Protein AF-A0A975RVZ1-F1 (afdb_monomer_lite)

Sequence (570 aa):
MNAAVAEAFPLFLFVPGIMGSRLTKTLPNGQSVVIWGKADGIFSRPNQHLKYDDSDRVKAEPLDDYYVSNQAFDVYGKAMDKLSYLDLSAGNSVRKFAYDWRQSSAKSARDFSAWLCENQVEFRKRPLVVIAHSMGGLVVKSWLKDIYETSGCAAGDSFASWAKIKRIIFLGTPHYGAPKSLVAFADNYSLFIDRDDSTLSTILGGIDAVSFSKSVNAFGATFPSAYELLPIVNTNACFRDASWPSTVFVKSTHGSTTSQIDLFEPSTWRLFKWPKMLDASIDRSTFMAVRLPELLRSAREFACDVSHYRPEKKFDVVWLSGMRRSTVCEVTIKQPATPSEPATVETKICDEGDGTVPKWIASERMYSTANTSRSASEGHVHLVGSAEFLDYLDDYRDELHREMMRRYALKAGNPDGLIKMYASVRAVVPSTGTDADDVTAQTARGVIAALDVQPDQIFATALITADPLARANAYRVFGDVAKKDDQRRAWAFNNSAHIYLNRNDSVAAFDLGKRALAAGAKSNAGMDLVRKSGSITAVAAEQLGDLGSAKFLRDFSAGKISYTVLQGKI

Structure (mmCIF, N/CA/C/O backbone):
data_AF-A0A975RVZ1-F1
#
_entry.id   AF-A0A975RVZ1-F1
#
loop_
_atom_site.group_PDB
_atom_site.id
_atom_site.type_symbol
_atom_site.label_atom_id
_atom_site.label_alt_id
_atom_site.label_comp_id
_atom_site.label_asym_id
_atom_site.label_entity_id
_atom_site.label_seq_id
_atom_site.pdbx_PDB_ins_code
_atom_site.Cartn_x
_atom_site.Cartn_y
_atom_site.Cartn_z
_atom_site.occupancy
_atom_site.B_iso_or_equiv
_atom_site.auth_seq_id
_atom_site.auth_comp_id
_atom_site.auth_asym_id
_atom_site.auth_atom_id
_atom_site.pdbx_PDB_model_num
ATOM 1 N N . MET A 1 1 ? -29.285 -7.465 9.129 1.00 83.31 1 MET A N 1
ATOM 2 C CA . MET A 1 1 ? -27.889 -7.956 9.128 1.00 83.31 1 MET A CA 1
ATOM 3 C C . MET A 1 1 ? -27.259 -7.865 7.743 1.00 83.31 1 MET A C 1
ATOM 5 O O . MET A 1 1 ? -26.398 -7.019 7.569 1.00 83.31 1 MET A O 1
ATOM 9 N N . ASN A 1 2 ? -27.736 -8.620 6.745 1.00 83.75 2 ASN A N 1
ATOM 10 C CA . ASN A 1 2 ? -27.121 -8.699 5.405 1.00 83.75 2 ASN A CA 1
ATOM 11 C C . ASN A 1 2 ? -26.833 -7.339 4.745 1.00 83.75 2 ASN A C 1
ATOM 13 O O . ASN A 1 2 ? -25.745 -7.141 4.223 1.00 83.75 2 ASN A O 1
ATOM 17 N N . ALA A 1 3 ? -27.758 -6.375 4.830 1.00 84.50 3 ALA A N 1
ATOM 18 C CA . ALA A 1 3 ? -27.526 -5.028 4.300 1.00 84.50 3 ALA A CA 1
ATOM 19 C C . ALA A 1 3 ? -26.396 -4.273 5.031 1.00 84.50 3 ALA A C 1
ATOM 21 O O . ALA A 1 3 ? -25.602 -3.594 4.395 1.00 84.50 3 ALA A O 1
ATOM 22 N N . ALA A 1 4 ? -26.296 -4.404 6.360 1.00 85.19 4 ALA A N 1
ATOM 23 C CA . ALA A 1 4 ? -25.212 -3.791 7.131 1.00 85.19 4 ALA A CA 1
ATOM 24 C C . ALA A 1 4 ? -23.860 -4.456 6.827 1.00 85.19 4 ALA A C 1
ATOM 26 O O . ALA A 1 4 ? -22.855 -3.761 6.734 1.00 85.19 4 ALA A O 1
ATOM 27 N N . VAL A 1 5 ? -23.849 -5.779 6.619 1.00 85.50 5 VAL A N 1
ATOM 28 C CA . VAL A 1 5 ? -22.655 -6.525 6.191 1.00 85.50 5 VAL A CA 1
ATOM 29 C C . VAL A 1 5 ? -22.195 -6.059 4.809 1.00 85.50 5 VAL A C 1
ATOM 31 O O . VAL A 1 5 ? -21.038 -5.689 4.664 1.00 85.50 5 VAL A O 1
ATOM 34 N N . ALA A 1 6 ? -23.094 -6.011 3.820 1.00 84.00 6 ALA A N 1
ATOM 35 C CA . ALA A 1 6 ? -22.760 -5.613 2.450 1.00 84.00 6 ALA A CA 1
ATOM 36 C C . ALA A 1 6 ? -22.210 -4.178 2.350 1.00 84.00 6 ALA A C 1
ATOM 38 O O . ALA A 1 6 ? -21.336 -3.906 1.531 1.00 84.00 6 ALA A O 1
ATOM 39 N N . GLU A 1 7 ? -22.697 -3.266 3.194 1.00 86.00 7 GLU A N 1
ATOM 40 C CA . GLU A 1 7 ? -22.203 -1.886 3.256 1.00 86.00 7 GLU A CA 1
ATOM 41 C C . GLU A 1 7 ? -20.885 -1.750 4.032 1.00 86.00 7 GLU A C 1
ATOM 43 O O . GLU A 1 7 ? -20.058 -0.899 3.703 1.00 86.00 7 GLU A O 1
ATOM 48 N N . ALA A 1 8 ? -20.690 -2.547 5.086 1.00 88.06 8 ALA A N 1
ATOM 49 C CA . ALA A 1 8 ? -19.517 -2.434 5.942 1.00 88.06 8 ALA A CA 1
ATOM 50 C C . ALA A 1 8 ? -18.306 -3.173 5.368 1.00 88.06 8 ALA A C 1
ATOM 52 O O . ALA A 1 8 ? -17.217 -2.595 5.341 1.00 88.06 8 ALA A O 1
ATOM 53 N N . PHE A 1 9 ? -18.491 -4.413 4.907 1.00 90.38 9 PHE A N 1
ATOM 54 C CA . PHE A 1 9 ? -17.418 -5.298 4.465 1.00 90.38 9 PHE A CA 1
ATOM 55 C C . PHE A 1 9 ? -17.123 -5.098 2.974 1.00 90.38 9 PHE A C 1
ATOM 57 O O . PHE A 1 9 ? -17.971 -5.395 2.128 1.00 90.38 9 PHE A O 1
ATOM 64 N N . PRO A 1 10 ? -15.917 -4.634 2.615 1.00 92.12 10 PRO A N 1
ATOM 65 C CA . PRO A 1 10 ? -15.554 -4.369 1.234 1.00 92.12 10 PRO A CA 1
ATOM 66 C C . PRO A 1 10 ? -15.131 -5.640 0.491 1.00 92.12 10 PRO A C 1
ATOM 68 O O . PRO A 1 10 ? -14.875 -6.672 1.111 1.00 92.12 10 PRO A O 1
ATOM 71 N N . LEU A 1 11 ? -15.033 -5.548 -0.833 1.00 92.88 11 LEU A N 1
ATOM 72 C CA . LEU A 1 11 ? -14.206 -6.445 -1.639 1.00 92.88 11 LEU A CA 1
ATOM 73 C C . LEU A 1 11 ? -12.775 -5.906 -1.660 1.00 92.88 11 LEU A C 1
ATOM 75 O O . LEU A 1 11 ? -12.557 -4.711 -1.866 1.00 92.88 11 LEU A O 1
ATOM 79 N N . PHE A 1 12 ? -11.803 -6.782 -1.453 1.00 93.94 12 PHE A N 1
ATOM 80 C CA . PHE A 1 12 ? -10.387 -6.454 -1.490 1.00 93.94 12 PHE A CA 1
ATOM 81 C C . PHE A 1 12 ? -9.844 -6.710 -2.891 1.00 93.94 12 PHE A C 1
ATOM 83 O O . PHE A 1 12 ? -9.900 -7.833 -3.388 1.00 93.94 12 PHE A O 1
ATOM 90 N N . LEU A 1 13 ? -9.307 -5.678 -3.530 1.00 95.69 13 LEU A N 1
ATOM 91 C CA . LEU A 1 13 ? -8.648 -5.783 -4.825 1.00 95.69 13 LEU A CA 1
ATOM 92 C C . LEU A 1 13 ? -7.144 -5.728 -4.610 1.00 95.69 13 LEU A C 1
ATOM 94 O O . LEU A 1 13 ? -6.632 -4.705 -4.168 1.00 95.69 13 LEU A O 1
ATOM 98 N N . PHE A 1 14 ? -6.440 -6.808 -4.920 1.00 96.38 14 PHE A N 1
ATOM 99 C CA . PHE A 1 14 ? -4.990 -6.865 -4.821 1.00 96.38 14 PHE A CA 1
ATOM 100 C C . PHE A 1 14 ? -4.340 -6.645 -6.188 1.00 96.38 14 PHE A C 1
ATOM 102 O O . PHE A 1 14 ? -4.640 -7.364 -7.145 1.00 96.38 14 PHE A O 1
ATOM 109 N N . VAL A 1 15 ? -3.432 -5.671 -6.262 1.00 97.94 15 VAL A N 1
ATOM 110 C CA . VAL A 1 15 ? -2.624 -5.354 -7.444 1.00 97.94 15 VAL A CA 1
ATOM 111 C C . VAL A 1 15 ? -1.148 -5.592 -7.100 1.00 97.94 15 VAL A C 1
ATOM 113 O O . VAL A 1 15 ? -0.581 -4.854 -6.287 1.00 97.94 15 VAL A O 1
ATOM 116 N N . PRO A 1 16 ? -0.510 -6.624 -7.676 1.00 96.12 16 PRO A N 1
ATOM 117 C CA . PRO A 1 16 ? 0.835 -7.024 -7.301 1.00 96.12 16 PRO A CA 1
ATOM 118 C C . PRO A 1 16 ? 1.909 -6.078 -7.854 1.00 96.12 16 PRO A C 1
ATOM 120 O O . PRO A 1 16 ? 1.686 -5.286 -8.774 1.00 96.12 16 PRO A O 1
ATOM 123 N N . GLY A 1 17 ? 3.118 -6.208 -7.311 1.00 93.56 17 GLY A N 1
ATOM 124 C CA . GLY A 1 17 ? 4.305 -5.523 -7.815 1.00 93.56 17 GLY A CA 1
ATOM 125 C C . GLY A 1 17 ? 4.813 -6.074 -9.143 1.00 93.56 17 GLY A C 1
ATOM 126 O O . GLY A 1 17 ? 4.267 -7.031 -9.703 1.00 93.56 17 GLY A O 1
ATOM 127 N N . ILE A 1 18 ? 5.920 -5.494 -9.612 1.00 89.69 18 ILE A N 1
ATOM 128 C CA . ILE A 1 18 ? 6.690 -6.068 -10.715 1.00 89.69 18 ILE A CA 1
ATOM 129 C C . ILE A 1 18 ? 7.015 -7.531 -10.404 1.00 89.69 18 ILE A C 1
ATOM 131 O O . ILE A 1 18 ? 7.307 -7.874 -9.260 1.00 89.69 18 ILE A O 1
ATOM 135 N N . MET A 1 19 ? 6.888 -8.400 -11.408 1.00 87.12 19 MET A N 1
ATOM 136 C CA . MET A 1 19 ? 7.076 -9.849 -11.284 1.00 87.12 19 MET A CA 1
ATOM 137 C C . MET A 1 19 ? 6.070 -10.583 -10.391 1.00 87.12 19 MET A C 1
ATOM 139 O O . MET A 1 19 ? 6.132 -11.804 -10.281 1.00 87.12 19 MET A O 1
ATOM 143 N N . GLY A 1 20 ? 5.083 -9.896 -9.821 1.00 88.69 20 GLY A N 1
ATOM 144 C CA . GLY A 1 20 ? 4.063 -10.522 -8.985 1.00 88.69 20 GLY A CA 1
ATOM 145 C C . GLY A 1 20 ? 2.912 -11.186 -9.753 1.00 88.69 20 GLY A C 1
ATOM 146 O O . GLY A 1 20 ? 1.880 -11.493 -9.167 1.00 88.69 20 GLY A O 1
ATOM 147 N N . SER A 1 21 ? 3.056 -11.373 -11.066 1.00 92.50 21 SER A N 1
ATOM 148 C CA . SER A 1 21 ? 2.119 -12.112 -11.921 1.00 92.50 21 SER A CA 1
ATOM 149 C C . SER A 1 21 ? 2.888 -13.115 -12.763 1.00 92.50 21 SER A C 1
ATOM 151 O O . SER A 1 21 ? 3.910 -12.749 -13.342 1.00 92.50 21 SER A O 1
ATOM 153 N N . ARG A 1 22 ? 2.391 -14.348 -12.878 1.00 91.81 22 ARG A N 1
ATOM 154 C CA . ARG A 1 22 ? 2.898 -15.358 -13.812 1.00 91.81 22 ARG A CA 1
ATOM 155 C C . ARG A 1 22 ? 2.572 -14.918 -15.234 1.00 91.81 22 ARG A C 1
ATOM 157 O O . ARG A 1 22 ? 1.437 -14.530 -15.498 1.00 91.81 22 ARG A O 1
ATOM 164 N N . LEU A 1 23 ? 3.538 -15.007 -16.147 1.00 93.56 23 LEU A N 1
ATOM 165 C CA . LEU A 1 23 ? 3.358 -14.583 -17.536 1.00 93.56 23 LEU A CA 1
ATOM 166 C C . LEU A 1 23 ? 3.502 -15.763 -18.494 1.00 93.56 23 LEU A C 1
ATOM 168 O O . LEU A 1 23 ? 4.517 -16.464 -18.494 1.00 93.56 23 LEU A O 1
ATOM 172 N N . THR A 1 24 ? 2.503 -15.931 -19.357 1.00 94.69 24 THR A N 1
ATOM 173 C CA . THR A 1 24 ? 2.505 -16.910 -20.448 1.00 94.69 24 THR A CA 1
ATOM 174 C C . THR A 1 24 ? 2.357 -16.185 -21.780 1.00 94.69 24 THR A C 1
ATOM 176 O O . THR A 1 24 ? 1.344 -15.533 -22.026 1.00 94.69 24 THR A O 1
ATOM 179 N N . LYS A 1 25 ? 3.361 -16.300 -22.651 1.00 94.62 25 LYS A N 1
ATOM 180 C CA . LYS A 1 25 ? 3.394 -15.667 -23.974 1.00 94.62 25 LYS A CA 1
ATOM 181 C C . LYS A 1 25 ? 2.950 -16.653 -25.045 1.00 94.62 25 LYS A C 1
ATOM 183 O O . LYS A 1 25 ? 3.425 -17.785 -25.081 1.00 94.62 25 LYS A O 1
ATOM 188 N N . THR A 1 26 ? 2.064 -16.214 -25.932 1.00 95.81 26 THR A N 1
ATOM 189 C CA . THR A 1 26 ? 1.707 -16.966 -27.141 1.00 95.81 26 THR A CA 1
ATOM 190 C C . THR A 1 26 ? 2.662 -16.576 -28.262 1.00 95.81 26 THR A C 1
ATOM 192 O O . THR A 1 26 ? 2.708 -15.417 -28.669 1.00 95.81 26 THR A O 1
ATOM 195 N N . LEU A 1 27 ? 3.457 -17.535 -28.728 1.00 92.75 27 LEU A N 1
ATOM 196 C CA . LEU A 1 27 ? 4.433 -17.358 -29.798 1.00 92.75 27 LEU A CA 1
ATOM 197 C C . LEU A 1 27 ? 3.748 -17.279 -31.179 1.00 92.75 27 LEU A C 1
ATOM 199 O O . LEU A 1 27 ? 2.607 -17.725 -31.320 1.00 92.75 27 LEU A O 1
ATOM 203 N N . PRO A 1 28 ? 4.433 -16.774 -32.228 1.00 90.56 28 PRO A N 1
ATOM 204 C CA . PRO A 1 28 ? 3.857 -16.659 -33.576 1.00 90.56 28 PRO A CA 1
ATOM 205 C C . PRO A 1 28 ? 3.367 -17.983 -34.182 1.00 90.56 28 PRO A C 1
ATOM 207 O O . PRO A 1 28 ? 2.453 -17.985 -34.998 1.00 90.56 28 PRO A O 1
ATOM 210 N N . ASN A 1 29 ? 3.942 -19.113 -33.763 1.00 91.62 29 ASN A N 1
ATOM 211 C CA . ASN A 1 29 ? 3.511 -20.457 -34.163 1.00 91.62 29 ASN A CA 1
ATOM 212 C C . ASN A 1 29 ? 2.261 -20.957 -33.402 1.00 91.62 29 ASN A C 1
ATOM 214 O O . ASN A 1 29 ? 1.876 -22.111 -33.561 1.00 91.62 29 ASN A O 1
ATOM 218 N N . GLY A 1 30 ? 1.658 -20.125 -32.545 1.00 93.12 30 GLY A N 1
ATOM 219 C CA . GLY A 1 30 ? 0.501 -20.460 -31.711 1.00 93.12 30 GLY A CA 1
ATOM 220 C C . GLY A 1 30 ? 0.837 -21.161 -30.390 1.00 93.12 30 GLY A C 1
ATOM 221 O O . GLY A 1 30 ? -0.058 -21.369 -29.576 1.00 93.12 30 GLY A O 1
ATOM 222 N N . GLN A 1 31 ? 2.103 -21.506 -30.135 1.00 93.75 31 GLN A N 1
ATOM 223 C CA . GLN A 1 31 ? 2.512 -22.183 -28.904 1.00 93.75 31 GLN A CA 1
ATOM 224 C C . GLN A 1 31 ? 2.511 -21.221 -27.710 1.00 93.75 31 GLN A C 1
ATOM 226 O O . GLN A 1 31 ? 3.112 -20.150 -27.767 1.00 93.75 31 GLN A O 1
ATOM 231 N N . SER A 1 32 ? 1.898 -21.619 -26.594 1.00 93.62 32 SER A N 1
ATOM 232 C CA . SER A 1 32 ? 1.984 -20.884 -25.328 1.00 93.62 32 SER A CA 1
ATOM 233 C C . SER A 1 32 ? 3.194 -21.336 -24.510 1.00 93.62 32 SER A C 1
ATOM 235 O O . SER A 1 32 ? 3.361 -22.525 -24.243 1.00 93.62 32 SER A O 1
ATOM 237 N N . VAL A 1 33 ? 4.027 -20.386 -24.090 1.00 90.56 33 VAL A N 1
ATOM 238 C CA . VAL A 1 33 ? 5.230 -20.629 -23.285 1.00 90.56 33 VAL A CA 1
ATOM 239 C C . VAL A 1 33 ? 5.178 -19.773 -22.026 1.00 90.56 33 VAL A C 1
ATOM 241 O O . VAL A 1 33 ? 4.940 -18.568 -22.096 1.00 90.56 33 VAL A O 1
ATOM 244 N N . VAL A 1 34 ? 5.411 -20.389 -20.867 1.00 88.44 34 VAL A N 1
ATOM 245 C CA . VAL A 1 34 ? 5.589 -19.656 -19.608 1.00 88.44 34 VAL A CA 1
ATOM 246 C C . VAL A 1 34 ? 6.922 -18.924 -19.686 1.00 88.44 34 VAL A C 1
ATOM 248 O O . VAL A 1 34 ? 7.973 -19.551 -19.785 1.00 88.44 34 VAL A O 1
ATOM 251 N N . ILE A 1 35 ? 6.878 -17.596 -19.673 1.00 88.19 35 ILE A N 1
ATOM 252 C CA . ILE A 1 35 ? 8.080 -16.756 -19.728 1.00 88.19 35 ILE A CA 1
ATOM 253 C C . ILE A 1 35 ? 8.501 -16.274 -18.337 1.00 88.19 35 ILE A C 1
ATOM 255 O O . ILE A 1 35 ? 9.646 -15.865 -18.166 1.00 88.19 35 ILE A O 1
ATOM 259 N N . TRP A 1 36 ? 7.599 -16.348 -17.349 1.00 86.12 36 TRP A N 1
ATOM 260 C CA . TRP A 1 36 ? 7.863 -16.010 -15.951 1.00 86.12 36 TRP A CA 1
ATOM 261 C C . TRP A 1 36 ? 6.867 -16.684 -14.988 1.00 86.12 36 TRP A C 1
ATOM 263 O O . TRP A 1 36 ? 5.704 -16.873 -15.346 1.00 86.12 36 TRP A O 1
ATOM 273 N N . GLY A 1 37 ? 7.307 -16.987 -13.758 1.00 78.44 37 GLY A N 1
ATOM 274 C CA . GLY A 1 37 ? 6.478 -17.531 -12.668 1.00 78.44 37 GLY A CA 1
ATOM 275 C C . GLY A 1 37 ? 6.572 -19.049 -12.465 1.00 78.44 37 GLY A C 1
ATOM 276 O O . GLY A 1 37 ? 5.738 -19.622 -11.770 1.00 78.44 37 GLY A O 1
ATOM 277 N N . LYS A 1 38 ? 7.557 -19.711 -13.086 1.00 74.75 38 LYS A N 1
ATOM 278 C CA . LYS A 1 38 ? 7.891 -21.123 -12.856 1.00 74.75 38 LYS A CA 1
ATOM 279 C C . LYS A 1 38 ? 9.354 -21.381 -13.238 1.00 74.75 38 LYS A C 1
ATOM 281 O O . LYS A 1 38 ? 9.737 -21.058 -14.363 1.00 74.75 38 LYS A O 1
ATOM 286 N N . ALA A 1 39 ? 10.150 -21.953 -12.337 1.00 62.72 39 ALA A N 1
ATOM 287 C CA . ALA A 1 39 ? 11.544 -22.301 -12.606 1.00 62.72 39 ALA A CA 1
ATOM 288 C C . ALA A 1 39 ? 11.672 -23.760 -13.067 1.00 62.72 39 ALA A C 1
ATOM 290 O O . ALA A 1 39 ? 11.973 -24.664 -12.284 1.00 62.72 39 ALA A O 1
ATOM 291 N N . ASP A 1 40 ? 11.420 -23.995 -14.354 1.00 55.25 40 ASP A N 1
ATOM 292 C CA . ASP A 1 40 ? 11.561 -25.318 -14.961 1.00 55.25 40 ASP A CA 1
ATOM 293 C C . ASP A 1 40 ? 12.942 -25.471 -15.619 1.00 55.25 40 ASP A C 1
ATOM 295 O O . ASP A 1 40 ? 13.125 -25.128 -16.784 1.00 55.25 40 ASP A O 1
ATOM 299 N N . GLY A 1 41 ? 13.907 -26.039 -14.893 1.00 50.41 41 GLY A N 1
ATOM 300 C CA . GLY A 1 41 ? 15.193 -26.477 -15.451 1.00 50.41 41 GLY A CA 1
ATOM 301 C C . GLY A 1 41 ? 16.355 -25.480 -15.339 1.00 50.41 41 GLY A C 1
ATOM 302 O O . GLY A 1 41 ? 16.195 -24.296 -15.065 1.00 50.41 41 GLY A O 1
ATOM 303 N N . ILE A 1 42 ? 17.575 -25.994 -15.529 1.00 44.91 42 ILE A N 1
ATOM 304 C CA . ILE A 1 42 ? 18.823 -25.218 -15.479 1.00 44.91 42 ILE A CA 1
ATOM 305 C C . ILE A 1 42 ? 18.935 -24.394 -16.770 1.00 44.91 42 ILE A C 1
ATOM 307 O O . ILE A 1 42 ? 19.404 -24.878 -17.801 1.00 44.91 42 ILE A O 1
ATOM 311 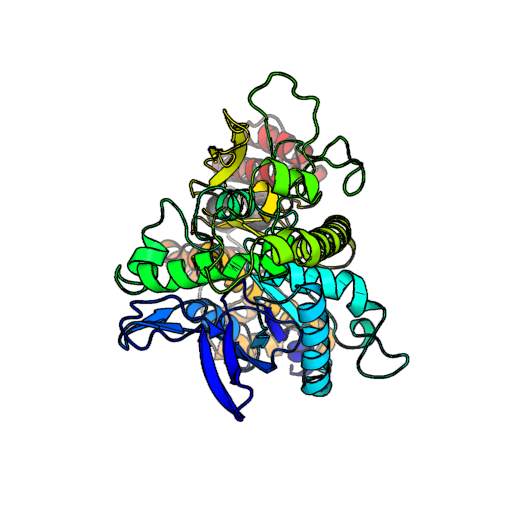N N . PHE A 1 43 ? 18.505 -23.135 -16.731 1.00 54.16 43 PHE A N 1
ATOM 312 C CA . PHE A 1 43 ? 18.615 -22.222 -17.870 1.00 54.16 43 PHE A CA 1
ATOM 313 C C . PHE A 1 43 ? 20.061 -21.726 -18.022 1.00 54.16 43 PHE A C 1
ATOM 315 O O . PHE A 1 43 ? 20.458 -20.716 -17.448 1.00 54.16 43 PHE A O 1
ATOM 322 N N . SER A 1 44 ? 20.891 -22.405 -18.812 1.00 56.47 44 SER A N 1
ATOM 323 C CA . SER A 1 44 ? 22.262 -21.942 -19.094 1.00 56.47 44 SER A CA 1
ATOM 324 C C . SER A 1 44 ? 22.322 -20.658 -19.948 1.00 56.47 44 SER A C 1
ATOM 326 O O . SER A 1 44 ? 23.385 -20.039 -20.037 1.00 56.47 44 SER A O 1
ATOM 328 N N . ARG A 1 45 ? 21.197 -20.220 -20.542 1.00 68.38 45 ARG A N 1
ATOM 329 C CA . ARG A 1 45 ? 21.072 -19.019 -21.392 1.00 68.38 45 ARG A CA 1
ATOM 330 C C . ARG A 1 45 ? 19.864 -18.148 -20.997 1.00 68.38 45 ARG A C 1
ATOM 332 O O . ARG A 1 45 ? 18.868 -18.710 -20.541 1.00 68.38 45 ARG A O 1
ATOM 339 N N . PRO A 1 46 ? 19.927 -16.813 -21.198 1.00 75.56 46 PRO A N 1
ATOM 340 C CA . PRO A 1 46 ? 18.780 -15.917 -21.037 1.00 75.56 46 PRO A CA 1
ATOM 341 C C . PRO A 1 46 ? 17.543 -16.394 -21.815 1.00 75.56 46 PRO A C 1
ATOM 343 O O . PRO A 1 46 ? 17.649 -16.761 -22.987 1.00 75.56 46 PRO A O 1
ATOM 346 N N . ASN A 1 47 ? 16.361 -16.355 -21.197 1.00 83.12 47 ASN A N 1
ATOM 347 C CA . ASN A 1 47 ? 15.104 -16.655 -21.877 1.00 83.12 47 ASN A CA 1
ATOM 348 C C . ASN A 1 47 ? 14.718 -15.496 -22.810 1.00 83.12 47 ASN A C 1
ATOM 350 O O . ASN A 1 47 ? 14.121 -14.510 -22.380 1.00 83.12 47 ASN A O 1
ATOM 354 N N . GLN A 1 48 ? 15.021 -15.633 -24.102 1.00 87.50 48 GLN A N 1
ATOM 355 C CA . GLN A 1 48 ? 14.714 -14.627 -25.127 1.00 87.50 48 GLN A CA 1
ATOM 356 C C . GLN A 1 48 ? 13.227 -14.273 -25.251 1.00 87.50 48 GLN A C 1
ATOM 358 O O . GLN A 1 48 ? 12.890 -13.173 -25.684 1.00 87.50 48 GLN A O 1
ATOM 363 N N . HIS A 1 49 ? 12.320 -15.166 -24.844 1.00 90.00 49 HIS A N 1
ATOM 364 C CA . HIS A 1 49 ? 10.884 -14.891 -24.889 1.00 90.00 49 HIS A CA 1
ATOM 365 C C . HIS A 1 49 ? 10.445 -13.862 -23.843 1.00 90.00 49 HIS A C 1
ATOM 367 O O . HIS A 1 49 ? 9.344 -13.324 -23.959 1.00 90.00 49 HIS A O 1
ATOM 373 N N . LEU A 1 50 ? 11.309 -13.556 -22.867 1.00 89.88 50 LEU A N 1
ATOM 374 C CA . LEU A 1 50 ? 11.075 -12.509 -21.883 1.00 89.88 50 LEU A CA 1
ATOM 375 C C . LEU A 1 50 ? 11.169 -11.102 -22.491 1.00 89.88 50 LEU A C 1
ATOM 377 O O . LEU A 1 50 ? 10.554 -10.185 -21.949 1.00 89.88 50 LEU A O 1
ATOM 381 N N . LYS A 1 51 ? 11.867 -10.932 -23.626 1.00 92.62 51 LYS A N 1
ATOM 382 C CA . LYS A 1 51 ? 11.894 -9.674 -24.386 1.00 92.62 51 LYS A CA 1
ATOM 383 C C . LYS A 1 51 ? 10.474 -9.149 -24.601 1.00 92.62 51 LYS A C 1
ATOM 385 O O . LYS A 1 51 ? 9.598 -9.897 -25.047 1.00 92.62 51 LYS A O 1
ATOM 390 N N . TYR A 1 52 ? 10.267 -7.880 -24.265 1.00 94.81 52 TYR A N 1
ATOM 391 C CA . TYR A 1 52 ? 8.989 -7.209 -24.445 1.00 94.81 52 TYR A CA 1
ATOM 392 C C . TYR A 1 52 ? 8.879 -6.619 -25.851 1.00 94.81 52 TYR A C 1
ATOM 394 O O . TYR A 1 52 ? 9.838 -6.048 -26.377 1.00 94.81 52 TYR A O 1
ATOM 402 N N . ASP A 1 53 ? 7.692 -6.762 -26.428 1.00 92.69 53 ASP A N 1
ATOM 403 C CA . ASP A 1 53 ? 7.268 -6.136 -27.672 1.00 92.69 53 ASP A CA 1
ATOM 404 C C . ASP A 1 53 ? 5.795 -5.733 -27.531 1.00 92.69 53 ASP A C 1
ATOM 406 O O . ASP A 1 53 ? 5.011 -6.465 -26.927 1.00 92.69 53 ASP A O 1
ATOM 410 N N . ASP A 1 54 ? 5.407 -4.580 -28.076 1.00 92.19 54 ASP A N 1
ATOM 411 C CA . ASP A 1 54 ? 4.039 -4.062 -27.946 1.00 92.19 54 ASP A CA 1
ATOM 412 C C . ASP A 1 54 ? 2.995 -4.934 -28.678 1.00 92.19 54 ASP A C 1
ATOM 414 O O . ASP A 1 54 ? 1.801 -4.850 -28.384 1.00 92.19 54 ASP A O 1
ATOM 418 N N . SER A 1 55 ? 3.433 -5.805 -29.597 1.00 93.19 55 SER A N 1
ATOM 419 C CA . SER A 1 55 ? 2.592 -6.803 -30.271 1.00 93.19 55 SER A CA 1
ATOM 420 C C . SER A 1 55 ? 2.451 -8.128 -29.507 1.00 93.19 55 SER A C 1
ATOM 422 O O . SER A 1 55 ? 1.729 -9.027 -29.957 1.00 93.19 55 SER A O 1
ATOM 424 N N . ASP A 1 56 ? 3.117 -8.274 -28.356 1.00 93.62 56 ASP A N 1
ATOM 425 C CA . ASP A 1 56 ? 3.083 -9.500 -27.568 1.00 93.62 56 ASP A CA 1
ATOM 426 C C . ASP A 1 56 ? 1.659 -9.868 -27.126 1.00 93.62 56 ASP A C 1
ATOM 428 O O . ASP A 1 56 ? 0.898 -9.063 -26.589 1.00 93.62 56 ASP A O 1
ATOM 432 N N . ARG A 1 57 ? 1.321 -11.155 -27.264 1.00 95.25 57 ARG A N 1
ATOM 433 C CA . ARG A 1 57 ? 0.096 -11.741 -26.705 1.00 95.25 57 ARG A CA 1
ATOM 434 C C . ARG A 1 57 ? 0.432 -12.484 -25.419 1.00 95.25 57 ARG A C 1
ATOM 436 O O . ARG A 1 57 ? 0.778 -13.669 -25.458 1.00 95.25 57 ARG A O 1
ATOM 443 N N . VAL A 1 58 ? 0.348 -11.783 -24.291 1.00 96.31 58 VAL A N 1
ATOM 444 C CA . VAL A 1 58 ? 0.661 -12.330 -22.964 1.00 96.31 58 VAL A CA 1
ATOM 445 C C . VAL A 1 58 ? -0.595 -12.482 -22.122 1.00 96.31 58 VAL A C 1
ATOM 447 O O . VAL A 1 58 ? -1.404 -11.567 -22.007 1.00 96.31 58 VAL A O 1
ATOM 450 N N . LYS A 1 59 ? -0.736 -13.656 -21.509 1.00 96.31 59 LYS A N 1
ATOM 451 C CA . LYS A 1 59 ? -1.687 -13.911 -20.432 1.00 96.31 59 LYS A CA 1
ATOM 452 C C . LYS A 1 59 ? -0.962 -13.747 -19.099 1.00 96.31 59 LYS A C 1
ATOM 454 O O . LYS A 1 59 ? 0.061 -14.402 -18.881 1.00 96.31 59 LYS A O 1
ATOM 459 N N . ALA A 1 60 ? -1.507 -12.905 -18.228 1.00 96.81 60 ALA A N 1
ATOM 460 C CA . ALA A 1 60 ? -1.049 -12.747 -16.856 1.00 96.81 60 ALA A CA 1
ATOM 461 C C . ALA A 1 60 ? -1.975 -13.496 -15.890 1.00 96.81 60 ALA A C 1
ATOM 463 O O . ALA A 1 60 ? -3.195 -13.471 -16.043 1.00 96.81 60 ALA A O 1
ATOM 464 N N . GLU A 1 61 ? -1.394 -14.166 -14.900 1.00 94.44 61 GLU A N 1
ATOM 465 C CA . GLU A 1 61 ? -2.123 -14.906 -13.867 1.00 94.44 61 GLU A CA 1
ATOM 466 C C . GLU A 1 61 ? -1.565 -14.554 -12.479 1.00 94.44 61 GLU A C 1
ATOM 468 O O . GLU A 1 61 ? -0.368 -14.261 -12.371 1.00 94.44 61 GLU A O 1
ATOM 473 N N . PRO A 1 62 ? -2.391 -14.555 -11.414 1.00 90.69 62 PRO A N 1
ATOM 474 C CA . PRO A 1 62 ? -1.901 -14.310 -10.062 1.00 90.69 62 PRO A CA 1
ATOM 475 C C . PRO A 1 62 ? -0.789 -15.294 -9.690 1.00 90.69 62 PRO A C 1
ATOM 477 O O . PRO A 1 62 ? -0.881 -16.485 -9.986 1.00 90.69 62 PRO A O 1
ATOM 480 N N . LEU A 1 63 ? 0.267 -14.785 -9.058 1.00 85.25 63 LEU A N 1
ATOM 481 C CA . LEU A 1 63 ? 1.397 -15.579 -8.592 1.00 85.25 63 LEU A CA 1
ATOM 482 C C . LEU A 1 63 ? 1.403 -15.571 -7.063 1.00 85.25 63 LEU A C 1
ATOM 484 O O . LEU A 1 63 ? 1.979 -14.674 -6.456 1.00 85.25 63 LEU A O 1
ATOM 488 N N . ASP A 1 64 ? 0.721 -16.541 -6.460 1.00 78.31 64 ASP A N 1
ATOM 489 C CA . ASP A 1 64 ? 0.682 -16.680 -4.999 1.00 78.31 64 ASP A CA 1
ATOM 490 C C . ASP A 1 64 ? 1.982 -17.287 -4.473 1.00 78.31 64 ASP A C 1
ATOM 492 O O . ASP A 1 64 ? 2.606 -16.726 -3.570 1.00 78.31 64 ASP A O 1
ATOM 496 N N . ASP A 1 65 ? 2.414 -18.366 -5.128 1.00 74.81 65 ASP A N 1
ATOM 497 C CA . ASP A 1 65 ? 3.661 -19.068 -4.866 1.00 74.81 65 ASP A CA 1
ATOM 498 C C . ASP A 1 65 ? 4.564 -19.059 -6.101 1.00 74.81 65 ASP A C 1
ATOM 500 O O . ASP A 1 65 ? 4.116 -19.263 -7.234 1.00 74.81 65 ASP A O 1
ATOM 504 N N . TYR A 1 66 ? 5.863 -18.889 -5.876 1.00 71.75 66 TYR A N 1
ATOM 505 C CA . TYR A 1 66 ? 6.894 -19.137 -6.876 1.00 71.75 66 TYR A CA 1
ATOM 506 C C . TYR A 1 66 ? 7.486 -20.535 -6.676 1.00 71.75 66 TYR A C 1
ATOM 508 O O . TYR A 1 66 ? 7.832 -20.906 -5.558 1.00 71.75 66 TYR A O 1
ATOM 516 N N . TYR A 1 67 ? 7.630 -21.318 -7.748 1.00 66.44 67 TYR A N 1
ATOM 517 C CA . TYR A 1 67 ? 8.119 -22.698 -7.661 1.00 66.44 67 TYR A CA 1
ATOM 518 C C . TYR A 1 67 ? 9.561 -22.830 -8.163 1.00 66.44 67 TYR A C 1
ATOM 520 O O . TYR A 1 67 ? 9.822 -22.541 -9.333 1.00 66.44 67 TYR A O 1
ATOM 528 N N . VAL A 1 68 ? 10.459 -23.354 -7.316 1.00 63.19 68 VAL A N 1
ATOM 529 C CA . VAL A 1 68 ? 11.837 -23.762 -7.667 1.00 63.19 68 VAL A CA 1
ATOM 530 C C . VAL A 1 68 ? 12.005 -25.251 -7.416 1.00 63.19 68 VAL A C 1
ATOM 532 O O . VAL A 1 68 ? 11.882 -25.693 -6.280 1.00 63.19 68 VAL A O 1
ATOM 535 N N . SER A 1 69 ? 12.312 -26.044 -8.449 1.00 64.75 69 SER A N 1
ATOM 536 C CA . SER A 1 69 ? 12.518 -27.501 -8.303 1.00 64.75 69 SER A CA 1
ATOM 537 C C . SER A 1 69 ? 11.394 -28.203 -7.511 1.00 64.75 69 SER A C 1
ATOM 539 O O . SER A 1 69 ? 11.653 -29.091 -6.704 1.00 64.75 69 SER A O 1
ATOM 541 N N . ASN A 1 70 ? 10.140 -27.790 -7.744 1.00 67.31 70 ASN A N 1
ATOM 542 C CA . ASN A 1 70 ? 8.917 -28.221 -7.041 1.00 67.31 70 ASN A CA 1
ATOM 543 C C . ASN A 1 70 ? 8.749 -27.755 -5.579 1.00 67.31 70 ASN A C 1
ATOM 545 O O . ASN A 1 70 ? 7.777 -28.149 -4.939 1.00 67.31 70 ASN A O 1
ATOM 549 N N . GLN A 1 71 ? 9.623 -26.897 -5.051 1.00 62.22 71 GLN A N 1
ATOM 550 C CA . GLN A 1 71 ? 9.418 -26.218 -3.770 1.00 62.22 71 GLN A CA 1
ATOM 551 C C . GLN A 1 71 ? 8.698 -24.881 -3.987 1.00 62.22 71 GLN A C 1
ATOM 553 O O . GLN A 1 71 ? 9.127 -24.082 -4.818 1.00 62.22 71 GLN A O 1
ATOM 558 N N . ALA A 1 72 ? 7.609 -24.656 -3.249 1.00 70.50 72 ALA A N 1
ATOM 559 C CA . ALA A 1 72 ? 6.817 -23.431 -3.303 1.00 70.50 72 ALA A CA 1
ATOM 560 C C . ALA A 1 72 ? 7.372 -22.378 -2.330 1.00 70.50 72 ALA A C 1
ATOM 562 O O . ALA A 1 72 ? 7.674 -22.689 -1.175 1.00 70.50 72 ALA A O 1
ATOM 563 N N . PHE A 1 73 ? 7.487 -21.140 -2.801 1.00 69.56 73 PHE A N 1
ATOM 564 C CA . PHE A 1 73 ? 7.886 -19.976 -2.023 1.00 69.56 73 PHE A CA 1
ATOM 565 C C . PHE A 1 73 ? 6.756 -18.963 -2.040 1.00 69.56 73 PHE A C 1
ATOM 567 O O . PHE A 1 73 ? 6.397 -18.450 -3.098 1.00 69.56 73 PHE A O 1
ATOM 574 N N . ASP A 1 74 ? 6.237 -18.680 -0.855 1.00 73.88 74 ASP A N 1
ATOM 575 C CA . ASP A 1 74 ? 5.145 -17.742 -0.640 1.00 73.88 74 ASP A CA 1
ATOM 576 C C . ASP A 1 74 ? 5.561 -16.318 -1.045 1.00 73.88 74 ASP A C 1
ATOM 578 O O . ASP A 1 74 ? 6.415 -15.700 -0.401 1.00 73.88 74 ASP A O 1
ATOM 582 N N . VAL A 1 75 ? 4.972 -15.816 -2.135 1.00 72.75 75 VAL A N 1
ATOM 583 C CA . VAL A 1 75 ? 5.161 -14.442 -2.624 1.00 72.75 75 VAL A CA 1
ATOM 584 C C . VAL A 1 75 ? 4.080 -13.534 -2.041 1.00 72.75 75 VAL A C 1
ATOM 586 O O . VAL A 1 75 ? 4.383 -12.455 -1.532 1.00 72.75 75 VAL A O 1
ATOM 589 N N . TYR A 1 76 ? 2.820 -13.973 -2.096 1.00 83.88 76 TYR A N 1
ATOM 590 C CA . TYR A 1 76 ? 1.670 -13.231 -1.564 1.00 83.88 76 TYR A CA 1
ATOM 591 C C . TYR A 1 76 ? 0.666 -14.100 -0.793 1.00 83.88 76 TYR A C 1
ATOM 593 O O . TYR A 1 76 ? -0.243 -13.549 -0.169 1.00 83.88 76 TYR A O 1
ATOM 601 N N . GLY A 1 77 ? 0.808 -15.426 -0.821 1.00 81.69 77 GLY A N 1
ATOM 602 C CA . GLY A 1 77 ? -0.073 -16.418 -0.203 1.00 81.69 77 GLY A CA 1
ATOM 603 C C . GLY A 1 77 ? -0.501 -16.072 1.223 1.00 81.69 77 GLY A C 1
ATOM 604 O O . GLY A 1 77 ? -1.693 -15.869 1.443 1.00 81.69 77 GLY A O 1
ATOM 605 N N . LYS A 1 78 ? 0.429 -15.872 2.173 1.00 81.88 78 LYS A N 1
ATOM 606 C CA . LYS A 1 78 ? 0.076 -15.528 3.576 1.00 81.88 78 LYS A CA 1
ATOM 607 C C . LYS A 1 78 ? -0.830 -14.306 3.699 1.00 81.88 78 LYS A C 1
ATOM 609 O O . LYS A 1 78 ? -1.753 -14.277 4.515 1.00 81.88 78 LYS A O 1
ATOM 614 N N . ALA A 1 79 ? -0.556 -13.275 2.910 1.00 81.88 79 ALA A N 1
ATOM 615 C CA . ALA A 1 79 ? -1.335 -12.047 2.932 1.00 81.88 79 ALA A CA 1
ATOM 616 C C . ALA A 1 79 ? -2.714 -12.254 2.305 1.00 81.88 79 ALA A C 1
ATOM 618 O O . ALA A 1 79 ? -3.713 -11.769 2.829 1.00 81.88 79 ALA A O 1
ATOM 619 N N . MET A 1 80 ? -2.774 -12.992 1.194 1.00 86.44 80 MET A N 1
ATOM 620 C CA . MET A 1 80 ? -4.027 -13.322 0.518 1.00 86.44 80 MET A CA 1
ATOM 621 C C . MET A 1 80 ? -4.918 -14.200 1.398 1.00 86.44 80 MET A C 1
ATOM 623 O O . MET A 1 80 ? -6.126 -13.960 1.461 1.00 86.44 80 MET A O 1
ATOM 627 N N . ASP A 1 81 ? -4.329 -15.142 2.132 1.00 84.44 81 ASP A N 1
ATOM 628 C CA . ASP A 1 81 ? -5.018 -15.938 3.142 1.00 84.44 81 ASP A CA 1
ATOM 629 C C . ASP A 1 81 ? -5.589 -15.021 4.221 1.00 84.44 81 ASP A C 1
ATOM 631 O O . ASP A 1 81 ? -6.795 -15.028 4.462 1.00 84.44 81 ASP A O 1
ATOM 635 N N . LYS A 1 82 ? -4.764 -14.139 4.805 1.00 85.56 82 LYS A N 1
ATOM 636 C CA . LYS A 1 82 ? -5.223 -13.183 5.823 1.00 85.56 82 LYS A CA 1
ATOM 637 C C . LYS A 1 82 ? -6.377 -12.311 5.326 1.00 85.56 82 LYS A C 1
ATOM 639 O O . LYS A 1 82 ? -7.383 -12.197 6.023 1.00 85.56 82 LYS A O 1
ATOM 644 N N . LEU A 1 83 ? -6.257 -11.732 4.130 1.00 85.06 83 LEU A N 1
ATOM 645 C CA . LEU A 1 83 ? -7.291 -10.902 3.501 1.00 85.06 83 LEU A CA 1
ATOM 646 C C . LEU A 1 83 ? -8.601 -11.673 3.291 1.00 85.06 83 LEU A C 1
ATOM 648 O O . LEU A 1 83 ? -9.687 -11.135 3.513 1.00 85.06 83 LEU A O 1
ATOM 652 N N . SER A 1 84 ? -8.500 -12.950 2.928 1.00 82.00 84 SER A N 1
ATOM 653 C CA . SER A 1 84 ? -9.647 -13.841 2.731 1.00 82.00 84 SER A CA 1
ATOM 654 C C . SER A 1 84 ? -10.426 -14.108 4.026 1.00 82.00 84 SER A C 1
ATOM 656 O O . SER A 1 84 ? -11.632 -14.366 3.968 1.00 82.00 84 SER A O 1
ATOM 658 N N . TYR A 1 85 ? -9.767 -13.976 5.185 1.00 79.00 85 TYR A N 1
ATOM 659 C CA . TYR A 1 85 ? -10.370 -14.066 6.520 1.00 79.00 85 TYR A CA 1
ATOM 660 C C . TYR A 1 85 ? -10.846 -12.720 7.094 1.00 79.00 85 TYR A C 1
ATOM 662 O O . TYR A 1 85 ? -11.432 -12.701 8.177 1.00 79.00 85 TYR A O 1
ATOM 670 N N . LEU A 1 86 ? -10.624 -11.590 6.411 1.00 77.50 86 LEU A N 1
ATOM 671 C CA . LEU A 1 86 ? -11.160 -10.294 6.862 1.00 77.50 86 LEU A CA 1
ATOM 672 C C . LEU A 1 86 ? -12.656 -10.145 6.589 1.00 77.50 86 LEU A C 1
ATOM 674 O O . LEU A 1 86 ? -13.305 -9.281 7.175 1.00 77.50 86 LEU A O 1
ATOM 678 N N . ASP A 1 87 ? -13.199 -10.960 5.689 1.00 71.81 87 ASP A N 1
ATOM 679 C CA . ASP A 1 87 ? -14.625 -10.991 5.405 1.00 71.81 87 ASP A CA 1
ATOM 680 C C . ASP A 1 87 ? -15.332 -12.073 6.224 1.00 71.81 87 ASP A C 1
ATOM 682 O O . ASP A 1 87 ? -14.848 -13.195 6.370 1.00 71.81 87 ASP A O 1
ATOM 686 N N . LEU A 1 88 ? -16.537 -11.748 6.689 1.00 67.12 88 LEU A N 1
ATOM 687 C CA . LEU A 1 88 ? -17.445 -12.671 7.364 1.00 67.12 88 LEU A CA 1
ATOM 688 C C . LEU A 1 88 ? -17.840 -13.867 6.485 1.00 67.12 88 LEU A C 1
ATOM 690 O O . LEU A 1 88 ? -18.269 -14.891 7.012 1.00 67.12 88 LEU A O 1
ATOM 694 N N . SER A 1 89 ? -17.717 -13.752 5.159 1.00 58.31 89 SER A N 1
ATOM 695 C CA . SER A 1 89 ? -18.096 -14.809 4.217 1.00 58.31 89 SER A CA 1
ATOM 696 C C . SER A 1 89 ? -16.995 -15.836 3.909 1.00 58.31 89 SER A C 1
ATOM 698 O O . SER A 1 89 ? -17.166 -16.575 2.945 1.00 58.31 89 SER A O 1
ATOM 700 N N . ALA A 1 90 ? -15.884 -15.862 4.660 1.00 53.19 90 ALA A N 1
ATOM 701 C CA . ALA A 1 90 ? -14.805 -16.858 4.575 1.00 53.19 90 ALA A CA 1
ATOM 702 C C . ALA A 1 90 ? -14.386 -17.245 3.134 1.00 53.19 90 ALA A C 1
ATOM 704 O O . ALA A 1 90 ? -14.792 -18.282 2.612 1.00 53.19 90 ALA A O 1
ATOM 705 N N . GLY A 1 91 ? -13.534 -16.428 2.499 1.00 55.28 91 GLY A N 1
ATOM 706 C CA . GLY A 1 91 ? -12.765 -16.875 1.324 1.00 55.28 91 GLY A CA 1
ATOM 707 C C . GLY A 1 91 ? -13.135 -16.311 -0.050 1.00 55.28 91 GLY A C 1
ATOM 708 O O . GLY A 1 91 ? -12.454 -16.633 -1.016 1.00 55.28 91 GLY A O 1
ATOM 709 N N . ASN A 1 92 ? -14.162 -15.461 -0.182 1.00 69.56 92 ASN A N 1
ATOM 710 C CA . ASN A 1 92 ? -14.574 -14.924 -1.494 1.00 69.56 92 ASN A CA 1
ATOM 711 C C . ASN A 1 92 ? -14.489 -13.392 -1.616 1.00 69.56 92 ASN A C 1
ATOM 713 O O . ASN A 1 92 ? -15.096 -12.807 -2.511 1.00 69.56 92 ASN A O 1
ATOM 717 N N . SER A 1 93 ? -13.754 -12.727 -0.727 1.00 82.75 93 SER A N 1
ATOM 718 C CA . SER A 1 93 ? -13.679 -11.262 -0.678 1.00 82.75 93 SER A CA 1
ATOM 719 C C . SER A 1 93 ? -12.502 -10.664 -1.435 1.00 82.75 93 SER A C 1
ATOM 721 O O . SER A 1 93 ? -12.504 -9.461 -1.676 1.00 82.75 93 SER A O 1
ATOM 723 N N . VAL A 1 94 ? -11.506 -11.474 -1.799 1.00 90.44 94 VAL A N 1
ATOM 724 C CA . VAL A 1 94 ? -10.272 -11.005 -2.433 1.00 90.44 94 VAL A CA 1
ATOM 725 C C . VAL A 1 94 ? -10.316 -11.282 -3.930 1.00 90.44 94 VAL A C 1
ATOM 727 O O . VAL A 1 94 ? -10.659 -12.382 -4.367 1.00 90.44 94 VAL A O 1
ATOM 730 N N . ARG A 1 95 ? -9.958 -10.286 -4.734 1.00 93.50 95 ARG A N 1
ATOM 731 C CA . ARG A 1 95 ? -9.765 -10.403 -6.179 1.00 93.50 95 ARG A CA 1
ATOM 732 C C . ARG A 1 95 ? -8.369 -9.922 -6.528 1.00 93.50 95 ARG A C 1
ATOM 734 O O . ARG A 1 95 ? -7.951 -8.860 -6.081 1.00 93.50 95 ARG A O 1
ATOM 741 N N . LYS A 1 96 ? -7.644 -10.715 -7.311 1.00 94.62 96 LYS A N 1
ATOM 742 C CA . LYS A 1 96 ? -6.251 -10.449 -7.679 1.00 94.62 96 LYS A CA 1
ATOM 743 C C . LYS A 1 96 ? -6.221 -10.014 -9.136 1.00 94.62 96 LYS A C 1
ATOM 745 O O . LYS A 1 96 ? -6.622 -10.785 -10.007 1.00 94.62 96 LYS A O 1
ATOM 750 N N . PHE A 1 97 ? -5.757 -8.800 -9.394 1.00 97.25 97 PHE A N 1
ATOM 751 C CA . PHE A 1 97 ? -5.547 -8.322 -10.751 1.00 97.25 97 PHE A CA 1
ATOM 752 C C . PHE A 1 97 ? -4.104 -8.601 -11.169 1.00 97.25 97 PHE A C 1
ATOM 754 O O . PHE A 1 97 ? -3.179 -7.922 -10.730 1.00 97.25 97 PHE A O 1
ATOM 761 N N . ALA A 1 98 ? -3.916 -9.620 -12.002 1.00 97.25 98 ALA A N 1
ATOM 762 C CA . ALA A 1 98 ? -2.625 -9.926 -12.602 1.00 97.25 98 ALA A CA 1
ATOM 763 C C . ALA A 1 98 ? -2.439 -9.155 -13.915 1.00 97.25 98 ALA A C 1
ATOM 765 O O . ALA A 1 98 ? -3.393 -8.981 -14.670 1.00 97.25 98 ALA A O 1
ATOM 766 N N . TYR A 1 99 ? -1.211 -8.728 -14.206 1.00 98.19 99 TYR A N 1
ATOM 767 C CA . TYR A 1 99 ? -0.889 -7.962 -15.414 1.00 98.19 99 TYR A CA 1
ATOM 768 C C . TYR A 1 99 ? 0.506 -8.299 -15.956 1.00 98.19 99 TYR A C 1
ATOM 770 O O . TYR A 1 99 ? 1.351 -8.845 -15.241 1.00 98.19 99 TYR A O 1
ATOM 778 N N . ASP A 1 100 ? 0.757 -7.977 -17.231 1.00 97.81 100 ASP A N 1
ATOM 779 C CA . ASP A 1 100 ? 2.102 -8.057 -17.808 1.00 97.81 100 ASP A CA 1
ATOM 780 C C . ASP A 1 100 ? 2.960 -6.921 -17.252 1.00 97.81 100 ASP A C 1
ATOM 782 O O . ASP A 1 100 ? 2.938 -5.794 -17.732 1.00 97.81 100 ASP A O 1
ATOM 786 N N . TRP A 1 101 ? 3.731 -7.214 -16.214 1.00 96.38 101 TRP A N 1
ATOM 787 C CA . TRP A 1 101 ? 4.576 -6.234 -15.538 1.00 96.38 101 TRP A CA 1
ATOM 788 C C . TRP A 1 101 ? 5.735 -5.705 -16.394 1.00 96.38 101 TRP A C 1
ATOM 790 O O . TRP A 1 101 ? 6.458 -4.823 -15.937 1.00 96.38 101 TRP A O 1
ATOM 800 N N . ARG A 1 102 ? 5.943 -6.207 -17.616 1.00 97.00 102 ARG A N 1
ATOM 801 C CA . ARG A 1 102 ? 6.949 -5.675 -18.548 1.00 97.00 102 ARG A CA 1
ATOM 802 C C . ARG A 1 102 ? 6.437 -4.441 -19.291 1.00 97.00 102 ARG A C 1
ATOM 804 O O . ARG A 1 102 ? 7.237 -3.584 -19.650 1.00 97.00 102 ARG A O 1
ATOM 811 N N . GLN A 1 103 ? 5.129 -4.362 -19.536 1.00 97.88 103 GLN A N 1
ATOM 812 C CA . GLN A 1 103 ? 4.502 -3.290 -20.312 1.00 97.88 103 GLN A CA 1
ATOM 813 C C . GLN A 1 103 ? 4.359 -1.996 -19.495 1.00 97.88 103 GLN A C 1
ATOM 815 O O . GLN A 1 103 ? 4.501 -2.012 -18.277 1.00 97.88 103 GLN A O 1
ATOM 820 N N . SER A 1 104 ? 4.023 -0.880 -20.148 1.00 98.06 104 SER A N 1
ATOM 821 C CA . SER A 1 104 ? 3.765 0.394 -19.453 1.00 98.06 104 SER A CA 1
ATOM 822 C C . SER A 1 104 ? 2.653 0.265 -18.405 1.00 98.06 104 SER A C 1
ATOM 824 O O . SER A 1 104 ? 1.590 -0.303 -18.673 1.00 98.06 104 SER A O 1
ATOM 826 N N . SER A 1 105 ? 2.845 0.869 -17.236 1.00 98.38 105 SER A N 1
ATOM 827 C CA . SER A 1 105 ? 1.859 0.894 -16.153 1.00 98.38 105 SER A CA 1
ATOM 828 C C . SER A 1 105 ? 0.560 1.588 -16.570 1.00 98.38 105 SER A C 1
ATOM 830 O O . SER A 1 105 ? -0.511 1.182 -16.121 1.00 98.38 105 SER A O 1
ATOM 832 N N . ALA A 1 106 ? 0.612 2.560 -17.490 1.00 97.94 106 ALA A N 1
ATOM 833 C CA . ALA A 1 106 ? -0.586 3.172 -18.074 1.00 97.94 106 ALA A CA 1
ATOM 834 C C . ALA A 1 106 ? -1.387 2.183 -18.936 1.00 97.94 106 ALA A C 1
ATOM 836 O O . ALA A 1 106 ? -2.618 2.227 -18.970 1.00 97.94 106 ALA A O 1
ATOM 837 N N . LYS A 1 107 ? -0.708 1.265 -19.638 1.00 98.00 107 LYS A N 1
ATOM 838 C CA . LYS A 1 107 ? -1.380 0.167 -20.348 1.00 98.00 107 LYS A CA 1
ATOM 839 C C . LYS A 1 107 ? -1.991 -0.817 -19.353 1.00 98.00 107 LYS A C 1
ATOM 841 O O . LYS A 1 107 ? -3.168 -1.132 -19.484 1.00 98.00 107 LYS A O 1
ATOM 846 N N . SER A 1 108 ? -1.254 -1.190 -18.310 1.00 98.56 108 SER A N 1
ATOM 847 C CA . SER A 1 108 ? -1.769 -2.047 -17.234 1.00 98.56 108 SER A CA 1
ATOM 848 C C . SER A 1 108 ? -2.966 -1.428 -16.497 1.00 98.56 108 SER A C 1
ATOM 850 O O . SER A 1 108 ? -3.864 -2.154 -16.089 1.00 98.56 108 SER A O 1
ATOM 852 N N . ALA A 1 109 ? -3.044 -0.099 -16.379 1.00 98.62 109 ALA A N 1
ATOM 853 C CA . ALA A 1 109 ? -4.199 0.606 -15.815 1.00 98.62 109 ALA A CA 1
ATOM 854 C C . ALA A 1 109 ? -5.458 0.488 -16.698 1.00 98.62 109 ALA A C 1
ATOM 856 O O . ALA A 1 109 ? -6.583 0.373 -16.197 1.00 98.62 109 ALA A O 1
ATOM 857 N N . ARG A 1 110 ? -5.288 0.469 -18.027 1.00 98.31 110 ARG A N 1
ATOM 858 C CA . ARG A 1 110 ? -6.384 0.177 -18.966 1.00 98.31 110 ARG A CA 1
ATOM 859 C C . ARG A 1 110 ? -6.809 -1.284 -18.885 1.00 98.31 110 ARG A C 1
ATOM 861 O O . ARG A 1 110 ? -8.004 -1.557 -18.841 1.00 98.31 110 ARG A O 1
ATOM 868 N N . ASP A 1 111 ? -5.853 -2.201 -18.779 1.00 98.19 111 ASP A N 1
ATOM 869 C CA . ASP A 1 111 ? -6.147 -3.625 -18.597 1.00 98.19 111 ASP A CA 1
ATOM 870 C C . ASP A 1 111 ? -6.880 -3.868 -17.260 1.00 98.19 111 ASP A C 1
ATOM 872 O O . ASP A 1 111 ? -7.832 -4.643 -17.209 1.00 98.19 111 ASP A O 1
ATOM 876 N N . PHE A 1 112 ? -6.531 -3.124 -16.201 1.00 98.56 112 PHE A N 1
ATOM 877 C CA . PHE A 1 112 ? -7.249 -3.143 -14.921 1.00 98.56 112 PHE A CA 1
ATOM 878 C C . PHE A 1 112 ? -8.707 -2.710 -15.078 1.00 98.56 112 PHE A C 1
ATOM 880 O O . PHE A 1 112 ? -9.611 -3.316 -14.508 1.00 98.56 112 PHE A O 1
ATOM 887 N N . SER A 1 113 ? -8.949 -1.698 -15.909 1.00 98.25 113 SER A N 1
ATOM 888 C CA . SER A 1 113 ? -10.298 -1.214 -16.220 1.00 98.25 113 SER A CA 1
ATOM 889 C C . SER A 1 113 ? -11.120 -2.261 -16.965 1.00 98.25 113 SER A C 1
ATOM 891 O O . SER A 1 113 ? -12.271 -2.506 -16.606 1.00 98.25 113 SER A O 1
ATOM 893 N N . ALA A 1 114 ? -10.526 -2.908 -17.971 1.00 97.88 114 ALA A N 1
ATOM 894 C CA . ALA A 1 114 ? -11.173 -3.990 -18.708 1.00 97.88 114 ALA A CA 1
ATOM 895 C C . ALA A 1 114 ? -11.539 -5.152 -17.771 1.00 97.88 114 ALA A C 1
ATOM 897 O O . ALA A 1 114 ? -12.686 -5.597 -17.759 1.00 97.88 114 ALA A O 1
ATOM 898 N N . TRP A 1 115 ? -10.609 -5.551 -16.902 1.00 97.56 115 TRP A N 1
ATOM 899 C CA . TRP A 1 115 ? -10.839 -6.585 -15.897 1.00 97.56 115 TRP A CA 1
ATOM 900 C C . TRP A 1 115 ? -11.951 -6.218 -14.899 1.00 97.56 115 TRP A C 1
ATOM 902 O O . TRP A 1 115 ? -12.800 -7.052 -14.574 1.00 97.56 115 TRP A O 1
ATOM 912 N N . LEU A 1 116 ? -12.012 -4.962 -14.441 1.00 97.50 116 LEU A N 1
ATOM 913 C CA . LEU A 1 116 ? -13.119 -4.480 -13.608 1.00 97.50 116 LEU A CA 1
ATOM 914 C C . LEU A 1 116 ? -14.465 -4.570 -14.341 1.00 97.50 116 LEU A C 1
ATOM 916 O O . LEU A 1 116 ? -15.476 -4.902 -13.723 1.00 97.50 116 LEU A O 1
ATOM 920 N N . CYS A 1 117 ? -14.487 -4.301 -15.648 1.00 97.50 117 CYS A N 1
ATOM 921 C CA . CYS A 1 117 ? -15.698 -4.384 -16.459 1.00 97.50 117 CYS A CA 1
ATOM 922 C C . CYS A 1 117 ? -16.185 -5.812 -16.689 1.00 97.50 117 CYS A C 1
ATOM 924 O O . CYS A 1 117 ? -17.384 -6.064 -16.577 1.00 97.50 117 CYS A O 1
ATOM 926 N N . GLU A 1 118 ? -15.275 -6.759 -16.910 1.00 96.69 118 GLU A N 1
ATOM 927 C CA . GLU A 1 118 ? -15.602 -8.190 -16.983 1.00 96.69 118 GLU A CA 1
ATOM 928 C C . GLU A 1 118 ? -16.279 -8.696 -15.699 1.00 96.69 118 GLU A C 1
ATOM 930 O O . GLU A 1 118 ? -17.097 -9.614 -15.735 1.00 96.69 118 GLU A O 1
ATOM 935 N N . ASN A 1 119 ? -15.993 -8.052 -14.565 1.00 94.25 119 ASN A N 1
ATOM 936 C CA . ASN A 1 119 ? -16.477 -8.432 -13.240 1.00 94.25 119 ASN A CA 1
ATOM 937 C C . ASN A 1 119 ? -17.440 -7.388 -12.629 1.00 94.25 119 ASN A C 1
ATOM 939 O O . ASN A 1 119 ? -17.698 -7.395 -11.421 1.00 94.25 119 ASN A O 1
ATOM 943 N N . GLN A 1 120 ? -18.016 -6.496 -13.449 1.00 94.50 120 GLN A N 1
ATOM 944 C CA . GLN A 1 120 ? -18.770 -5.320 -12.987 1.00 94.50 120 GLN A CA 1
ATOM 945 C C . GLN A 1 120 ? -19.917 -5.671 -12.026 1.00 94.50 120 GLN A C 1
ATOM 947 O O . GLN A 1 120 ? -20.141 -4.977 -11.032 1.00 94.50 120 GLN A O 1
ATOM 952 N N . VAL A 1 121 ? -20.651 -6.755 -12.297 1.00 92.19 121 VAL A N 1
ATOM 953 C CA . VAL A 1 121 ? -21.793 -7.193 -11.473 1.00 92.19 121 VAL A CA 1
ATOM 954 C C . VAL A 1 121 ? -21.380 -7.463 -10.027 1.00 92.19 121 VAL A C 1
ATOM 956 O O . VAL A 1 121 ? -22.163 -7.227 -9.108 1.00 92.19 121 VAL A O 1
ATOM 959 N N . GLU A 1 122 ? -20.168 -7.966 -9.811 1.00 90.69 122 GLU A N 1
ATOM 960 C CA . GLU A 1 122 ? -19.646 -8.232 -8.478 1.00 90.69 122 GLU A CA 1
ATOM 961 C C . GLU A 1 122 ? -19.258 -6.931 -7.770 1.00 90.69 122 GLU A C 1
ATOM 963 O O . GLU A 1 122 ? -19.738 -6.653 -6.669 1.00 90.69 122 GLU A O 1
ATOM 968 N N . PHE A 1 123 ? -18.458 -6.101 -8.438 1.00 92.25 123 PHE A N 1
ATOM 969 C CA . PHE A 1 123 ? -17.903 -4.869 -7.877 1.00 92.25 123 PHE A CA 1
ATOM 970 C C . PHE A 1 123 ? -18.943 -3.782 -7.595 1.00 92.25 123 PHE A C 1
ATOM 972 O O . PHE A 1 123 ? -18.692 -2.889 -6.793 1.00 92.25 123 PHE A O 1
ATOM 979 N N . ARG A 1 124 ? -20.145 -3.886 -8.174 1.00 92.00 124 ARG A N 1
ATOM 980 C CA . ARG A 1 124 ? -21.291 -3.022 -7.841 1.00 92.00 124 ARG A CA 1
ATOM 981 C C . ARG A 1 124 ? -21.922 -3.305 -6.479 1.00 92.00 124 ARG A C 1
ATOM 983 O O . ARG A 1 124 ? -22.654 -2.464 -5.965 1.00 92.00 124 ARG A O 1
ATOM 990 N N . LYS A 1 125 ? -21.714 -4.496 -5.912 1.00 89.19 125 LYS A N 1
ATOM 991 C CA . LYS A 1 125 ? -22.464 -4.951 -4.727 1.00 89.19 125 LYS A CA 1
ATOM 992 C C . LYS A 1 125 ? -21.900 -4.426 -3.413 1.00 89.19 125 LYS A C 1
ATOM 994 O O . LYS A 1 125 ? -22.618 -4.421 -2.416 1.00 89.19 125 LYS A O 1
ATOM 999 N N . ARG A 1 126 ? -20.614 -4.077 -3.388 1.00 89.25 126 ARG A N 1
ATOM 1000 C CA . ARG A 1 126 ? -19.850 -3.799 -2.169 1.00 89.25 126 ARG A CA 1
ATOM 1001 C C . ARG A 1 126 ? -18.823 -2.705 -2.440 1.00 89.25 126 ARG A C 1
ATOM 1003 O O . ARG A 1 126 ? -18.329 -2.618 -3.562 1.00 89.25 126 ARG A O 1
ATOM 1010 N N . PRO A 1 127 ? -18.468 -1.896 -1.432 1.00 92.75 127 PRO A N 1
ATOM 1011 C CA . PRO A 1 127 ? -17.344 -0.985 -1.568 1.00 92.75 127 PRO A CA 1
ATOM 1012 C C . PRO A 1 127 ? -16.033 -1.755 -1.792 1.00 92.75 127 PRO A C 1
ATOM 1014 O O . PRO A 1 127 ? -15.919 -2.926 -1.435 1.00 92.75 127 PRO A O 1
ATOM 1017 N N . LEU A 1 128 ? -15.033 -1.085 -2.351 1.00 95.56 128 LEU A N 1
ATOM 1018 C CA . LEU A 1 128 ? -13.738 -1.653 -2.708 1.00 95.56 128 LEU A CA 1
ATOM 1019 C C . LEU A 1 128 ? -12.648 -1.158 -1.759 1.00 95.56 128 LEU A C 1
ATOM 1021 O O . LEU A 1 128 ? -12.596 0.025 -1.421 1.00 95.56 128 LEU A O 1
ATOM 1025 N N . VAL A 1 129 ? -11.741 -2.047 -1.375 1.00 96.62 129 VAL A N 1
ATOM 1026 C CA . VAL A 1 129 ? -10.454 -1.689 -0.777 1.00 96.62 129 VAL A CA 1
ATOM 1027 C C . VAL A 1 129 ? -9.366 -2.131 -1.731 1.00 96.62 129 VAL A C 1
ATOM 1029 O O . VAL A 1 129 ? -9.231 -3.320 -2.003 1.00 96.62 129 VAL A O 1
ATOM 1032 N N . VAL A 1 130 ? -8.611 -1.175 -2.260 1.00 98.06 130 VAL A N 1
ATOM 1033 C CA . VAL A 1 130 ? -7.540 -1.454 -3.219 1.00 98.06 130 VAL A CA 1
ATOM 1034 C C . VAL A 1 130 ? -6.226 -1.573 -2.464 1.00 98.06 130 VAL A C 1
ATOM 1036 O O . VAL A 1 130 ? -5.848 -0.662 -1.738 1.00 98.06 130 VAL A O 1
ATOM 1039 N N . ILE A 1 131 ? -5.531 -2.688 -2.634 1.00 97.50 131 ILE A N 1
ATOM 1040 C CA . ILE A 1 131 ? -4.248 -2.992 -2.008 1.00 97.50 131 ILE A CA 1
ATOM 1041 C C . ILE A 1 131 ? -3.235 -3.151 -3.127 1.00 97.50 131 ILE A C 1
ATOM 1043 O O . ILE A 1 131 ? -3.344 -4.066 -3.940 1.00 97.50 131 ILE A O 1
ATOM 1047 N N . ALA A 1 132 ? -2.262 -2.254 -3.184 1.00 98.12 132 ALA A N 1
ATOM 1048 C CA . ALA A 1 132 ? -1.309 -2.190 -4.274 1.00 98.12 132 ALA A CA 1
ATOM 1049 C C . ALA A 1 132 ? 0.118 -2.300 -3.739 1.00 98.12 132 ALA A C 1
ATOM 1051 O O . ALA A 1 132 ? 0.548 -1.495 -2.913 1.00 98.12 132 ALA A O 1
ATOM 1052 N N . HIS A 1 133 ? 0.851 -3.303 -4.211 1.00 97.06 133 HIS A N 1
ATOM 1053 C CA . HIS A 1 133 ? 2.234 -3.542 -3.814 1.00 97.06 133 HIS A CA 1
ATOM 1054 C C . HIS A 1 133 ? 3.207 -3.011 -4.869 1.00 97.06 133 HIS A C 1
ATOM 1056 O O . HIS A 1 133 ? 3.019 -3.253 -6.061 1.00 97.06 133 HIS A O 1
ATOM 1062 N N . SER A 1 134 ? 4.281 -2.347 -4.435 1.00 95.62 134 SER A N 1
ATOM 1063 C CA . SER A 1 134 ? 5.397 -1.917 -5.279 1.00 95.62 134 SER A CA 1
ATOM 1064 C C . SER A 1 134 ? 4.894 -1.183 -6.534 1.00 95.62 134 SER A C 1
ATOM 1066 O O . SER A 1 134 ? 4.078 -0.268 -6.437 1.00 95.62 134 SER A O 1
ATOM 1068 N N . MET A 1 135 ? 5.328 -1.588 -7.726 1.00 96.94 135 MET A N 1
ATOM 1069 C CA . MET A 1 135 ? 4.910 -1.006 -9.004 1.00 96.94 135 MET A CA 1
ATOM 1070 C C . MET A 1 135 ? 3.401 -1.121 -9.290 1.00 96.94 135 MET A C 1
ATOM 1072 O O . MET A 1 135 ? 2.854 -0.292 -10.016 1.00 96.94 135 MET A O 1
ATOM 1076 N N . GLY A 1 136 ? 2.692 -2.068 -8.666 1.00 98.25 136 GLY A N 1
ATOM 1077 C CA . GLY A 1 136 ? 1.231 -2.145 -8.735 1.00 98.25 136 GLY A CA 1
ATOM 1078 C C . GLY A 1 136 ? 0.551 -0.876 -8.217 1.00 98.25 136 GLY A C 1
ATOM 1079 O O . GLY A 1 136 ? -0.511 -0.492 -8.705 1.00 98.25 136 GLY A O 1
ATOM 1080 N N . GLY A 1 137 ? 1.194 -0.156 -7.291 1.00 98.25 137 GLY A N 1
ATOM 1081 C CA . GLY A 1 137 ? 0.723 1.151 -6.841 1.00 98.25 137 GLY A CA 1
ATOM 1082 C C . GLY A 1 137 ? 0.764 2.224 -7.931 1.00 98.25 137 GLY A C 1
ATOM 1083 O O . GLY A 1 137 ? -0.112 3.086 -7.965 1.00 98.25 137 GLY A O 1
ATOM 1084 N N . LEU A 1 138 ? 1.714 2.150 -8.869 1.00 98.31 138 LEU A N 1
ATOM 1085 C CA . LEU A 1 138 ? 1.777 3.061 -10.017 1.00 98.31 138 LEU A CA 1
ATOM 1086 C C . LEU A 1 138 ? 0.660 2.770 -11.026 1.00 98.31 138 LEU A C 1
ATOM 1088 O O . LEU A 1 138 ? 0.042 3.705 -11.533 1.00 98.31 138 LEU A O 1
ATOM 1092 N N . VAL A 1 139 ? 0.337 1.489 -11.244 1.00 98.75 139 VAL A N 1
ATOM 1093 C CA . VAL A 1 139 ? -0.825 1.066 -12.046 1.00 98.75 139 VAL A CA 1
ATOM 1094 C C . VAL A 1 139 ? -2.116 1.641 -11.458 1.00 98.75 139 VAL A C 1
ATOM 1096 O O . VAL A 1 139 ? -2.900 2.270 -12.170 1.00 98.75 139 VAL A O 1
ATOM 1099 N N . VAL A 1 140 ? -2.313 1.497 -10.143 1.00 98.69 140 VAL A N 1
ATOM 1100 C CA . VAL A 1 140 ? -3.491 2.036 -9.448 1.00 98.69 140 VAL A CA 1
ATOM 1101 C C . VAL A 1 140 ? -3.523 3.565 -9.491 1.00 98.69 140 VAL A C 1
ATOM 1103 O O . VAL A 1 140 ? -4.571 4.124 -9.803 1.00 98.69 140 VAL A O 1
ATOM 1106 N N . LYS A 1 141 ? -2.406 4.268 -9.239 1.00 97.62 141 LYS A N 1
ATOM 1107 C CA . LYS A 1 141 ? -2.360 5.742 -9.336 1.00 97.62 141 LYS A CA 1
ATOM 1108 C C . LYS A 1 141 ? -2.706 6.230 -10.744 1.00 97.62 141 LYS A C 1
ATOM 1110 O O . LYS A 1 141 ? -3.497 7.161 -10.867 1.00 97.62 141 LYS A O 1
ATOM 1115 N N . SER A 1 142 ? -2.171 5.593 -11.787 1.00 98.12 142 SER A N 1
ATOM 1116 C CA . SER A 1 142 ? -2.501 5.931 -13.178 1.00 98.12 142 SER A CA 1
ATOM 1117 C C . SER A 1 142 ? -3.983 5.704 -13.476 1.00 98.12 142 SER A C 1
ATOM 1119 O O . SER A 1 142 ? -4.648 6.597 -13.998 1.00 98.12 142 SER A O 1
ATOM 1121 N N . TRP A 1 143 ? -4.546 4.570 -13.051 1.00 98.56 143 TRP A N 1
ATOM 1122 C CA . TRP A 1 143 ? -5.975 4.298 -13.209 1.00 98.56 143 TRP A CA 1
ATOM 1123 C C . TRP A 1 143 ? -6.860 5.335 -12.500 1.00 98.56 143 TRP A C 1
ATOM 1125 O O . TRP A 1 143 ? -7.803 5.861 -13.093 1.00 98.56 143 TRP A O 1
ATOM 1135 N N . LEU A 1 144 ? -6.540 5.675 -11.250 1.00 98.19 144 LEU A N 1
ATOM 1136 C CA . LEU A 1 144 ? -7.286 6.659 -10.462 1.00 98.19 144 LEU A CA 1
ATOM 1137 C C . LEU A 1 144 ? -7.237 8.068 -11.062 1.00 98.19 144 LEU A C 1
ATOM 1139 O O . LEU A 1 144 ? -8.222 8.805 -10.983 1.00 98.19 144 LEU A O 1
ATOM 1143 N N . LYS A 1 145 ? -6.088 8.448 -11.627 1.00 96.38 145 LYS A N 1
ATOM 1144 C CA . LYS A 1 145 ? -5.878 9.751 -12.259 1.00 96.38 145 LYS A CA 1
ATOM 1145 C C . LYS A 1 145 ? -6.643 9.866 -13.574 1.00 96.38 145 LYS A C 1
ATOM 1147 O O . LYS A 1 145 ? -7.369 10.839 -13.763 1.00 96.38 145 LYS A O 1
ATOM 1152 N N . ASP A 1 146 ? -6.463 8.893 -14.463 1.00 96.44 146 ASP A N 1
ATOM 1153 C CA . ASP A 1 146 ? -6.821 9.050 -15.876 1.00 96.44 146 ASP A CA 1
ATOM 1154 C C . ASP A 1 146 ? -8.165 8.419 -16.239 1.00 96.44 146 ASP A C 1
ATOM 1156 O O . ASP A 1 146 ? -8.796 8.840 -17.209 1.00 96.44 146 ASP A O 1
ATOM 1160 N N . ILE A 1 147 ? -8.611 7.415 -15.474 1.00 97.75 147 ILE A N 1
ATOM 1161 C CA . ILE A 1 147 ? -9.707 6.528 -15.883 1.00 97.75 147 ILE A CA 1
ATOM 1162 C C . ILE A 1 147 ? -10.872 6.531 -14.885 1.00 97.75 147 ILE A C 1
ATOM 1164 O O . ILE A 1 147 ? -12.021 6.651 -15.303 1.00 97.75 147 ILE A O 1
ATOM 1168 N N . TYR A 1 148 ? -10.608 6.416 -13.579 1.00 97.75 148 TYR A N 1
ATOM 1169 C CA . TYR A 1 148 ? -11.634 6.134 -12.559 1.00 97.75 148 TYR A CA 1
ATOM 1170 C C . TYR A 1 148 ? -12.845 7.085 -12.591 1.00 97.75 148 TYR A C 1
ATOM 1172 O O . TYR A 1 148 ? -13.991 6.648 -12.483 1.00 97.75 148 TYR A O 1
ATOM 1180 N N . GLU A 1 149 ? -12.605 8.385 -12.757 1.00 96.00 149 GLU A N 1
ATOM 1181 C CA . GLU A 1 149 ? -13.662 9.410 -12.750 1.00 96.00 149 GLU A CA 1
ATOM 1182 C C . GLU A 1 149 ? -14.274 9.649 -14.137 1.00 96.00 149 GLU A C 1
ATOM 1184 O O . GLU A 1 149 ? -15.396 10.141 -14.242 1.00 96.00 149 GLU A O 1
ATOM 1189 N N . THR A 1 150 ? -13.532 9.341 -15.201 1.00 95.88 150 THR A N 1
ATOM 1190 C CA . THR A 1 150 ? -13.816 9.806 -16.569 1.00 95.88 150 THR A CA 1
ATOM 1191 C C . THR A 1 150 ? -14.407 8.722 -17.460 1.00 95.88 150 THR A C 1
ATOM 1193 O O . THR A 1 150 ? -15.046 9.046 -18.458 1.00 95.88 150 THR A O 1
ATOM 1196 N N . SER A 1 151 ? -14.179 7.450 -17.130 1.00 96.31 151 SER A N 1
ATOM 1197 C CA . SER A 1 151 ? -14.544 6.311 -17.972 1.00 96.31 151 SER A CA 1
ATOM 1198 C C . SER A 1 151 ? -15.115 5.165 -17.144 1.00 96.31 151 SER A C 1
ATOM 1200 O O . SER A 1 151 ? -14.798 5.011 -15.965 1.00 96.31 151 SER A O 1
ATOM 1202 N N . GLY A 1 152 ? -15.956 4.346 -17.769 1.00 94.69 152 GLY A N 1
ATOM 1203 C CA . GLY A 1 152 ? -16.571 3.152 -17.191 1.00 94.69 152 GLY A CA 1
ATOM 1204 C C . GLY A 1 152 ? -16.717 2.056 -18.245 1.00 94.69 152 GLY A C 1
ATOM 1205 O O . GLY A 1 152 ? -15.993 2.045 -19.239 1.00 94.69 152 GLY A O 1
ATOM 1206 N N . CYS A 1 153 ? -17.661 1.134 -18.054 1.00 96.44 153 CYS A N 1
ATOM 1207 C CA . CYS A 1 153 ? -17.826 -0.011 -18.966 1.00 96.44 153 CYS A CA 1
ATOM 1208 C C . CYS A 1 153 ? -18.710 0.288 -20.180 1.00 96.44 153 CYS A C 1
ATOM 1210 O O . CYS A 1 153 ? -18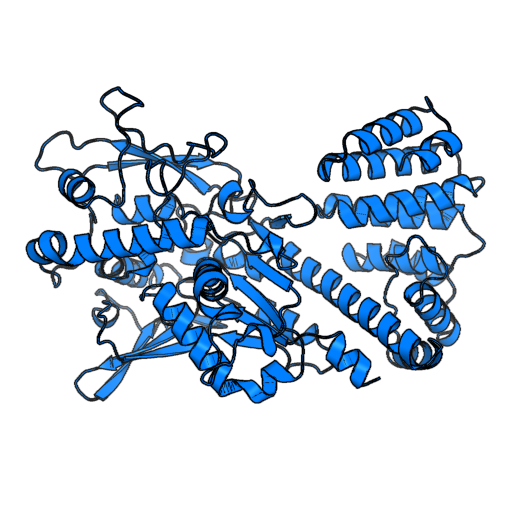.787 -0.514 -21.107 1.00 96.44 153 CYS A O 1
ATOM 1212 N N . ALA A 1 154 ? -19.390 1.433 -20.169 1.00 94.19 154 ALA A N 1
ATOM 1213 C CA . ALA A 1 154 ? -20.250 1.908 -21.240 1.00 94.19 154 ALA A CA 1
ATOM 1214 C C . ALA A 1 154 ? -20.072 3.421 -21.432 1.00 94.19 154 ALA A C 1
ATOM 1216 O O . ALA A 1 154 ? -19.569 4.121 -20.552 1.00 94.19 154 ALA A O 1
ATOM 1217 N N . ALA A 1 155 ? -20.498 3.939 -22.584 1.00 91.75 155 ALA A N 1
ATOM 1218 C CA . ALA A 1 155 ? -20.470 5.375 -22.848 1.00 91.75 155 ALA A CA 1
ATOM 1219 C C . ALA A 1 155 ? -21.318 6.141 -21.813 1.00 91.75 155 ALA A C 1
ATOM 1221 O O . ALA A 1 155 ? -22.458 5.766 -21.542 1.00 91.75 155 ALA A O 1
ATOM 1222 N N . GLY A 1 156 ? -20.756 7.210 -21.241 1.00 90.56 156 GLY A N 1
ATOM 1223 C CA . GLY A 1 156 ? -21.400 8.008 -20.189 1.00 90.56 156 GLY A CA 1
ATOM 1224 C C . GLY A 1 156 ? -21.357 7.389 -18.785 1.00 90.56 156 GLY A C 1
ATOM 1225 O O . GLY A 1 156 ? -21.865 8.002 -17.849 1.00 90.56 156 GLY A O 1
ATOM 1226 N N . ASP A 1 157 ? -20.755 6.208 -18.625 1.00 94.06 157 ASP A N 1
ATOM 1227 C CA . ASP A 1 157 ? -20.493 5.583 -17.326 1.00 94.06 157 ASP A CA 1
ATOM 1228 C C . ASP A 1 157 ? -19.124 6.016 -16.774 1.00 94.06 157 ASP A C 1
ATOM 1230 O O . ASP A 1 157 ? -18.209 6.340 -17.534 1.00 94.06 157 ASP A O 1
ATOM 1234 N N . SER A 1 158 ? -18.962 5.962 -15.451 1.00 96.81 158 SER A N 1
ATOM 1235 C CA . SER A 1 158 ? -17.657 6.078 -14.794 1.00 96.81 158 SER A CA 1
ATOM 1236 C C . SER A 1 158 ? -17.482 5.023 -13.710 1.00 96.81 158 SER A C 1
ATOM 1238 O O . SER A 1 158 ? -18.447 4.683 -13.017 1.00 96.81 158 SER A O 1
ATOM 1240 N N . PHE A 1 159 ? -16.259 4.523 -13.510 1.00 97.62 159 PHE A N 1
ATOM 1241 C CA . PHE A 1 159 ? -15.969 3.626 -12.386 1.00 97.62 159 PHE A CA 1
ATOM 1242 C C . PHE A 1 159 ? -16.349 4.281 -11.054 1.00 97.62 159 PHE A C 1
ATOM 1244 O O . PHE A 1 159 ? -16.952 3.627 -10.211 1.00 97.62 159 PHE A O 1
ATOM 1251 N N . ALA A 1 160 ? -16.121 5.585 -10.881 1.00 96.69 160 ALA A N 1
ATOM 1252 C CA . ALA A 1 160 ? -16.523 6.314 -9.681 1.00 96.69 160 ALA A CA 1
ATOM 1253 C C . ALA A 1 160 ? -18.029 6.236 -9.379 1.00 96.69 160 ALA A C 1
ATOM 1255 O O . ALA A 1 160 ? -18.436 6.312 -8.212 1.00 96.69 160 ALA A O 1
ATOM 1256 N N . SER A 1 161 ? -18.881 6.051 -10.393 1.00 95.38 161 SER A N 1
ATOM 1257 C CA . SER A 1 161 ? -20.326 5.932 -10.199 1.00 95.38 161 SER A CA 1
ATOM 1258 C C . SER A 1 161 ? -20.727 4.622 -9.507 1.00 95.38 161 SER A C 1
ATOM 1260 O O . SER A 1 161 ? -21.665 4.634 -8.706 1.00 95.38 161 SER A O 1
ATOM 1262 N N . TRP A 1 162 ? -19.983 3.528 -9.716 1.00 94.69 162 TRP A N 1
ATOM 1263 C CA . TRP A 1 162 ? -20.412 2.185 -9.307 1.00 94.69 162 TRP A CA 1
ATOM 1264 C C . TRP A 1 162 ? -19.356 1.330 -8.584 1.00 94.69 162 TRP A C 1
ATOM 1266 O O . TRP A 1 162 ? -19.729 0.448 -7.816 1.00 94.69 162 TRP A O 1
ATOM 1276 N N . ALA A 1 163 ? -18.066 1.605 -8.755 1.00 95.50 163 ALA A N 1
ATOM 1277 C CA . ALA A 1 163 ? -16.932 0.942 -8.106 1.00 95.50 163 ALA A CA 1
ATOM 1278 C C . ALA A 1 163 ? -16.463 1.753 -6.885 1.00 95.50 163 ALA A C 1
ATOM 1280 O O . ALA A 1 163 ? -15.376 2.326 -6.875 1.00 95.50 163 ALA A O 1
ATOM 1281 N N . LYS A 1 164 ? -17.311 1.872 -5.857 1.00 95.75 164 LYS A N 1
ATOM 1282 C CA . LYS A 1 164 ? -17.068 2.783 -4.723 1.00 95.75 164 LYS A CA 1
ATOM 1283 C C . LYS A 1 164 ? -15.832 2.380 -3.917 1.00 95.75 164 LYS A C 1
ATOM 1285 O O . LYS A 1 164 ? -15.875 1.402 -3.181 1.00 95.75 164 LYS A O 1
ATOM 1290 N N . ILE A 1 165 ? -14.760 3.163 -3.994 1.00 97.12 165 ILE A N 1
ATOM 1291 C CA . ILE A 1 165 ? -13.531 2.930 -3.223 1.00 97.12 165 ILE A CA 1
ATOM 1292 C C . ILE A 1 165 ? -13.700 3.448 -1.791 1.00 97.12 165 ILE A C 1
ATOM 1294 O O . ILE A 1 165 ? -13.977 4.625 -1.577 1.00 97.12 165 ILE A O 1
ATOM 1298 N N . LYS A 1 166 ? -13.508 2.561 -0.812 1.00 94.88 166 LYS A N 1
ATOM 1299 C CA . LYS A 1 166 ? -13.506 2.872 0.622 1.00 94.88 166 LYS A CA 1
ATOM 1300 C C . LYS A 1 166 ? -12.118 3.247 1.124 1.00 94.88 166 LYS A C 1
ATOM 1302 O O . LYS A 1 166 ? -12.006 4.183 1.902 1.00 94.88 166 LYS A O 1
ATOM 1307 N N . ARG A 1 167 ? -11.085 2.511 0.702 1.00 96.69 167 ARG A N 1
ATOM 1308 C CA . ARG A 1 167 ? -9.694 2.734 1.119 1.00 96.69 167 ARG A CA 1
ATOM 1309 C C . ARG A 1 167 ? -8.718 2.265 0.045 1.00 96.69 167 ARG A C 1
ATOM 1311 O O . ARG A 1 167 ? -9.003 1.306 -0.672 1.00 96.69 167 ARG A O 1
ATOM 1318 N N . ILE A 1 168 ? -7.566 2.920 -0.033 1.00 98.19 168 ILE A N 1
ATOM 1319 C CA . ILE A 1 168 ? -6.427 2.490 -0.845 1.00 98.19 168 ILE A CA 1
ATOM 1320 C C . ILE A 1 168 ? -5.235 2.256 0.082 1.00 98.19 168 ILE A C 1
ATOM 1322 O O . ILE A 1 168 ? -4.939 3.083 0.937 1.00 98.19 168 ILE A O 1
ATOM 1326 N N . ILE A 1 169 ? -4.553 1.130 -0.076 1.00 97.62 169 ILE A N 1
ATOM 1327 C CA . ILE A 1 169 ? -3.379 0.759 0.707 1.00 97.62 169 ILE A CA 1
ATOM 1328 C C . ILE A 1 169 ? -2.223 0.562 -0.268 1.00 97.62 169 ILE A C 1
ATOM 1330 O O . ILE A 1 169 ? -2.226 -0.382 -1.056 1.00 97.62 169 ILE A O 1
ATOM 1334 N N . PHE A 1 170 ? -1.238 1.451 -0.213 1.00 97.88 170 PHE A N 1
ATOM 1335 C CA . PHE A 1 170 ? 0.010 1.327 -0.956 1.00 97.88 170 PHE A CA 1
ATOM 1336 C C . PHE A 1 170 ? 1.066 0.671 -0.069 1.00 97.88 170 PHE A C 1
ATOM 1338 O O . PHE A 1 170 ? 1.288 1.114 1.055 1.00 97.88 170 PHE A O 1
ATOM 1345 N N . LEU A 1 171 ? 1.729 -0.371 -0.570 1.00 96.06 171 LEU A N 1
ATOM 1346 C CA . LEU A 1 171 ? 2.824 -1.058 0.117 1.00 96.06 171 LEU A CA 1
ATOM 1347 C C . LEU A 1 171 ? 4.103 -0.921 -0.700 1.00 96.06 171 LEU A C 1
ATOM 1349 O O . LEU A 1 171 ? 4.160 -1.423 -1.820 1.00 96.06 171 LEU A O 1
ATOM 1353 N N . GLY A 1 172 ? 5.115 -0.236 -0.170 1.00 95.44 172 GLY A N 1
ATOM 1354 C CA . GLY A 1 172 ? 6.426 -0.103 -0.817 1.00 95.44 172 GLY A CA 1
ATOM 1355 C C . GLY A 1 172 ? 6.364 0.520 -2.215 1.00 95.44 172 GLY A C 1
ATOM 1356 O O . GLY A 1 172 ? 7.203 0.223 -3.057 1.00 95.44 172 GLY A O 1
ATOM 1357 N N . THR A 1 173 ? 5.339 1.317 -2.529 1.00 97.00 173 THR A N 1
ATOM 1358 C CA . THR A 1 173 ? 5.168 1.840 -3.890 1.00 97.00 173 THR A CA 1
ATOM 1359 C C . THR A 1 173 ? 6.239 2.895 -4.187 1.00 97.00 173 THR A C 1
ATOM 1361 O O . THR A 1 173 ? 6.344 3.872 -3.449 1.00 97.00 173 THR A O 1
ATOM 1364 N N . PRO A 1 174 ? 7.023 2.765 -5.271 1.00 94.81 174 PRO A N 1
ATOM 1365 C CA . PRO A 1 174 ? 8.011 3.767 -5.657 1.00 94.81 174 PRO A CA 1
ATOM 1366 C C . PRO A 1 174 ? 7.317 4.951 -6.342 1.00 94.81 174 PRO A C 1
ATOM 1368 O O . PRO A 1 174 ? 7.433 5.129 -7.551 1.00 94.81 174 PRO A O 1
ATOM 1371 N N . HIS A 1 175 ? 6.561 5.749 -5.580 1.00 92.69 175 HIS A N 1
ATOM 1372 C CA . HIS A 1 175 ? 5.692 6.818 -6.096 1.00 92.69 175 HIS A CA 1
ATOM 1373 C C . HIS A 1 175 ? 6.387 7.812 -7.030 1.00 92.69 175 HIS A C 1
ATOM 1375 O O . HIS A 1 175 ? 5.727 8.403 -7.885 1.00 92.69 175 HIS A O 1
ATOM 1381 N N . TYR A 1 176 ? 7.703 7.963 -6.879 1.00 87.88 176 TYR A N 1
ATOM 1382 C CA . TYR A 1 176 ? 8.545 8.889 -7.633 1.00 87.88 176 TYR A CA 1
ATOM 1383 C C . TYR A 1 176 ? 9.736 8.184 -8.297 1.00 87.88 176 TYR A C 1
ATOM 1385 O O . TYR A 1 176 ? 10.781 8.798 -8.524 1.00 87.88 176 TYR A O 1
ATOM 1393 N N . GLY A 1 177 ? 9.593 6.882 -8.553 1.00 90.88 177 GLY A N 1
ATOM 1394 C CA . GLY A 1 177 ? 10.679 5.992 -8.946 1.00 90.88 177 GLY A CA 1
ATOM 1395 C C . GLY A 1 177 ? 11.547 5.558 -7.763 1.00 90.88 177 GLY A C 1
ATOM 1396 O O . GLY A 1 177 ? 11.273 5.886 -6.612 1.00 90.88 177 GLY A O 1
ATOM 1397 N N . ALA A 1 178 ? 12.600 4.790 -8.031 1.00 90.19 178 ALA A N 1
ATOM 1398 C CA . ALA A 1 178 ? 13.531 4.310 -7.011 1.00 90.19 178 ALA A CA 1
ATOM 1399 C C . ALA A 1 178 ? 14.979 4.438 -7.507 1.00 90.19 178 ALA A C 1
ATOM 1401 O O . ALA A 1 178 ? 15.263 3.999 -8.617 1.00 90.19 178 ALA A O 1
ATOM 1402 N N . PRO A 1 179 ? 15.937 4.953 -6.711 1.00 89.00 179 PRO A N 1
ATOM 1403 C CA . PRO A 1 179 ? 17.335 5.077 -7.143 1.00 89.00 179 PRO A CA 1
ATOM 1404 C C . PRO A 1 179 ? 17.958 3.758 -7.627 1.00 89.00 179 PRO A C 1
ATOM 1406 O O . PRO A 1 179 ? 18.810 3.749 -8.514 1.00 89.00 179 PRO A O 1
ATOM 1409 N N . LYS A 1 180 ? 17.488 2.627 -7.094 1.00 87.31 180 LYS A N 1
ATOM 1410 C CA . LYS A 1 180 ? 17.909 1.286 -7.504 1.00 87.31 180 LYS A CA 1
ATOM 1411 C C . LYS A 1 180 ? 17.639 0.978 -8.985 1.00 87.31 180 LYS A C 1
ATOM 1413 O O . LYS A 1 180 ? 18.436 0.267 -9.593 1.00 87.31 180 LYS A O 1
ATOM 1418 N N . SER A 1 181 ? 16.579 1.526 -9.587 1.00 89.50 181 SER A N 1
ATOM 1419 C CA . SER A 1 181 ? 16.286 1.305 -11.013 1.00 89.50 181 SER A CA 1
ATOM 1420 C C . SER A 1 181 ? 17.376 1.896 -11.911 1.00 89.50 181 SER A C 1
ATOM 1422 O O . SER A 1 181 ? 17.806 1.258 -12.867 1.00 89.50 181 SER A O 1
ATOM 1424 N N . LEU A 1 182 ? 17.911 3.066 -11.550 1.00 89.56 182 LEU A N 1
ATOM 1425 C CA . LEU A 1 182 ? 19.033 3.689 -12.247 1.00 89.56 182 LEU A CA 1
ATOM 1426 C C . LEU A 1 182 ? 20.300 2.828 -12.155 1.00 89.56 182 LEU A C 1
ATOM 1428 O O . LEU A 1 182 ? 20.967 2.590 -13.162 1.00 89.56 182 LEU A O 1
ATOM 1432 N N . VAL A 1 183 ? 20.607 2.322 -10.956 1.00 87.88 183 VAL A N 1
ATOM 1433 C CA . VAL A 1 183 ? 21.763 1.437 -10.720 1.00 87.88 183 VAL A CA 1
ATOM 1434 C C . VAL A 1 183 ? 21.672 0.170 -11.571 1.00 87.88 183 VAL A C 1
ATOM 1436 O O . VAL A 1 183 ? 22.678 -0.274 -12.122 1.00 87.88 183 VAL A O 1
ATOM 1439 N N . ALA A 1 184 ? 20.469 -0.381 -11.743 1.00 85.75 184 ALA A N 1
ATOM 1440 C CA . ALA A 1 184 ? 20.237 -1.553 -12.582 1.00 85.75 184 ALA A CA 1
ATOM 1441 C C . ALA A 1 184 ? 20.658 -1.343 -14.040 1.00 85.75 184 ALA A C 1
ATOM 1443 O O . ALA A 1 184 ? 21.349 -2.182 -14.622 1.00 85.75 184 ALA A O 1
ATOM 1444 N N . PHE A 1 185 ? 20.332 -0.183 -14.611 1.00 89.56 185 PHE A N 1
ATOM 1445 C CA . PHE A 1 185 ? 20.771 0.172 -15.958 1.00 89.56 185 PHE A CA 1
ATOM 1446 C C . PHE A 1 185 ? 22.268 0.488 -16.046 1.00 89.56 185 PHE A C 1
ATOM 1448 O O . PHE A 1 185 ? 22.879 0.251 -17.094 1.00 89.56 185 PHE A O 1
ATOM 1455 N N . ALA A 1 186 ? 22.852 1.008 -14.966 1.00 87.19 186 ALA A N 1
ATOM 1456 C CA . ALA A 1 186 ? 24.219 1.509 -14.943 1.00 87.19 186 ALA A CA 1
ATOM 1457 C C . ALA A 1 186 ? 25.292 0.449 -14.656 1.00 87.19 186 ALA A C 1
ATOM 1459 O O . ALA A 1 186 ? 26.374 0.537 -15.226 1.00 87.19 186 ALA A O 1
ATOM 1460 N N . ASP A 1 187 ? 25.021 -0.554 -13.814 1.00 80.88 187 ASP A N 1
ATOM 1461 C CA . ASP A 1 187 ? 26.065 -1.424 -13.241 1.00 80.88 187 ASP A CA 1
ATOM 1462 C C . ASP A 1 187 ? 25.853 -2.932 -13.447 1.00 80.88 187 ASP A C 1
ATOM 1464 O O . ASP A 1 187 ? 26.424 -3.751 -12.731 1.00 80.88 187 ASP A O 1
ATOM 1468 N N . ASN A 1 188 ? 25.107 -3.321 -14.487 1.00 67.25 188 ASN A N 1
ATOM 1469 C CA . ASN A 1 188 ? 24.767 -4.727 -14.788 1.00 67.25 188 ASN A CA 1
ATOM 1470 C C . ASN A 1 188 ? 23.977 -5.401 -13.655 1.00 67.25 188 ASN A C 1
ATOM 1472 O O . ASN A 1 188 ? 24.062 -6.615 -13.451 1.00 67.25 188 ASN A O 1
ATOM 1476 N N . TYR A 1 189 ? 23.236 -4.599 -12.900 1.00 64.12 189 TYR A N 1
ATOM 1477 C CA . TYR A 1 189 ? 22.535 -5.030 -11.709 1.00 64.12 189 TYR A CA 1
ATOM 1478 C C . TYR A 1 189 ? 21.085 -5.407 -12.044 1.00 64.12 189 TYR A C 1
ATOM 1480 O O . TYR A 1 189 ? 20.481 -4.823 -12.941 1.00 64.12 189 TYR A O 1
ATOM 1488 N N . SER A 1 190 ? 20.514 -6.385 -11.334 1.00 62.41 190 SER A N 1
ATOM 1489 C CA . SER A 1 190 ? 19.106 -6.733 -11.543 1.00 62.41 190 SER A CA 1
ATOM 1490 C C . SER A 1 190 ? 18.210 -5.682 -10.913 1.00 62.41 190 SER A C 1
ATOM 1492 O O . SER A 1 190 ? 18.239 -5.461 -9.704 1.00 62.41 190 SER A O 1
ATOM 1494 N N . LEU A 1 191 ? 17.364 -5.075 -11.744 1.00 59.22 191 LEU A N 1
ATOM 1495 C CA . LEU A 1 191 ? 16.361 -4.073 -11.368 1.00 59.22 191 LEU A CA 1
ATOM 1496 C C . LEU A 1 191 ? 15.446 -4.544 -10.223 1.00 59.22 191 LEU A C 1
ATOM 1498 O O . LEU A 1 191 ? 14.845 -3.718 -9.542 1.00 59.22 191 LEU A O 1
ATOM 1502 N N . PHE A 1 192 ? 15.393 -5.858 -9.977 1.00 61.12 192 PHE A N 1
ATOM 1503 C CA . PHE A 1 192 ? 14.406 -6.504 -9.118 1.00 61.12 192 PHE A CA 1
ATOM 1504 C C . PHE A 1 192 ? 14.993 -7.441 -8.049 1.00 61.12 192 PHE A C 1
ATOM 1506 O O . PHE A 1 192 ? 14.238 -8.163 -7.411 1.00 61.12 192 PHE A O 1
ATOM 1513 N N . ILE A 1 193 ? 16.316 -7.456 -7.833 1.00 60.31 193 ILE A N 1
ATOM 1514 C CA . ILE A 1 193 ? 16.968 -8.281 -6.788 1.00 60.31 193 ILE A CA 1
ATOM 1515 C C . ILE A 1 193 ? 17.722 -7.360 -5.829 1.00 60.31 193 ILE A C 1
ATOM 1517 O O . ILE A 1 193 ? 18.249 -6.347 -6.270 1.00 60.31 193 ILE A O 1
ATOM 1521 N N . ASP A 1 194 ? 17.716 -7.607 -4.519 1.00 56.31 194 ASP A N 1
ATOM 1522 C CA . ASP A 1 194 ? 18.394 -6.777 -3.500 1.00 56.31 194 ASP A CA 1
ATOM 1523 C C . ASP A 1 194 ? 19.884 -7.131 -3.337 1.00 56.31 194 ASP A C 1
ATOM 1525 O O . ASP A 1 194 ? 20.274 -8.283 -3.507 1.00 56.31 194 ASP A O 1
ATOM 1529 N N . ARG A 1 195 ? 20.725 -6.116 -3.060 1.00 45.09 195 ARG A N 1
ATOM 1530 C CA . ARG A 1 195 ? 22.203 -6.218 -3.113 1.00 45.09 195 ARG A CA 1
ATOM 1531 C C . ARG A 1 195 ? 22.762 -6.938 -1.891 1.00 45.09 195 ARG A C 1
ATOM 1533 O O . ARG A 1 195 ? 23.766 -7.634 -2.003 1.00 45.09 195 ARG A O 1
ATOM 1540 N N . ASP A 1 196 ? 22.072 -6.772 -0.768 1.00 47.25 196 ASP A N 1
ATOM 1541 C CA . ASP A 1 196 ? 22.463 -7.283 0.545 1.00 47.25 196 ASP A CA 1
ATOM 1542 C C . ASP A 1 196 ? 21.526 -8.376 1.060 1.00 47.25 196 ASP A C 1
ATOM 1544 O O . ASP A 1 196 ? 21.781 -8.944 2.122 1.00 47.25 196 ASP A O 1
ATOM 1548 N N . ASP A 1 197 ? 20.440 -8.686 0.343 1.00 50.34 197 ASP A N 1
ATOM 1549 C CA . ASP A 1 197 ? 19.430 -9.579 0.887 1.00 50.34 197 ASP A CA 1
ATOM 1550 C C . ASP A 1 197 ? 19.570 -10.992 0.324 1.00 50.34 197 ASP A C 1
ATOM 1552 O O . ASP A 1 197 ? 19.285 -11.314 -0.835 1.00 50.34 197 ASP A O 1
ATOM 1556 N N . SER A 1 198 ? 20.001 -11.862 1.231 1.00 50.53 198 SER A N 1
ATOM 1557 C CA . SER A 1 198 ? 19.868 -13.305 1.135 1.00 50.53 198 SER A CA 1
ATOM 1558 C C . SER A 1 198 ? 18.467 -13.733 0.687 1.00 50.53 198 SER A C 1
ATOM 1560 O O . SER A 1 198 ? 18.347 -14.803 0.133 1.00 50.53 198 SER A O 1
ATOM 1562 N N . THR A 1 199 ? 17.408 -12.936 0.838 1.00 50.16 199 THR A N 1
ATOM 1563 C CA . THR A 1 199 ? 16.018 -13.314 0.528 1.00 50.16 199 THR A CA 1
ATOM 1564 C C . THR A 1 199 ? 15.800 -13.823 -0.893 1.00 50.16 199 THR A C 1
ATOM 1566 O O . THR A 1 199 ? 15.384 -14.964 -1.031 1.00 50.16 199 THR A O 1
ATOM 1569 N N . LEU A 1 200 ? 16.125 -13.089 -1.963 1.00 48.62 200 LEU A N 1
ATOM 1570 C CA . LEU A 1 200 ? 15.924 -13.609 -3.331 1.00 48.62 200 LEU A CA 1
ATOM 1571 C C . LEU A 1 200 ? 16.943 -14.690 -3.719 1.00 48.62 200 LEU A C 1
ATOM 1573 O O . LEU A 1 200 ? 16.602 -15.576 -4.489 1.00 48.62 200 LEU A O 1
ATOM 1577 N N . SER A 1 201 ? 18.153 -14.674 -3.156 1.00 49.47 201 SER A N 1
ATOM 1578 C CA . SER A 1 201 ? 19.153 -15.745 -3.341 1.00 49.47 201 SER A CA 1
ATOM 1579 C C . SER A 1 201 ? 18.884 -17.004 -2.489 1.00 49.47 201 SER A C 1
ATOM 1581 O O . SER A 1 201 ? 19.407 -18.076 -2.790 1.00 49.47 201 SER A O 1
ATOM 1583 N N . THR A 1 202 ? 18.036 -16.887 -1.463 1.00 48.72 202 THR A N 1
ATOM 1584 C CA . THR A 1 202 ? 17.530 -17.959 -0.584 1.00 48.72 202 THR A CA 1
ATOM 1585 C C . THR A 1 202 ? 16.201 -18.504 -1.112 1.00 48.72 202 THR A C 1
ATOM 1587 O O . THR A 1 202 ? 15.985 -19.709 -1.062 1.00 48.72 202 THR A O 1
ATOM 1590 N N . ILE A 1 203 ? 15.337 -17.644 -1.668 1.00 49.28 203 ILE A N 1
ATOM 1591 C CA . ILE A 1 203 ? 14.100 -18.008 -2.383 1.00 49.28 203 ILE A CA 1
ATOM 1592 C C . ILE A 1 203 ? 14.445 -18.688 -3.711 1.00 49.28 203 ILE A C 1
ATOM 1594 O O . ILE A 1 203 ? 13.919 -19.744 -4.042 1.00 49.28 203 ILE A O 1
ATOM 1598 N N . LEU A 1 204 ? 15.371 -18.105 -4.468 1.00 52.53 204 LEU A N 1
ATOM 1599 C CA . LEU A 1 204 ? 15.908 -18.664 -5.699 1.00 52.53 204 LEU A CA 1
ATOM 1600 C C . LEU A 1 204 ? 17.297 -19.196 -5.372 1.00 52.53 204 LEU A C 1
ATOM 1602 O O . LEU A 1 204 ? 18.298 -18.532 -5.652 1.00 52.53 204 LEU A O 1
ATOM 1606 N N . GLY A 1 205 ? 17.351 -20.374 -4.738 1.00 48.38 205 GLY A N 1
ATOM 1607 C CA . GLY A 1 205 ? 18.606 -21.065 -4.434 1.00 48.38 205 GLY A CA 1
ATOM 1608 C C . GLY A 1 205 ? 19.573 -20.923 -5.609 1.00 48.38 205 GLY A C 1
ATOM 1609 O O . GLY A 1 205 ? 19.141 -21.083 -6.752 1.00 48.38 205 GLY A O 1
ATOM 1610 N N . GLY A 1 206 ? 20.825 -20.540 -5.323 1.00 51.06 206 GLY A N 1
ATOM 1611 C CA . GLY A 1 206 ? 21.778 -19.813 -6.190 1.00 51.06 206 GLY A CA 1
ATOM 1612 C C . GLY A 1 206 ? 22.051 -20.297 -7.627 1.00 51.06 206 GLY A C 1
ATOM 1613 O O . GLY A 1 206 ? 22.918 -19.747 -8.296 1.00 51.06 206 GLY A O 1
ATOM 1614 N N . ILE A 1 207 ? 21.323 -21.288 -8.127 1.00 47.59 207 ILE A N 1
ATOM 1615 C CA . ILE A 1 207 ? 21.306 -21.790 -9.497 1.00 47.59 207 ILE A CA 1
ATOM 1616 C C . ILE A 1 207 ? 20.185 -21.123 -10.332 1.00 47.59 207 ILE A C 1
ATOM 1618 O O . ILE A 1 207 ? 20.422 -20.846 -11.505 1.00 47.59 207 ILE A O 1
ATOM 1622 N N . ASP A 1 208 ? 19.020 -20.778 -9.756 1.00 52.19 208 ASP A N 1
ATOM 1623 C CA . ASP A 1 208 ? 17.901 -20.148 -10.501 1.00 52.19 208 ASP A CA 1
ATOM 1624 C C . ASP A 1 208 ? 17.973 -18.607 -10.509 1.00 52.19 208 ASP A C 1
ATOM 1626 O O . ASP A 1 208 ? 17.773 -17.968 -11.546 1.00 52.19 208 ASP A O 1
ATOM 1630 N N . ALA A 1 209 ? 18.413 -17.995 -9.398 1.00 51.12 209 ALA A N 1
ATOM 1631 C CA . ALA A 1 209 ? 18.696 -16.557 -9.333 1.00 51.12 209 ALA A CA 1
ATOM 1632 C C . ALA A 1 209 ? 19.678 -16.123 -10.430 1.00 51.12 209 ALA A C 1
ATOM 1634 O O . ALA A 1 209 ? 19.518 -15.063 -11.032 1.00 51.12 209 ALA A O 1
ATOM 1635 N N . VAL A 1 210 ? 20.681 -16.955 -10.728 1.00 53.09 210 VAL A N 1
ATOM 1636 C CA . VAL A 1 210 ? 21.727 -16.660 -11.715 1.00 53.09 210 VAL A CA 1
ATOM 1637 C C . VAL A 1 210 ? 21.168 -16.634 -13.136 1.00 53.09 210 VAL A C 1
ATOM 1639 O O . VAL A 1 210 ? 21.614 -15.820 -13.941 1.00 53.09 210 VAL A O 1
ATOM 1642 N N . SER A 1 211 ? 20.184 -17.465 -13.467 1.00 56.91 211 SER A N 1
ATOM 1643 C CA . SER A 1 211 ? 19.617 -17.529 -14.818 1.00 56.91 211 SER A CA 1
ATOM 1644 C C . SER A 1 211 ? 18.457 -16.563 -15.039 1.00 56.91 211 SER A C 1
ATOM 1646 O O . SER A 1 211 ? 18.341 -15.949 -16.107 1.00 56.91 211 SER A O 1
ATOM 1648 N N . PHE A 1 212 ? 17.642 -16.355 -14.008 1.00 63.50 212 PHE A N 1
ATOM 1649 C CA . PHE A 1 212 ? 16.602 -15.341 -14.017 1.00 63.50 212 PHE A CA 1
ATOM 1650 C C . PHE A 1 212 ? 17.190 -13.924 -14.080 1.00 63.50 212 PHE A C 1
ATOM 1652 O O . PHE A 1 212 ? 16.842 -13.158 -14.983 1.00 63.50 212 PHE A O 1
ATOM 1659 N N . SER A 1 213 ? 18.157 -13.607 -13.205 1.00 66.56 213 SER A N 1
ATOM 1660 C CA . SER A 1 213 ? 18.871 -12.321 -13.245 1.00 66.56 213 SER A CA 1
ATOM 1661 C C . SER A 1 213 ? 19.487 -12.087 -14.611 1.00 66.56 213 SER A C 1
ATOM 1663 O O . SER A 1 213 ? 19.408 -10.985 -15.132 1.00 66.56 213 SER A O 1
ATOM 1665 N N . LYS A 1 214 ? 20.058 -13.124 -15.240 1.00 71.00 214 LYS A N 1
ATOM 1666 C CA . LYS A 1 214 ? 20.598 -13.017 -16.600 1.00 71.00 214 LYS A CA 1
ATOM 1667 C C . LYS A 1 214 ? 19.526 -12.637 -17.616 1.00 71.00 214 LYS A C 1
ATOM 1669 O O . LYS A 1 214 ? 19.786 -11.770 -18.436 1.00 71.00 214 LYS A O 1
ATOM 1674 N N . SER A 1 215 ? 18.340 -13.242 -17.559 1.00 77.38 215 SER A N 1
ATOM 1675 C CA . SER A 1 215 ? 17.243 -12.936 -18.489 1.00 77.38 215 SER A CA 1
ATOM 1676 C C . SER A 1 215 ? 16.720 -11.516 -18.310 1.00 77.38 215 SER A C 1
ATOM 1678 O O . SER A 1 215 ? 16.545 -10.790 -19.286 1.00 77.38 215 SER A O 1
ATOM 1680 N N . VAL A 1 216 ? 16.527 -11.083 -17.067 1.00 78.81 216 VAL A N 1
ATOM 1681 C CA . VAL A 1 216 ? 16.087 -9.714 -16.803 1.00 78.81 216 VAL A CA 1
ATOM 1682 C C . VAL A 1 216 ? 17.178 -8.691 -17.085 1.00 78.81 216 VAL A C 1
ATOM 1684 O O . VAL A 1 216 ? 16.890 -7.650 -17.655 1.00 78.81 216 VAL A O 1
ATOM 1687 N N . ASN A 1 217 ? 18.439 -8.981 -16.788 1.00 77.75 217 ASN A N 1
ATOM 1688 C CA . ASN A 1 217 ? 19.538 -8.086 -17.145 1.00 77.75 217 ASN A CA 1
ATOM 1689 C C . ASN A 1 217 ? 19.714 -7.992 -18.668 1.00 77.75 217 ASN A C 1
ATOM 1691 O O . ASN A 1 217 ? 20.078 -6.938 -19.179 1.00 77.75 217 ASN A O 1
ATOM 1695 N N . ALA A 1 218 ? 19.447 -9.079 -19.397 1.00 82.81 218 ALA A N 1
ATOM 1696 C CA . ALA A 1 218 ? 19.547 -9.132 -20.852 1.00 82.81 218 ALA A CA 1
ATOM 1697 C C . ALA A 1 218 ? 18.407 -8.370 -21.551 1.00 82.81 218 ALA A C 1
ATOM 1699 O O . ALA A 1 218 ? 18.651 -7.657 -22.526 1.00 82.81 218 ALA A O 1
ATOM 1700 N N . PHE A 1 219 ? 17.173 -8.500 -21.047 1.00 89.88 219 PHE A N 1
ATOM 1701 C CA . PHE A 1 219 ? 15.968 -8.002 -21.721 1.00 89.88 219 PHE A CA 1
ATOM 1702 C C . PHE A 1 219 ? 15.224 -6.888 -20.981 1.00 89.88 219 PHE A C 1
ATOM 1704 O O . PHE A 1 219 ? 14.333 -6.281 -21.566 1.00 89.88 219 PHE A O 1
ATOM 1711 N N . GLY A 1 220 ? 15.579 -6.569 -19.738 1.00 89.19 220 GLY A N 1
ATOM 1712 C CA . GLY A 1 220 ? 14.887 -5.583 -18.899 1.00 89.19 220 GLY A CA 1
ATOM 1713 C C . GLY A 1 220 ? 14.902 -4.170 -19.473 1.00 89.19 220 GLY A C 1
ATOM 1714 O O . GLY A 1 220 ? 13.938 -3.430 -19.319 1.00 89.19 220 GLY A O 1
ATOM 1715 N N . ALA A 1 221 ? 15.930 -3.838 -20.257 1.00 92.06 221 ALA A N 1
ATOM 1716 C CA . ALA A 1 221 ? 15.978 -2.620 -21.063 1.00 92.06 221 ALA A CA 1
ATOM 1717 C C . ALA A 1 221 ? 14.887 -2.524 -22.140 1.00 92.06 221 ALA A C 1
ATOM 1719 O O . ALA A 1 221 ? 14.685 -1.467 -22.722 1.00 92.06 221 ALA A O 1
ATOM 1720 N N . THR A 1 222 ? 14.169 -3.605 -22.432 1.00 94.44 222 THR A N 1
ATOM 1721 C CA . THR A 1 222 ? 13.035 -3.565 -23.362 1.00 94.44 222 THR A CA 1
ATOM 1722 C C . THR A 1 222 ? 11.709 -3.260 -22.676 1.00 94.44 222 THR A C 1
ATOM 1724 O O . THR A 1 222 ? 10.734 -3.035 -23.384 1.00 94.44 222 THR A O 1
ATOM 1727 N N . PHE A 1 223 ? 11.653 -3.238 -21.338 1.00 96.06 223 PHE A N 1
ATOM 1728 C CA . PHE A 1 223 ? 10.411 -3.115 -20.569 1.00 96.06 223 PHE A CA 1
ATOM 1729 C C . PHE A 1 223 ? 10.079 -1.638 -20.328 1.00 96.06 223 PHE A C 1
ATOM 1731 O O . PHE A 1 223 ? 10.819 -0.992 -19.583 1.00 96.06 223 PHE A O 1
ATOM 1738 N N . PRO A 1 224 ? 8.983 -1.079 -20.880 1.00 97.62 224 PRO A N 1
ATOM 1739 C CA . PRO A 1 224 ? 8.559 0.280 -20.542 1.00 97.62 224 PRO A CA 1
ATOM 1740 C C . PRO A 1 224 ? 8.445 0.539 -19.036 1.00 97.62 224 PRO A C 1
ATOM 1742 O O . PRO A 1 224 ? 8.905 1.575 -18.561 1.00 97.62 224 PRO A O 1
ATOM 1745 N N . SER A 1 225 ? 7.928 -0.426 -18.271 1.00 96.69 225 SER A N 1
ATOM 1746 C CA . SER A 1 225 ? 7.771 -0.299 -16.818 1.00 96.69 225 SER A CA 1
ATOM 1747 C C . SER A 1 225 ? 9.085 -0.076 -16.065 1.00 96.69 225 SER A C 1
ATOM 1749 O O . SER A 1 225 ? 9.113 0.640 -15.067 1.00 96.69 225 SER A O 1
ATOM 1751 N N . ALA A 1 226 ? 10.201 -0.632 -16.546 1.00 94.88 226 ALA A N 1
ATOM 1752 C CA . ALA A 1 226 ? 11.506 -0.436 -15.919 1.00 94.88 226 ALA A CA 1
ATOM 1753 C C . ALA A 1 226 ? 11.962 1.033 -15.984 1.00 94.88 226 ALA A C 1
ATOM 1755 O O . ALA A 1 226 ? 12.610 1.519 -15.057 1.00 94.88 226 ALA A O 1
ATOM 1756 N N . TYR A 1 227 ? 11.592 1.749 -17.051 1.00 95.62 227 TYR A N 1
ATOM 1757 C CA . TYR A 1 227 ? 11.873 3.178 -17.206 1.00 95.62 227 TYR A CA 1
ATOM 1758 C C . TYR A 1 227 ? 10.920 4.047 -16.379 1.00 95.62 227 TYR A C 1
ATOM 1760 O O . TYR A 1 227 ? 11.334 5.084 -15.871 1.00 95.62 227 TYR A O 1
ATOM 1768 N N . GLU A 1 228 ? 9.673 3.614 -16.179 1.00 96.12 228 GLU A N 1
ATOM 1769 C CA . GLU A 1 228 ? 8.700 4.289 -15.299 1.00 96.12 228 GLU A CA 1
ATOM 1770 C C . GLU A 1 228 ? 9.103 4.237 -13.812 1.00 96.12 228 GLU A C 1
ATOM 1772 O O . GLU A 1 228 ? 8.597 5.011 -13.003 1.00 96.12 228 GLU A O 1
ATOM 1777 N N . LEU A 1 229 ? 10.043 3.357 -13.448 1.00 94.56 229 LEU A N 1
ATOM 1778 C CA . LEU A 1 229 ? 10.657 3.287 -12.120 1.00 94.56 229 LEU A CA 1
ATOM 1779 C C . LEU A 1 229 ? 11.880 4.199 -11.961 1.00 94.56 229 LEU A C 1
ATOM 1781 O O . LEU A 1 229 ? 12.467 4.230 -10.871 1.00 94.56 229 LEU A O 1
ATOM 1785 N N . LEU A 1 230 ? 12.322 4.899 -13.011 1.00 92.25 230 LEU A N 1
ATOM 1786 C CA . LEU A 1 230 ? 13.435 5.840 -12.902 1.00 92.25 230 LEU A CA 1
ATOM 1787 C C . LEU A 1 230 ? 13.083 6.948 -11.909 1.00 92.25 230 LEU A C 1
ATOM 1789 O O . LEU A 1 230 ? 11.961 7.458 -11.928 1.00 92.25 230 LEU A O 1
ATOM 1793 N N . PRO A 1 231 ? 14.024 7.330 -11.032 1.00 88.12 231 PRO A N 1
ATOM 1794 C CA . PRO A 1 231 ? 13.760 8.391 -10.088 1.00 88.12 231 PRO A CA 1
ATOM 1795 C C . PRO A 1 231 ? 13.517 9.693 -10.846 1.00 88.12 231 PRO A C 1
ATOM 1797 O O . PRO A 1 231 ? 14.310 10.091 -11.705 1.00 88.12 231 PRO A O 1
ATOM 1800 N N . ILE A 1 232 ? 12.438 10.380 -10.492 1.00 79.00 232 ILE A N 1
ATOM 1801 C CA . ILE A 1 232 ? 12.157 11.705 -11.030 1.00 79.00 232 ILE A CA 1
ATOM 1802 C C . ILE A 1 232 ? 13.104 12.687 -10.333 1.00 79.00 232 ILE A C 1
ATOM 1804 O O . ILE A 1 232 ? 12.823 13.233 -9.266 1.00 79.00 232 ILE A O 1
ATOM 1808 N N . VAL A 1 233 ? 14.286 12.858 -10.915 1.00 66.12 233 VAL A N 1
ATOM 1809 C CA . VAL A 1 233 ? 15.242 13.893 -10.513 1.00 66.12 233 VAL A CA 1
ATOM 1810 C C . VAL A 1 233 ? 14.718 15.262 -10.939 1.00 66.12 233 VAL A C 1
ATOM 1812 O O . VAL A 1 233 ? 13.933 15.354 -11.881 1.00 66.12 233 VAL A O 1
ATOM 1815 N N . ASN A 1 234 ? 15.134 16.309 -10.219 1.00 55.03 234 ASN A N 1
ATOM 1816 C CA . ASN A 1 234 ? 14.709 17.706 -10.361 1.00 55.03 234 ASN A CA 1
ATOM 1817 C C . ASN A 1 234 ? 14.918 18.256 -11.788 1.00 55.03 234 ASN A C 1
ATOM 1819 O O . ASN A 1 234 ? 15.873 18.979 -12.065 1.00 55.03 234 ASN A O 1
ATOM 1823 N N . THR A 1 235 ? 14.028 17.875 -12.696 1.00 53.94 235 THR A N 1
ATOM 1824 C CA . THR A 1 235 ? 13.850 18.462 -14.014 1.00 53.94 235 THR A CA 1
ATOM 1825 C C . THR A 1 235 ? 12.767 19.522 -13.862 1.00 53.94 235 THR A C 1
ATOM 1827 O O . THR A 1 235 ? 11.707 19.262 -13.289 1.00 53.94 235 THR A O 1
ATOM 1830 N N . ASN A 1 236 ? 13.004 20.721 -14.396 1.00 53.75 236 ASN A N 1
ATOM 1831 C CA . ASN A 1 236 ? 12.069 21.856 -14.311 1.00 53.75 236 ASN A CA 1
ATOM 1832 C C . ASN A 1 236 ? 10.663 21.563 -14.907 1.00 53.75 236 ASN A C 1
ATOM 1834 O O . ASN A 1 236 ? 9.768 22.407 -14.824 1.00 53.75 236 ASN A O 1
ATOM 1838 N N . ALA A 1 237 ? 10.472 20.394 -15.537 1.00 60.25 237 ALA A N 1
ATOM 1839 C CA . ALA A 1 237 ? 9.246 19.956 -16.193 1.00 60.25 237 ALA A CA 1
ATOM 1840 C C . ALA A 1 237 ? 8.290 19.156 -15.282 1.00 60.25 237 ALA A C 1
ATOM 1842 O O . ALA A 1 237 ? 7.104 19.474 -15.282 1.00 60.25 237 ALA A O 1
ATOM 1843 N N . CYS A 1 238 ? 8.770 18.167 -14.505 1.00 67.69 238 CYS A N 1
ATOM 1844 C CA 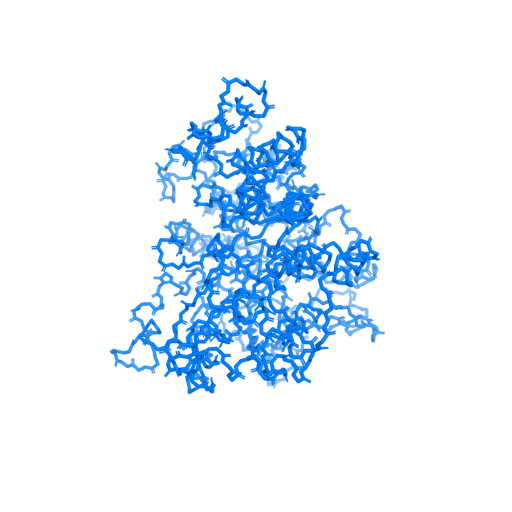. CYS A 1 238 ? 7.895 17.335 -13.654 1.00 67.69 238 CYS A CA 1
ATOM 1845 C C . CYS A 1 238 ? 7.704 17.880 -12.231 1.00 67.69 238 CYS A C 1
ATOM 1847 O O . CYS A 1 238 ? 6.732 17.525 -11.583 1.00 67.69 238 CYS A O 1
ATOM 1849 N N . PHE A 1 239 ? 8.616 18.694 -11.689 1.00 63.94 239 PHE A N 1
ATOM 1850 C CA . PHE A 1 239 ? 8.467 19.221 -10.328 1.00 63.94 239 PHE A CA 1
ATOM 1851 C C . PHE A 1 239 ? 8.837 20.696 -10.263 1.00 63.94 239 PHE A C 1
ATOM 1853 O O . PHE A 1 239 ? 9.922 21.105 -10.657 1.00 63.94 239 PHE A O 1
ATOM 1860 N N . ARG A 1 240 ? 7.909 21.502 -9.738 1.00 55.59 240 ARG A N 1
ATOM 1861 C CA . ARG A 1 240 ? 8.105 22.934 -9.459 1.00 55.59 240 ARG A CA 1
ATOM 1862 C C . ARG A 1 240 ? 8.109 23.251 -7.961 1.00 55.59 240 ARG A C 1
ATOM 1864 O O . ARG A 1 240 ? 8.157 24.420 -7.592 1.00 55.59 240 ARG A O 1
ATOM 1871 N N . ASP A 1 241 ? 8.018 22.234 -7.104 1.00 55.91 241 ASP A N 1
ATOM 1872 C CA . ASP A 1 241 ? 7.947 22.420 -5.656 1.00 55.91 241 ASP A CA 1
ATOM 1873 C C . ASP A 1 241 ? 9.356 22.479 -5.048 1.00 55.91 241 ASP A C 1
ATOM 1875 O O . ASP A 1 241 ? 10.078 21.484 -5.011 1.00 55.91 241 ASP A O 1
ATOM 1879 N N . ALA A 1 242 ? 9.746 23.660 -4.564 1.00 57.19 242 ALA A N 1
ATOM 1880 C CA . ALA A 1 242 ? 11.044 23.895 -3.934 1.00 57.19 242 ALA A CA 1
ATOM 1881 C C . ALA A 1 242 ? 11.226 23.149 -2.596 1.00 57.19 242 ALA A C 1
ATOM 1883 O O . ALA A 1 242 ? 12.352 23.051 -2.111 1.00 57.19 242 ALA A O 1
ATOM 1884 N N . SER A 1 243 ? 10.144 22.636 -1.995 1.00 55.53 243 SER A N 1
ATOM 1885 C CA . SER A 1 243 ? 10.186 21.826 -0.768 1.00 55.53 243 SER A CA 1
ATOM 1886 C C . SER A 1 243 ? 10.494 20.350 -1.023 1.00 55.53 243 SER A C 1
ATOM 1888 O O . SER A 1 243 ? 10.737 19.597 -0.075 1.00 55.53 243 SER A O 1
ATOM 1890 N N . TRP A 1 244 ? 10.522 19.936 -2.295 1.00 57.06 244 TRP A N 1
ATOM 1891 C CA . TRP A 1 244 ? 10.886 18.582 -2.667 1.00 57.06 244 TRP A CA 1
ATOM 1892 C C . TRP A 1 244 ? 12.311 18.268 -2.193 1.00 57.06 244 TRP A C 1
ATOM 1894 O O . TRP A 1 244 ? 13.225 19.058 -2.459 1.00 57.06 244 TRP A O 1
ATOM 1904 N N . PRO A 1 245 ? 12.558 17.114 -1.543 1.00 53.16 245 PRO A N 1
ATOM 1905 C CA . PRO A 1 245 ? 13.914 16.667 -1.285 1.00 53.16 245 PRO A CA 1
ATOM 1906 C C . PRO A 1 245 ? 14.617 16.504 -2.634 1.00 53.16 245 PRO A C 1
ATOM 1908 O O . PRO A 1 245 ? 14.411 15.521 -3.341 1.00 53.16 245 PRO A O 1
ATOM 1911 N N . SER A 1 246 ? 15.479 17.449 -3.013 1.00 47.66 246 SER A N 1
ATOM 1912 C CA . SER A 1 246 ? 16.334 17.399 -4.214 1.00 47.66 246 SER A CA 1
ATOM 1913 C C . SER A 1 246 ? 17.340 16.230 -4.196 1.00 47.66 246 SER A C 1
ATOM 1915 O O . SER A 1 246 ? 18.316 16.207 -4.940 1.00 47.66 246 SER A O 1
ATOM 1917 N N . THR A 1 247 ? 17.105 15.253 -3.321 1.00 46.78 247 THR A N 1
ATOM 1918 C CA . THR A 1 247 ? 18.049 14.328 -2.720 1.00 46.78 247 THR A CA 1
ATOM 1919 C C . THR A 1 247 ? 18.145 12.992 -3.434 1.00 46.78 247 THR A C 1
ATOM 1921 O O . THR A 1 247 ? 18.916 12.147 -2.986 1.00 46.78 247 THR A O 1
ATOM 1924 N N . VAL A 1 248 ? 17.480 12.794 -4.580 1.00 50.19 248 VAL A N 1
ATOM 1925 C CA . VAL A 1 248 ? 18.072 11.885 -5.572 1.00 50.19 248 VAL A CA 1
ATOM 1926 C C . VAL A 1 248 ? 19.236 12.647 -6.198 1.00 50.19 248 VAL A C 1
ATOM 1928 O O . VAL A 1 248 ? 19.131 13.237 -7.271 1.00 50.19 248 VAL A O 1
ATOM 1931 N N . PHE A 1 249 ? 20.340 12.704 -5.453 1.00 56.16 249 PHE A N 1
ATOM 1932 C CA . PHE A 1 249 ? 21.556 13.388 -5.857 1.00 56.16 249 PHE A CA 1
ATOM 1933 C C . PHE A 1 249 ? 22.242 12.574 -6.941 1.00 56.16 249 PHE A C 1
ATOM 1935 O O . PHE A 1 249 ? 23.204 11.858 -6.677 1.00 56.16 249 PHE A O 1
ATOM 1942 N N . VAL A 1 250 ? 21.759 12.709 -8.169 1.00 55.88 250 VAL A N 1
ATOM 1943 C CA . VAL A 1 250 ? 22.539 12.340 -9.340 1.00 55.88 250 VAL A CA 1
ATOM 1944 C C . VAL A 1 250 ? 23.654 13.367 -9.487 1.00 55.88 250 VAL A C 1
ATOM 1946 O O . VAL A 1 250 ? 23.507 14.398 -10.137 1.00 55.88 250 VAL A O 1
ATOM 1949 N N . LYS A 1 251 ? 24.759 13.126 -8.779 1.00 61.19 251 LYS A N 1
ATOM 1950 C CA . LYS A 1 251 ? 25.962 13.964 -8.819 1.00 61.19 251 LYS A CA 1
ATOM 1951 C C . LYS A 1 251 ? 26.862 13.522 -9.964 1.00 61.19 251 LYS A C 1
ATOM 1953 O O . LYS A 1 251 ? 26.979 12.329 -10.209 1.00 61.19 251 LYS A O 1
ATOM 1958 N N . SER A 1 252 ? 27.518 14.480 -10.613 1.00 57.50 252 SER A N 1
ATOM 1959 C CA . SER A 1 252 ? 28.614 14.242 -11.558 1.00 57.50 252 SER A CA 1
ATOM 1960 C C . SER A 1 252 ? 29.953 14.608 -10.910 1.00 57.50 252 SER A C 1
ATOM 1962 O O . SER A 1 252 ? 30.038 15.594 -10.176 1.00 57.50 252 SER A O 1
ATOM 1964 N N . THR A 1 253 ? 31.007 13.837 -11.184 1.00 54.22 253 THR A N 1
ATOM 1965 C CA . THR A 1 253 ? 32.350 13.992 -10.593 1.00 54.22 253 THR A CA 1
ATOM 1966 C C . THR A 1 253 ? 33.109 15.257 -11.018 1.00 54.22 253 THR A C 1
ATOM 1968 O O . THR A 1 253 ? 34.046 15.646 -10.327 1.00 54.22 253 THR A O 1
ATOM 1971 N N . HIS A 1 254 ? 32.707 15.944 -12.094 1.00 52.19 254 HIS A N 1
ATOM 1972 C CA . HIS A 1 254 ? 33.395 17.136 -12.623 1.00 52.19 254 HIS A CA 1
ATOM 1973 C C . HIS A 1 254 ? 32.850 18.485 -12.116 1.00 52.19 254 HIS A C 1
ATOM 1975 O O . HIS A 1 254 ? 32.805 19.464 -12.854 1.00 52.19 254 HIS A O 1
ATOM 1981 N N . GLY A 1 255 ? 32.484 18.564 -10.834 1.00 44.06 255 GLY A N 1
ATOM 1982 C CA . GLY A 1 255 ? 32.485 19.844 -10.118 1.00 44.06 255 GLY A CA 1
ATOM 1983 C C . GLY A 1 255 ? 31.555 20.922 -10.680 1.00 44.06 255 GLY A C 1
ATOM 1984 O O . GLY A 1 255 ? 31.988 22.029 -10.966 1.00 44.06 255 GLY A O 1
ATOM 1985 N N . SER A 1 256 ? 30.263 20.632 -10.763 1.00 41.12 256 SER A N 1
ATOM 1986 C CA . SER A 1 256 ? 29.259 21.609 -10.350 1.00 41.12 256 SER A CA 1
ATOM 1987 C C . SER A 1 256 ? 27.969 20.878 -10.020 1.00 41.12 256 SER A C 1
ATOM 1989 O O . SER A 1 256 ? 27.418 20.152 -10.848 1.00 41.12 256 SER A O 1
ATOM 1991 N N . THR A 1 257 ? 27.440 21.129 -8.830 1.00 45.53 257 THR A N 1
ATOM 1992 C CA . THR A 1 257 ? 26.085 20.761 -8.402 1.00 45.53 257 THR A CA 1
ATOM 1993 C C . THR A 1 257 ? 24.976 21.392 -9.270 1.00 45.53 257 THR A C 1
ATOM 1995 O O . THR A 1 257 ? 23.804 21.245 -8.940 1.00 45.53 257 THR A O 1
ATOM 1998 N N . THR A 1 258 ? 25.314 22.079 -10.376 1.00 40.97 258 THR A N 1
ATOM 1999 C CA . THR A 1 258 ? 24.384 22.820 -11.246 1.00 40.97 258 THR A CA 1
ATOM 2000 C C . THR A 1 258 ? 24.061 22.181 -12.601 1.00 40.97 258 THR A C 1
ATOM 2002 O O . THR A 1 258 ? 23.140 22.663 -13.256 1.00 40.97 258 THR A O 1
ATOM 2005 N N . SER A 1 259 ? 24.737 21.115 -13.050 1.00 50.91 259 SER A N 1
ATOM 2006 C CA . SER A 1 259 ? 24.286 20.408 -14.266 1.00 50.91 259 SER A CA 1
ATOM 2007 C C . SER A 1 259 ? 23.213 19.383 -13.890 1.00 50.91 259 SER A C 1
ATOM 2009 O O . SER A 1 259 ? 23.515 18.257 -13.510 1.00 50.91 259 SER A O 1
ATOM 2011 N N . GLN A 1 260 ? 21.944 19.804 -13.922 1.00 63.16 260 GLN A N 1
ATOM 2012 C CA . GLN A 1 260 ? 20.794 18.908 -13.772 1.00 63.16 260 GLN A CA 1
ATOM 2013 C C . GLN A 1 260 ? 20.884 17.813 -14.847 1.00 63.16 260 GLN A C 1
ATOM 2015 O O . GLN A 1 260 ? 20.694 18.082 -16.031 1.00 63.16 260 GLN A O 1
ATOM 2020 N N . ILE A 1 261 ? 21.224 16.586 -14.447 1.00 76.12 261 ILE A N 1
ATOM 2021 C CA . ILE A 1 261 ? 21.194 15.428 -15.342 1.00 76.12 261 ILE A CA 1
ATOM 2022 C C . ILE A 1 261 ? 19.734 15.021 -15.500 1.00 76.12 261 ILE A C 1
ATOM 2024 O O . ILE A 1 261 ? 19.092 14.615 -14.534 1.00 76.12 261 ILE A O 1
ATOM 2028 N N . ASP A 1 262 ? 19.218 15.108 -16.720 1.00 83.00 262 ASP A N 1
ATOM 2029 C CA . ASP A 1 262 ? 17.891 14.605 -17.043 1.00 83.00 262 ASP A CA 1
ATOM 2030 C C . ASP A 1 262 ? 17.996 13.124 -17.435 1.00 83.00 262 ASP A C 1
ATOM 2032 O O . ASP A 1 262 ? 18.532 12.773 -18.492 1.00 83.00 262 ASP A O 1
ATOM 2036 N N . LEU A 1 263 ? 17.506 12.244 -16.557 1.00 87.12 263 LEU A N 1
ATOM 2037 C CA . LEU A 1 263 ? 17.504 10.792 -16.765 1.00 87.12 263 LEU A CA 1
ATOM 2038 C C . LEU A 1 263 ? 16.529 10.339 -17.853 1.00 87.12 263 LEU A C 1
ATOM 2040 O O . LEU A 1 263 ? 16.602 9.192 -18.276 1.00 87.12 263 LEU A O 1
ATOM 2044 N N . PHE A 1 264 ? 15.637 11.205 -18.316 1.00 90.62 264 PHE A N 1
ATOM 2045 C CA . PHE A 1 264 ? 14.698 10.902 -19.390 1.00 90.62 264 PHE A CA 1
ATOM 2046 C C . PHE A 1 264 ? 15.159 11.462 -20.742 1.00 90.62 264 PHE A C 1
ATOM 2048 O O . PHE A 1 264 ? 14.471 11.320 -21.750 1.00 90.62 264 PHE A O 1
ATOM 2055 N N . GLU A 1 265 ? 16.328 12.100 -20.783 1.00 90.56 265 GLU A N 1
ATOM 2056 C CA . GLU A 1 265 ? 16.902 12.631 -22.008 1.00 90.56 265 GLU A CA 1
ATOM 2057 C C . GLU A 1 265 ? 17.766 11.558 -22.706 1.00 90.56 265 GLU A C 1
ATOM 2059 O O . GLU A 1 265 ? 18.741 11.069 -22.124 1.00 90.56 265 GLU A O 1
ATOM 2064 N N . PRO A 1 266 ? 17.475 11.171 -23.964 1.00 93.81 266 PRO A N 1
ATOM 2065 C CA . PRO A 1 266 ? 18.218 10.101 -24.635 1.00 93.81 266 PRO A CA 1
ATOM 2066 C C . PRO A 1 266 ? 19.701 10.413 -24.844 1.00 93.81 266 PRO A C 1
ATOM 2068 O O . PRO A 1 266 ? 20.529 9.499 -24.871 1.00 93.81 266 PRO A O 1
ATOM 2071 N N . SER A 1 267 ? 20.060 11.694 -24.986 1.00 91.25 267 SER A N 1
ATOM 2072 C CA . SER A 1 267 ? 21.464 12.101 -25.096 1.00 91.25 267 SER A CA 1
ATOM 2073 C C . SER A 1 267 ? 22.264 11.793 -23.820 1.00 91.25 267 SER A C 1
ATOM 2075 O O . SER A 1 267 ? 23.406 11.344 -23.937 1.00 91.25 267 SER A O 1
ATOM 2077 N N . THR A 1 268 ? 21.652 11.887 -22.632 1.00 88.62 268 THR A N 1
ATOM 2078 C CA . THR A 1 268 ? 22.245 11.462 -21.348 1.00 88.62 268 THR A CA 1
ATOM 2079 C C . THR A 1 268 ? 22.643 9.986 -21.383 1.00 88.62 268 THR A C 1
ATOM 2081 O O . THR A 1 268 ? 23.768 9.618 -21.049 1.00 88.62 268 THR A O 1
ATOM 2084 N N . TRP A 1 269 ? 21.747 9.119 -21.853 1.00 92.38 269 TRP A N 1
ATOM 2085 C CA . TRP A 1 269 ? 22.001 7.677 -21.910 1.00 92.38 269 TRP A CA 1
ATOM 2086 C C . TRP A 1 269 ? 23.056 7.299 -22.945 1.00 92.38 269 TRP A C 1
ATOM 2088 O O . TRP A 1 269 ? 23.859 6.400 -22.700 1.00 92.38 269 TRP A O 1
ATOM 2098 N N . ARG A 1 270 ? 23.101 7.998 -24.086 1.00 91.81 270 ARG A N 1
ATOM 2099 C CA . ARG A 1 270 ? 24.173 7.831 -25.081 1.00 91.81 270 ARG A CA 1
ATOM 2100 C C . ARG A 1 270 ? 25.528 8.242 -24.515 1.00 91.81 270 ARG A C 1
ATOM 2102 O O . ARG A 1 270 ? 26.490 7.502 -24.699 1.00 91.81 270 ARG A O 1
ATOM 2109 N N . LEU A 1 271 ? 25.583 9.367 -23.798 1.00 87.19 271 LEU A N 1
ATOM 2110 C CA . LEU A 1 271 ? 26.792 9.848 -23.125 1.00 87.19 271 LEU A CA 1
ATOM 2111 C C . LEU A 1 271 ? 27.309 8.824 -22.107 1.00 87.19 271 LEU A C 1
ATOM 2113 O O . LEU A 1 271 ? 28.499 8.528 -22.076 1.00 87.19 271 LEU A O 1
ATOM 2117 N N . PHE A 1 272 ? 26.412 8.246 -21.308 1.00 89.62 272 PHE A N 1
ATOM 2118 C CA . PHE A 1 272 ? 26.764 7.263 -20.279 1.00 89.62 272 PHE A CA 1
ATOM 2119 C C . PHE A 1 272 ? 26.884 5.826 -20.794 1.00 89.62 272 PHE A C 1
ATOM 2121 O O . PHE A 1 272 ? 27.327 4.940 -20.061 1.00 89.62 272 PHE A O 1
ATOM 2128 N N . LYS A 1 273 ? 26.532 5.598 -22.064 1.00 90.75 273 LYS A N 1
ATOM 2129 C CA . LYS A 1 273 ? 26.457 4.287 -22.726 1.00 90.75 273 LYS A CA 1
ATOM 2130 C C . LYS A 1 273 ? 25.509 3.301 -22.052 1.00 90.75 273 LYS A C 1
ATOM 2132 O O . LYS A 1 273 ? 25.711 2.087 -22.131 1.00 90.75 273 LYS A O 1
ATOM 2137 N N . TRP A 1 274 ? 24.462 3.811 -21.426 1.00 91.12 274 TRP A N 1
ATOM 2138 C CA . TRP A 1 274 ? 23.419 2.999 -20.819 1.00 91.12 274 TRP A CA 1
ATOM 2139 C C . TRP A 1 274 ? 22.343 2.615 -21.839 1.00 91.12 274 TRP A C 1
ATOM 2141 O O . TRP A 1 274 ? 22.161 3.335 -22.819 1.00 91.12 274 TRP A O 1
ATOM 2151 N N . PRO A 1 275 ? 21.599 1.518 -21.618 1.00 91.88 275 PRO A N 1
ATOM 2152 C CA . PRO A 1 275 ? 21.776 0.534 -20.542 1.00 91.88 275 PRO A CA 1
ATOM 2153 C C . PRO A 1 275 ? 23.062 -0.275 -20.742 1.00 91.88 275 PRO A C 1
ATOM 2155 O O . PRO A 1 275 ? 23.359 -0.692 -21.859 1.00 91.88 275 PRO A O 1
ATOM 2158 N N . LYS A 1 276 ? 23.857 -0.494 -19.690 1.00 89.06 276 LYS A N 1
ATOM 2159 C CA . LYS A 1 276 ? 25.179 -1.139 -19.810 1.00 89.06 276 LYS A CA 1
ATOM 2160 C C . LYS A 1 276 ? 25.083 -2.550 -20.404 1.00 89.06 276 LYS A C 1
ATOM 2162 O O . LYS A 1 276 ? 25.890 -2.902 -21.262 1.00 89.06 276 LYS A O 1
ATOM 2167 N N . MET A 1 277 ? 24.034 -3.293 -20.048 1.00 85.38 277 MET A N 1
ATOM 2168 C CA . MET A 1 277 ? 23.676 -4.574 -20.662 1.00 85.38 277 MET A CA 1
ATOM 2169 C C . MET A 1 277 ? 22.580 -4.408 -21.715 1.00 85.38 277 MET A C 1
ATOM 2171 O O . MET A 1 277 ? 21.544 -3.801 -21.456 1.00 85.38 277 MET A O 1
ATOM 2175 N N . LEU A 1 278 ? 22.804 -5.011 -22.881 1.00 88.56 278 LEU A N 1
ATOM 2176 C CA . LEU A 1 278 ? 21.773 -5.388 -23.847 1.00 88.56 278 LEU A CA 1
ATOM 2177 C C . LEU A 1 278 ? 22.142 -6.765 -24.385 1.00 88.56 278 LEU A C 1
ATOM 2179 O O . LEU A 1 278 ? 23.315 -7.013 -24.669 1.00 88.56 278 LEU A O 1
ATOM 2183 N N . ASP A 1 279 ? 21.157 -7.649 -24.511 1.00 90.44 279 ASP A N 1
ATOM 2184 C CA . ASP A 1 279 ? 21.361 -8.936 -25.168 1.00 90.44 279 ASP A CA 1
ATOM 2185 C C . ASP A 1 279 ? 21.867 -8.756 -26.609 1.00 90.44 279 ASP A C 1
ATOM 2187 O O . ASP A 1 279 ? 21.458 -7.827 -27.306 1.00 90.44 279 ASP A O 1
ATOM 2191 N N . ALA A 1 280 ? 22.718 -9.670 -27.081 1.00 90.38 280 ALA A N 1
ATOM 2192 C CA . ALA A 1 280 ? 23.285 -9.606 -28.429 1.00 90.38 280 ALA A CA 1
ATOM 2193 C C . ALA A 1 280 ? 22.228 -9.719 -29.546 1.00 90.38 280 ALA A C 1
ATOM 2195 O O . ALA A 1 280 ? 22.482 -9.301 -30.673 1.00 90.38 280 ALA A O 1
ATOM 2196 N N . SER A 1 281 ? 21.039 -10.256 -29.247 1.00 90.44 281 SER A N 1
ATOM 2197 C CA . SER A 1 281 ? 19.898 -10.269 -30.174 1.00 90.44 281 SER A CA 1
ATOM 2198 C C . SER A 1 281 ? 19.233 -8.899 -30.367 1.00 90.44 281 SER A C 1
ATOM 2200 O O . SER A 1 281 ? 18.358 -8.753 -31.224 1.00 90.44 281 SER A O 1
ATOM 2202 N N . ILE A 1 282 ? 19.608 -7.888 -29.578 1.00 92.75 282 ILE A N 1
ATOM 2203 C CA . ILE A 1 282 ? 19.103 -6.521 -29.687 1.00 92.75 282 ILE A CA 1
ATOM 2204 C C . ILE A 1 282 ? 20.176 -5.667 -30.359 1.00 92.75 282 ILE A C 1
ATOM 2206 O O . ILE A 1 282 ? 21.239 -5.425 -29.787 1.00 92.75 282 ILE A O 1
ATOM 2210 N N . ASP A 1 283 ? 19.880 -5.151 -31.555 1.00 95.44 283 ASP A N 1
ATOM 2211 C CA . ASP A 1 283 ? 20.778 -4.203 -32.209 1.00 95.44 283 ASP A CA 1
ATOM 2212 C C . ASP A 1 283 ? 20.870 -2.908 -31.391 1.00 95.44 283 ASP A C 1
ATOM 2214 O O . ASP A 1 283 ? 19.927 -2.113 -31.324 1.00 95.44 283 ASP A O 1
ATOM 2218 N N . ARG A 1 284 ? 22.024 -2.698 -30.749 1.00 94.50 284 ARG A N 1
ATOM 2219 C CA . ARG A 1 284 ? 22.254 -1.555 -29.860 1.00 94.50 284 ARG A CA 1
ATOM 2220 C C . ARG A 1 284 ? 22.085 -0.232 -30.592 1.00 94.50 284 ARG A C 1
ATOM 2222 O O . ARG A 1 284 ? 21.548 0.704 -30.009 1.00 94.50 284 ARG A O 1
ATOM 2229 N N . SER A 1 285 ? 22.532 -0.137 -31.843 1.00 95.62 285 SER A N 1
ATOM 2230 C CA . SER A 1 285 ? 22.475 1.120 -32.592 1.00 95.62 285 SER A CA 1
ATOM 2231 C C . SER A 1 285 ? 21.026 1.560 -32.831 1.00 95.62 285 SER A C 1
ATOM 2233 O O . SER A 1 285 ? 20.648 2.674 -32.466 1.00 95.62 285 SER A O 1
ATOM 2235 N N . THR A 1 286 ? 20.186 0.639 -33.301 1.00 96.69 286 THR A N 1
ATOM 2236 C CA . THR A 1 286 ? 18.751 0.821 -33.525 1.00 96.69 286 THR A CA 1
ATOM 2237 C C . THR A 1 286 ? 18.021 1.052 -32.209 1.00 96.69 286 THR A C 1
ATOM 2239 O O . THR A 1 286 ? 17.199 1.963 -32.111 1.00 96.69 286 THR A O 1
ATOM 2242 N N . PHE A 1 287 ? 18.349 0.290 -31.162 1.00 96.00 287 PHE A N 1
ATOM 2243 C CA . PHE A 1 287 ? 17.759 0.474 -29.838 1.00 96.00 287 PHE A CA 1
ATOM 2244 C C . PHE A 1 287 ? 18.019 1.887 -29.294 1.00 96.00 287 PHE A C 1
ATOM 2246 O O . PHE A 1 287 ? 17.079 2.578 -28.910 1.00 96.00 287 PHE A O 1
ATOM 2253 N N . MET A 1 288 ? 19.270 2.356 -29.320 1.00 96.31 288 MET A N 1
ATOM 2254 C CA . MET A 1 288 ? 19.659 3.683 -28.820 1.00 96.31 288 MET A CA 1
ATOM 2255 C C . MET A 1 288 ? 19.131 4.842 -29.685 1.00 96.31 288 MET A C 1
ATOM 2257 O O . MET A 1 288 ? 18.957 5.965 -29.190 1.00 96.31 288 MET A O 1
ATOM 2261 N N . ALA A 1 289 ? 18.925 4.607 -30.983 1.00 96.69 289 ALA A N 1
ATOM 2262 C CA . ALA A 1 289 ? 18.450 5.615 -31.927 1.00 96.69 289 ALA A CA 1
ATOM 2263 C C . ALA A 1 289 ? 16.920 5.745 -31.948 1.00 96.69 289 ALA A C 1
ATOM 2265 O O . ALA A 1 289 ? 16.425 6.860 -32.083 1.00 96.69 289 ALA A O 1
ATOM 2266 N N . VAL A 1 290 ? 16.192 4.634 -31.798 1.00 96.12 290 VAL A N 1
ATOM 2267 C CA . VAL A 1 290 ? 14.738 4.573 -32.016 1.00 96.12 290 VAL A CA 1
ATOM 2268 C C . VAL A 1 290 ? 13.989 4.227 -30.733 1.00 96.12 290 VAL A C 1
ATOM 2270 O O . VAL A 1 290 ? 13.191 5.030 -30.252 1.00 96.12 290 VAL A O 1
ATOM 2273 N N . ARG A 1 291 ? 14.262 3.056 -30.146 1.00 96.19 291 ARG A N 1
ATOM 2274 C CA . ARG A 1 291 ? 13.437 2.526 -29.050 1.00 96.19 291 ARG A CA 1
ATOM 2275 C C . ARG A 1 291 ? 13.668 3.246 -27.723 1.00 96.19 291 ARG A C 1
ATOM 2277 O O . ARG A 1 291 ? 12.710 3.570 -27.032 1.00 96.19 291 ARG A O 1
ATOM 2284 N N . LEU A 1 292 ? 14.917 3.522 -27.358 1.00 96.88 292 LEU A N 1
ATOM 2285 C CA . LEU A 1 292 ? 15.240 4.186 -26.095 1.00 96.88 292 LEU A CA 1
ATOM 2286 C C . LEU A 1 292 ? 14.607 5.591 -25.985 1.00 96.88 292 LEU A C 1
ATOM 2288 O O . LEU A 1 292 ? 14.009 5.866 -24.947 1.00 96.88 292 LEU A O 1
ATOM 2292 N N . PRO A 1 293 ? 14.665 6.468 -27.014 1.00 97.81 293 PRO A N 1
ATOM 2293 C CA . PRO A 1 293 ? 13.943 7.740 -26.985 1.00 97.81 293 PRO A CA 1
ATOM 2294 C C . PRO A 1 293 ? 12.443 7.620 -26.728 1.00 97.81 293 PRO A C 1
ATOM 2296 O O . PRO A 1 293 ? 11.888 8.412 -25.970 1.00 97.81 293 PRO A O 1
ATOM 2299 N N . GLU A 1 294 ? 11.791 6.631 -27.336 1.00 97.25 294 GLU A N 1
ATOM 2300 C CA . GLU A 1 294 ? 10.369 6.375 -27.124 1.00 97.25 294 GLU A CA 1
ATOM 2301 C C . GLU A 1 294 ? 10.087 5.974 -25.671 1.00 97.25 294 GLU A C 1
ATOM 2303 O O . GLU A 1 294 ? 9.250 6.601 -25.022 1.00 97.25 294 GLU A O 1
ATOM 2308 N N . LEU A 1 295 ? 10.838 4.998 -25.147 1.00 96.94 295 LEU A N 1
ATOM 2309 C CA . LEU A 1 295 ? 10.700 4.500 -23.776 1.00 96.94 295 LEU A CA 1
ATOM 2310 C C . LEU A 1 295 ? 10.911 5.609 -22.738 1.00 96.94 295 LEU A C 1
ATOM 2312 O O . LEU A 1 295 ? 10.101 5.757 -21.826 1.00 96.94 295 LEU A O 1
ATOM 2316 N N . LEU A 1 296 ? 11.966 6.417 -22.891 1.00 95.62 296 LEU A N 1
ATOM 2317 C CA . LEU A 1 296 ? 12.272 7.506 -21.961 1.00 95.62 296 LEU A CA 1
ATOM 2318 C C . LEU A 1 296 ? 11.228 8.625 -22.008 1.00 95.62 296 LEU A C 1
ATOM 2320 O O . LEU A 1 296 ? 10.843 9.137 -20.958 1.00 95.62 296 LEU A O 1
ATOM 2324 N N . ARG A 1 297 ? 10.735 8.987 -23.199 1.00 95.12 297 ARG A N 1
ATOM 2325 C CA . ARG A 1 297 ? 9.674 9.993 -23.340 1.00 95.12 297 ARG A CA 1
ATOM 2326 C C . ARG A 1 297 ? 8.384 9.530 -22.667 1.00 95.12 297 ARG A C 1
ATOM 2328 O O . ARG A 1 297 ? 7.838 10.270 -21.855 1.00 95.12 297 ARG A O 1
ATOM 2335 N N . SER A 1 298 ? 7.928 8.313 -22.963 1.00 95.50 298 SER A N 1
ATOM 2336 C CA . SER A 1 298 ? 6.712 7.766 -22.353 1.00 95.50 298 SER A CA 1
ATOM 2337 C C . SER A 1 298 ? 6.852 7.608 -20.840 1.00 95.50 298 SER A C 1
ATOM 2339 O O . SER A 1 298 ? 5.921 7.930 -20.108 1.00 95.50 298 SER A O 1
ATOM 2341 N N . ALA A 1 299 ? 8.024 7.190 -20.353 1.00 95.19 299 ALA A N 1
ATOM 2342 C CA . ALA A 1 299 ? 8.293 7.121 -18.922 1.00 95.19 299 ALA A CA 1
ATOM 2343 C C . ALA A 1 299 ? 8.290 8.505 -18.255 1.00 95.19 299 ALA A C 1
ATOM 2345 O O . ALA A 1 299 ? 7.749 8.632 -17.162 1.00 95.19 299 ALA A O 1
ATOM 2346 N N . ARG A 1 300 ? 8.833 9.547 -18.907 1.00 92.62 300 ARG A N 1
ATOM 2347 C CA . ARG A 1 300 ? 8.775 10.931 -18.404 1.00 92.62 300 ARG A CA 1
ATOM 2348 C C . ARG A 1 300 ? 7.334 11.407 -18.271 1.00 92.62 300 ARG A C 1
ATOM 2350 O O . ARG A 1 300 ? 6.968 11.914 -17.217 1.00 92.62 300 ARG A O 1
ATOM 2357 N N . GLU A 1 301 ? 6.541 11.245 -19.330 1.00 92.00 301 GLU A N 1
ATOM 2358 C CA . GLU A 1 301 ? 5.124 11.629 -19.352 1.00 92.00 301 GLU A CA 1
ATOM 2359 C C . GLU A 1 301 ? 4.361 10.915 -18.232 1.00 92.00 301 GLU A C 1
ATOM 2361 O O . GLU A 1 301 ? 3.733 11.570 -17.404 1.00 92.00 301 GLU A O 1
ATOM 2366 N N . PHE A 1 302 ? 4.510 9.591 -18.133 1.00 94.19 302 PHE A N 1
ATOM 2367 C CA . PHE A 1 302 ? 3.900 8.796 -17.072 1.00 94.19 302 PHE A CA 1
ATOM 2368 C C . PHE A 1 302 ? 4.317 9.265 -15.673 1.00 94.19 302 PHE A C 1
ATOM 2370 O O . PHE A 1 302 ? 3.466 9.496 -14.815 1.00 94.19 302 PHE A O 1
ATOM 2377 N N . ALA A 1 303 ? 5.622 9.413 -15.437 1.00 90.62 303 ALA A N 1
ATOM 2378 C CA . ALA A 1 303 ? 6.173 9.735 -14.130 1.00 90.62 303 ALA A CA 1
ATOM 2379 C C . ALA A 1 303 ? 5.766 11.145 -13.666 1.00 90.62 303 ALA A C 1
ATOM 2381 O O . ALA A 1 303 ? 5.356 11.301 -12.514 1.00 90.62 303 ALA A O 1
ATOM 2382 N N . CYS A 1 304 ? 5.811 12.151 -14.553 1.00 87.44 304 CYS A N 1
ATOM 2383 C CA . CYS A 1 304 ? 5.280 13.491 -14.275 1.00 87.44 304 CYS A CA 1
ATOM 2384 C C . CYS A 1 304 ? 3.779 13.429 -13.924 1.00 87.44 304 CYS A C 1
ATOM 2386 O O . CYS A 1 304 ? 3.319 14.085 -12.990 1.00 87.44 304 CYS A O 1
ATOM 2388 N N . ASP A 1 305 ? 3.004 12.641 -14.670 1.00 88.50 305 ASP A N 1
ATOM 2389 C CA . ASP A 1 305 ? 1.557 12.571 -14.503 1.00 88.50 305 ASP A CA 1
ATOM 2390 C C . ASP A 1 305 ? 1.156 11.959 -13.158 1.00 88.50 305 ASP A C 1
ATOM 2392 O O . ASP A 1 305 ? 0.315 12.511 -12.439 1.00 88.50 305 ASP A O 1
ATOM 2396 N N . VAL A 1 306 ? 1.753 10.824 -12.789 1.00 89.88 306 VAL A N 1
ATOM 2397 C CA . VAL A 1 306 ? 1.399 10.119 -11.548 1.00 89.88 306 VAL A CA 1
ATOM 2398 C C . VAL A 1 306 ? 1.981 10.779 -10.301 1.00 89.88 306 VAL A C 1
ATOM 2400 O O . VAL A 1 306 ? 1.406 10.625 -9.220 1.00 89.88 306 VAL A O 1
ATOM 2403 N N . SER A 1 307 ? 3.086 11.521 -10.410 1.00 85.31 307 SER A N 1
ATOM 2404 C CA . SER A 1 307 ? 3.713 12.173 -9.256 1.00 85.31 307 SER A CA 1
ATOM 2405 C C . SER A 1 307 ? 2.879 13.329 -8.699 1.00 85.31 307 SER A C 1
ATOM 2407 O O . SER A 1 307 ? 2.849 13.539 -7.489 1.00 85.31 307 SER A O 1
ATOM 2409 N N . HIS A 1 308 ? 2.143 14.037 -9.558 1.00 83.62 308 HIS A N 1
ATOM 2410 C CA . HIS A 1 308 ? 1.247 15.125 -9.159 1.00 83.62 308 HIS A CA 1
ATOM 2411 C C . HIS A 1 308 ? -0.110 14.654 -8.639 1.00 83.62 308 HIS A C 1
ATOM 2413 O O . HIS A 1 308 ? -0.847 15.430 -8.019 1.00 83.62 308 HIS A O 1
ATOM 2419 N N . TYR A 1 309 ? -0.472 13.399 -8.901 1.00 90.69 309 TYR A N 1
ATOM 2420 C CA . TYR A 1 309 ? -1.747 12.864 -8.463 1.00 90.69 309 TYR A CA 1
ATOM 2421 C C . TYR A 1 309 ? -1.735 12.551 -6.964 1.00 90.69 309 TYR A C 1
ATOM 2423 O O . TYR A 1 309 ? -0.927 11.755 -6.481 1.00 90.69 309 TYR A O 1
ATOM 2431 N N . ARG A 1 310 ? -2.684 13.164 -6.249 1.00 91.81 310 ARG A N 1
ATOM 2432 C CA . ARG A 1 310 ? -2.832 13.114 -4.790 1.00 91.81 310 ARG A CA 1
ATOM 2433 C C . ARG A 1 310 ? -4.094 12.336 -4.385 1.00 91.81 310 ARG A C 1
ATOM 2435 O O . ARG A 1 310 ? -5.148 12.964 -4.216 1.00 91.81 310 ARG A O 1
ATOM 2442 N N . PRO A 1 311 ? -4.039 10.992 -4.284 1.00 93.75 311 PRO A N 1
ATOM 2443 C CA . PRO A 1 311 ? -5.215 10.172 -3.981 1.00 93.75 311 PRO A CA 1
ATOM 2444 C C . PRO A 1 311 ? -5.819 10.480 -2.603 1.00 93.75 311 PRO A C 1
ATOM 2446 O O . PRO A 1 311 ? -7.033 10.431 -2.440 1.00 93.75 311 PRO A O 1
ATOM 2449 N N . GLU A 1 312 ? -5.013 10.885 -1.627 1.00 92.69 312 GLU A N 1
ATOM 2450 C CA . GLU A 1 312 ? -5.438 11.197 -0.258 1.00 92.69 312 GLU A CA 1
ATOM 2451 C C . GLU A 1 312 ? -6.311 12.456 -0.146 1.00 92.69 312 GLU A C 1
ATOM 2453 O O . GLU A 1 312 ? -6.947 12.686 0.877 1.00 92.69 312 GLU A O 1
ATOM 2458 N N . LYS A 1 313 ? -6.398 13.269 -1.210 1.00 93.50 313 LYS A N 1
ATOM 2459 C CA . LYS A 1 313 ? -7.384 14.361 -1.285 1.00 93.50 313 LYS A CA 1
ATOM 2460 C C . LYS A 1 313 ? -8.812 13.869 -1.525 1.00 93.50 313 LYS A C 1
ATOM 2462 O O . LYS A 1 313 ? -9.750 14.638 -1.331 1.00 93.50 313 LYS A O 1
ATOM 2467 N N . LYS A 1 314 ? -8.976 12.640 -2.016 1.00 93.94 314 LYS A N 1
ATOM 2468 C CA . LYS A 1 314 ? -10.267 12.072 -2.431 1.00 93.94 314 LYS A CA 1
ATOM 2469 C C . LYS A 1 314 ? -10.626 10.790 -1.693 1.00 93.94 314 LYS A C 1
ATOM 2471 O O . LYS A 1 314 ? -11.806 10.499 -1.527 1.00 93.94 314 LYS A O 1
ATOM 2476 N N . PHE A 1 315 ? -9.623 10.027 -1.283 1.00 95.69 315 PHE A N 1
ATOM 2477 C CA . PHE A 1 315 ? -9.787 8.706 -0.700 1.00 95.69 315 PHE A CA 1
ATOM 2478 C C . PHE A 1 315 ? -9.110 8.634 0.661 1.00 95.69 315 PHE A C 1
ATOM 2480 O O . PHE A 1 315 ? -8.171 9.371 0.952 1.00 95.69 315 PHE A O 1
ATOM 2487 N N . ASP A 1 316 ? -9.564 7.686 1.469 1.00 95.19 316 ASP A N 1
ATOM 2488 C CA . ASP A 1 316 ? -8.812 7.220 2.622 1.00 95.19 316 ASP A CA 1
ATOM 2489 C C . ASP A 1 316 ? -7.620 6.386 2.127 1.00 95.19 316 ASP A C 1
ATOM 2491 O O . ASP A 1 316 ? -7.805 5.396 1.410 1.00 95.19 316 ASP A O 1
ATOM 2495 N N . VAL A 1 317 ? -6.399 6.819 2.442 1.00 96.19 317 VAL A N 1
ATOM 2496 C CA . VAL A 1 317 ? -5.164 6.219 1.923 1.00 96.19 317 VAL A CA 1
ATOM 2497 C C . VAL A 1 317 ? -4.240 5.827 3.065 1.00 96.19 317 VAL A C 1
ATOM 2499 O O . VAL A 1 317 ? -3.998 6.614 3.978 1.00 96.19 317 VAL A O 1
ATOM 2502 N N . VAL A 1 318 ? -3.674 4.625 2.971 1.00 95.31 318 VAL A N 1
ATOM 2503 C CA . VAL A 1 318 ? -2.603 4.146 3.844 1.00 95.31 318 VAL A CA 1
ATOM 2504 C C . VAL A 1 318 ? -1.334 3.913 3.034 1.00 95.31 318 VAL A C 1
ATOM 2506 O O . VAL A 1 318 ? -1.354 3.230 2.013 1.00 95.31 318 VAL A O 1
ATOM 2509 N N . TRP A 1 319 ? -0.230 4.471 3.521 1.00 95.19 319 TRP A N 1
ATOM 2510 C CA . TRP A 1 319 ? 1.106 4.381 2.942 1.00 95.19 319 TRP A CA 1
ATOM 2511 C C . TRP A 1 319 ? 1.976 3.504 3.838 1.00 95.19 319 TRP A C 1
ATOM 2513 O O . TRP A 1 319 ? 2.436 3.949 4.890 1.00 95.19 319 TRP A O 1
ATOM 2523 N N . LEU A 1 320 ? 2.197 2.252 3.452 1.00 94.50 320 LEU A N 1
ATOM 2524 C CA . LEU A 1 320 ? 3.063 1.329 4.176 1.00 94.50 320 LEU A CA 1
ATOM 2525 C C . LEU A 1 320 ? 4.439 1.271 3.510 1.00 94.50 320 LEU A C 1
ATOM 2527 O O . LEU A 1 320 ? 4.564 0.953 2.330 1.00 94.50 320 LEU A O 1
ATOM 2531 N N . SER A 1 321 ? 5.484 1.556 4.283 1.00 93.50 321 SER A N 1
ATOM 2532 C CA . SER A 1 321 ? 6.880 1.604 3.822 1.00 93.50 321 SER A CA 1
ATOM 2533 C C . SER A 1 321 ? 7.783 0.695 4.661 1.00 93.50 321 SER A C 1
ATOM 2535 O O . SER A 1 321 ? 7.533 0.508 5.849 1.00 93.50 321 SER A O 1
ATOM 2537 N N . GLY A 1 322 ? 8.854 0.140 4.092 1.00 90.00 322 GLY A N 1
ATOM 2538 C CA . GLY A 1 322 ? 9.895 -0.487 4.918 1.00 90.00 322 GLY A CA 1
ATOM 2539 C C . GLY A 1 322 ? 10.767 0.565 5.602 1.00 90.00 322 GLY A C 1
ATOM 2540 O O . GLY A 1 322 ? 10.949 1.666 5.077 1.00 90.00 322 GLY A O 1
ATOM 2541 N N . MET A 1 323 ? 11.294 0.252 6.789 1.00 85.19 323 MET A N 1
ATOM 2542 C CA . MET A 1 323 ? 12.084 1.212 7.577 1.00 85.19 323 MET A CA 1
ATOM 2543 C C . MET A 1 323 ? 13.390 0.673 8.173 1.00 85.19 323 MET A C 1
ATOM 2545 O O . MET A 1 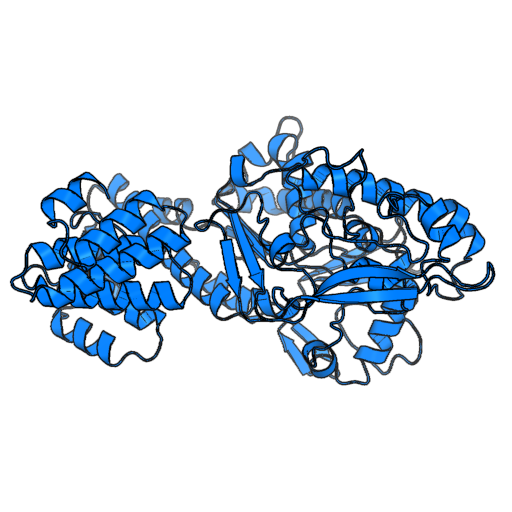323 ? 14.047 1.418 8.891 1.00 85.19 323 MET A O 1
ATOM 2549 N N . ARG A 1 324 ? 13.748 -0.600 7.953 1.00 81.69 324 ARG A N 1
ATOM 2550 C CA . ARG A 1 324 ? 14.901 -1.245 8.623 1.00 81.69 324 ARG A CA 1
ATOM 2551 C C . ARG A 1 324 ? 15.860 -1.960 7.679 1.00 81.69 324 ARG A C 1
ATOM 2553 O O . ARG A 1 324 ? 16.622 -2.820 8.114 1.00 81.69 324 ARG A O 1
ATOM 2560 N N . ARG A 1 325 ? 15.805 -1.645 6.388 1.00 84.06 325 ARG A N 1
ATOM 2561 C CA . ARG A 1 325 ? 16.690 -2.242 5.393 1.00 84.06 325 ARG A CA 1
ATOM 2562 C C . ARG A 1 325 ? 17.573 -1.176 4.772 1.00 84.06 325 ARG A C 1
ATOM 2564 O O . ARG A 1 325 ? 17.098 -0.125 4.338 1.00 84.06 325 ARG A O 1
ATOM 2571 N N . SER A 1 326 ? 18.858 -1.499 4.694 1.00 86.06 326 SER A N 1
ATOM 2572 C CA . SER A 1 326 ? 19.855 -0.773 3.920 1.00 86.06 326 SER A CA 1
ATOM 2573 C C . SER A 1 326 ? 19.364 -0.602 2.487 1.00 86.06 326 SER A C 1
ATOM 2575 O O . SER A 1 326 ? 19.215 -1.571 1.749 1.00 86.06 326 SER A O 1
ATOM 2577 N N . THR A 1 327 ? 19.060 0.637 2.109 1.00 88.00 327 THR A N 1
ATOM 2578 C CA . THR A 1 327 ? 18.410 0.945 0.833 1.00 88.00 327 THR A CA 1
ATOM 2579 C C . THR A 1 327 ? 19.191 2.007 0.080 1.00 88.00 327 THR A C 1
ATOM 2581 O O . THR A 1 327 ? 19.586 3.021 0.657 1.00 88.00 327 THR A O 1
ATOM 2584 N N . VAL A 1 328 ? 19.393 1.812 -1.226 1.00 87.56 328 VAL A N 1
ATOM 2585 C CA . VAL A 1 328 ? 20.023 2.830 -2.077 1.00 87.56 328 VAL A CA 1
ATOM 2586 C C . VAL A 1 328 ? 19.123 4.061 -2.130 1.00 87.56 328 VAL A C 1
ATOM 2588 O O . VAL A 1 328 ? 18.036 4.024 -2.703 1.00 87.56 328 VAL A O 1
ATOM 2591 N N . CYS A 1 329 ? 19.587 5.162 -1.548 1.00 85.50 329 CYS A N 1
ATOM 2592 C CA . CYS A 1 329 ? 18.835 6.413 -1.475 1.00 85.50 329 CYS A CA 1
ATOM 2593 C C . CYS A 1 329 ? 19.437 7.531 -2.328 1.00 85.50 329 CYS A C 1
ATOM 2595 O O . CYS A 1 329 ? 18.737 8.479 -2.671 1.00 85.50 329 CYS A O 1
ATOM 2597 N N . GLU A 1 330 ? 20.713 7.415 -2.695 1.00 85.25 330 GLU A N 1
ATOM 2598 C CA . GLU A 1 330 ? 21.428 8.383 -3.523 1.00 85.25 330 GLU A CA 1
ATOM 2599 C C . GLU A 1 330 ? 22.385 7.646 -4.471 1.00 85.25 330 GLU A C 1
ATOM 2601 O O . GLU A 1 330 ? 22.967 6.618 -4.112 1.00 85.25 330 GLU A O 1
ATOM 2606 N N . VAL A 1 331 ? 22.522 8.162 -5.696 1.00 84.06 331 VAL A N 1
ATOM 2607 C CA . VAL A 1 331 ? 23.328 7.566 -6.770 1.00 84.06 331 VAL A CA 1
ATOM 2608 C C . VAL A 1 331 ? 24.179 8.653 -7.411 1.00 84.06 331 VAL A C 1
ATOM 2610 O O . VAL A 1 331 ? 23.653 9.515 -8.096 1.00 84.06 331 VAL A O 1
ATOM 2613 N N . THR A 1 332 ? 25.492 8.602 -7.232 1.00 84.69 332 THR A N 1
ATOM 2614 C CA . THR A 1 332 ? 26.451 9.500 -7.886 1.00 84.69 332 THR A CA 1
ATOM 2615 C C . THR A 1 332 ? 26.924 8.881 -9.197 1.00 84.69 332 THR A C 1
ATOM 2617 O O . THR A 1 332 ? 27.453 7.776 -9.196 1.00 84.69 332 THR A O 1
ATOM 2620 N N . ILE A 1 333 ? 26.756 9.579 -10.320 1.00 84.38 333 ILE A N 1
ATOM 2621 C CA . ILE A 1 333 ? 27.255 9.149 -11.629 1.00 84.38 333 ILE A CA 1
ATOM 2622 C C . ILE A 1 333 ? 28.689 9.643 -11.797 1.00 84.38 333 ILE A C 1
ATOM 2624 O O . ILE A 1 333 ? 28.965 10.843 -11.833 1.00 84.38 333 ILE A O 1
ATOM 2628 N N . LYS A 1 334 ? 29.616 8.710 -11.969 1.00 84.75 334 LYS A N 1
ATOM 2629 C CA . LYS A 1 334 ? 30.982 9.017 -12.374 1.00 84.75 334 LYS A CA 1
ATOM 2630 C C . LYS A 1 334 ? 31.026 9.080 -13.892 1.00 84.75 334 LYS A C 1
ATOM 2632 O O . LYS A 1 334 ? 30.758 8.085 -14.568 1.00 84.75 334 LYS A O 1
ATOM 2637 N N . GLN A 1 335 ? 31.344 10.259 -14.425 1.00 75.12 335 GLN A N 1
ATOM 2638 C CA . GLN A 1 335 ? 31.526 10.407 -15.867 1.00 75.12 335 GLN A CA 1
ATOM 2639 C C . GLN A 1 335 ? 32.630 9.459 -16.356 1.00 75.12 335 GLN A C 1
ATOM 2641 O O . GLN A 1 335 ? 33.600 9.227 -15.626 1.00 75.12 335 GLN A O 1
ATOM 2646 N N . PRO A 1 336 ? 32.483 8.890 -17.564 1.00 76.56 336 PRO A N 1
ATOM 2647 C CA . PRO A 1 336 ? 33.486 7.987 -18.101 1.00 76.56 336 PRO A CA 1
ATOM 2648 C C . PRO A 1 336 ? 34.807 8.738 -18.311 1.00 76.56 336 PRO A C 1
ATOM 2650 O O . PRO A 1 336 ? 34.809 9.874 -18.785 1.00 76.56 336 PRO A O 1
ATOM 2653 N N . ALA A 1 337 ? 35.933 8.108 -17.960 1.00 77.44 337 ALA A N 1
ATOM 2654 C CA . ALA A 1 337 ? 37.258 8.717 -18.107 1.00 77.44 337 ALA A CA 1
ATOM 2655 C C . ALA A 1 337 ? 37.644 8.898 -19.585 1.00 77.44 337 ALA A C 1
ATOM 2657 O O . ALA A 1 337 ? 38.428 9.783 -19.929 1.00 77.44 337 ALA A O 1
ATOM 2658 N N . THR A 1 338 ? 37.062 8.082 -20.467 1.00 80.31 338 THR A N 1
ATOM 2659 C CA . THR A 1 338 ? 37.234 8.160 -21.919 1.00 80.31 338 THR A CA 1
ATOM 2660 C C . THR A 1 338 ? 35.889 8.056 -22.649 1.00 80.31 338 THR A C 1
ATOM 2662 O O . THR A 1 338 ? 34.983 7.373 -22.170 1.00 80.31 338 THR A O 1
ATOM 2665 N N . PRO A 1 339 ? 35.739 8.621 -23.867 1.00 78.00 339 PRO A N 1
ATOM 2666 C CA . PRO A 1 339 ? 34.529 8.444 -24.680 1.00 78.00 339 PRO A CA 1
ATOM 2667 C C . PRO A 1 339 ? 34.219 6.983 -25.035 1.00 78.00 339 PRO A C 1
ATOM 2669 O O . PRO A 1 339 ? 33.124 6.681 -25.506 1.00 78.00 339 PRO A O 1
ATOM 2672 N N . SER A 1 340 ? 35.176 6.065 -24.864 1.00 80.56 340 SER A N 1
ATOM 2673 C CA . SER A 1 340 ? 35.035 4.622 -25.084 1.00 80.56 340 SER A CA 1
ATOM 2674 C C . SER A 1 340 ? 34.425 3.869 -23.895 1.00 80.56 340 SER A C 1
ATOM 2676 O O . SER A 1 340 ? 33.822 2.819 -24.119 1.00 80.56 340 SER A O 1
ATOM 2678 N N . GLU A 1 341 ? 34.466 4.410 -22.682 1.00 83.31 341 GLU A N 1
ATOM 2679 C CA . GLU A 1 341 ? 34.015 3.717 -21.469 1.00 83.31 341 GLU A CA 1
ATOM 2680 C C . GLU A 1 341 ? 32.563 4.063 -21.092 1.00 83.31 341 GLU A C 1
ATOM 2682 O O . GLU A 1 341 ? 32.081 5.150 -21.418 1.00 83.31 341 GLU A O 1
ATOM 2687 N N . PRO A 1 342 ? 31.823 3.142 -20.446 1.00 85.94 342 PRO A N 1
ATOM 2688 C CA . PRO A 1 342 ? 30.530 3.457 -19.848 1.00 85.94 342 PRO A CA 1
ATOM 2689 C C . PRO A 1 342 ? 30.709 4.266 -18.556 1.00 85.94 342 PRO A C 1
ATOM 2691 O O . PRO A 1 342 ? 31.692 4.087 -17.835 1.00 85.94 342 PRO A O 1
ATOM 2694 N N . ALA A 1 343 ? 29.733 5.116 -18.234 1.00 86.94 343 ALA A N 1
ATOM 2695 C CA . ALA A 1 343 ? 29.684 5.752 -16.920 1.00 86.94 343 ALA A CA 1
ATOM 2696 C C . ALA A 1 343 ? 29.465 4.693 -15.832 1.00 86.94 343 ALA A C 1
ATOM 2698 O O . ALA A 1 343 ? 28.721 3.728 -16.041 1.00 86.94 343 ALA A O 1
ATOM 2699 N N . THR A 1 344 ? 30.080 4.892 -14.669 1.00 85.88 344 THR A N 1
ATOM 2700 C CA . THR A 1 344 ? 29.850 4.059 -13.480 1.00 85.88 344 THR A CA 1
ATOM 2701 C C . THR A 1 344 ? 29.016 4.820 -12.465 1.00 85.88 344 THR A C 1
ATOM 2703 O O . THR A 1 344 ? 28.905 6.048 -12.532 1.00 85.88 344 THR A O 1
ATOM 2706 N N . VAL A 1 345 ? 28.401 4.103 -11.527 1.00 87.06 345 VAL A N 1
ATOM 2707 C CA . VAL A 1 345 ? 27.657 4.733 -10.439 1.00 87.06 345 VAL A CA 1
ATOM 2708 C C . VAL A 1 345 ? 28.224 4.353 -9.083 1.00 87.06 345 VAL A C 1
ATOM 2710 O O . VAL A 1 345 ? 28.701 3.247 -8.856 1.00 87.06 345 VAL A O 1
ATOM 2713 N N . GLU A 1 346 ? 28.161 5.294 -8.154 1.00 86.56 346 GLU A N 1
ATOM 2714 C CA . GLU A 1 346 ? 28.380 5.054 -6.737 1.00 86.56 346 GLU A CA 1
ATOM 2715 C C . GLU A 1 346 ? 27.065 5.216 -5.999 1.00 86.56 346 GLU A C 1
ATOM 2717 O O . GLU A 1 346 ? 26.319 6.167 -6.220 1.00 86.56 346 GLU A O 1
ATOM 2722 N N . THR A 1 347 ? 26.777 4.288 -5.099 1.00 87.25 347 THR A N 1
ATOM 2723 C CA . THR A 1 347 ? 25.534 4.282 -4.334 1.00 87.25 347 THR A CA 1
ATOM 2724 C C . THR A 1 347 ? 25.801 4.681 -2.898 1.00 87.25 347 THR A C 1
ATOM 2726 O O . THR A 1 347 ? 26.672 4.099 -2.251 1.00 87.25 347 THR A O 1
ATOM 2729 N N . LYS A 1 348 ? 24.990 5.591 -2.365 1.00 87.62 348 LYS A N 1
ATOM 2730 C CA . LYS A 1 348 ? 24.880 5.805 -0.926 1.00 87.62 348 LYS A CA 1
ATOM 2731 C C . LYS A 1 348 ? 23.689 5.017 -0.393 1.00 87.62 348 LYS A C 1
ATOM 2733 O O . LYS A 1 348 ? 22.573 5.113 -0.912 1.00 87.62 348 LYS A O 1
ATOM 2738 N N . ILE A 1 349 ? 23.956 4.246 0.651 1.00 87.31 349 ILE A N 1
ATOM 2739 C CA . ILE A 1 349 ? 22.964 3.471 1.384 1.00 87.31 349 ILE A CA 1
ATOM 2740 C C . ILE A 1 349 ? 22.407 4.335 2.517 1.00 87.31 349 ILE A C 1
ATOM 2742 O O . ILE A 1 349 ? 23.166 4.995 3.226 1.00 87.31 349 ILE A O 1
ATOM 2746 N N . CYS A 1 350 ? 21.087 4.346 2.659 1.00 84.88 350 CYS A N 1
ATOM 2747 C CA . CYS A 1 350 ? 20.389 4.894 3.812 1.00 84.88 350 CYS A CA 1
ATOM 2748 C C . CYS A 1 350 ? 19.819 3.755 4.657 1.00 84.88 350 CYS A C 1
ATOM 2750 O O . CYS A 1 350 ? 19.421 2.720 4.120 1.00 84.88 350 CYS A O 1
ATOM 2752 N N . ASP A 1 351 ? 19.710 3.993 5.961 1.00 84.50 351 ASP A N 1
ATOM 2753 C CA . ASP A 1 351 ? 19.181 3.013 6.919 1.00 84.50 351 ASP A CA 1
ATOM 2754 C C . ASP A 1 351 ? 17.642 2.924 6.901 1.00 84.50 351 ASP A C 1
ATOM 2756 O O . ASP A 1 351 ? 17.058 2.023 7.499 1.00 84.50 351 ASP A O 1
ATOM 2760 N N . GLU A 1 352 ? 16.972 3.841 6.192 1.00 85.88 352 GLU A N 1
ATOM 2761 C CA . GLU A 1 352 ? 15.512 3.914 6.101 1.00 85.88 352 GLU A CA 1
ATOM 2762 C C . GLU A 1 352 ? 14.992 3.520 4.708 1.00 85.88 352 GLU A C 1
ATOM 2764 O O . GLU A 1 352 ? 14.931 4.330 3.775 1.00 85.88 352 GLU A O 1
ATOM 2769 N N . GLY A 1 353 ? 14.537 2.277 4.587 1.00 89.62 353 GLY A N 1
ATOM 2770 C CA . GLY A 1 353 ? 13.802 1.772 3.431 1.00 89.62 353 GLY A CA 1
ATOM 2771 C C . GLY A 1 353 ? 13.510 0.280 3.549 1.00 89.62 353 GLY A C 1
ATOM 2772 O O . GLY A 1 353 ? 13.646 -0.309 4.627 1.00 89.62 353 GLY A O 1
ATOM 2773 N N . ASP A 1 354 ? 13.089 -0.314 2.436 1.00 89.88 354 ASP A N 1
ATOM 2774 C CA . ASP A 1 354 ? 12.745 -1.737 2.323 1.00 89.88 354 ASP A CA 1
ATOM 2775 C C . ASP A 1 354 ? 13.792 -2.570 1.547 1.00 89.88 354 ASP A C 1
ATOM 2777 O O . ASP A 1 354 ? 13.556 -3.732 1.241 1.00 89.88 354 ASP A O 1
ATOM 2781 N N . GLY A 1 355 ? 14.957 -1.997 1.231 1.00 87.88 355 GLY A N 1
ATOM 2782 C CA . GLY A 1 355 ? 16.016 -2.609 0.415 1.00 87.88 355 GLY A CA 1
ATOM 2783 C C . GLY A 1 355 ? 15.944 -2.209 -1.062 1.00 87.88 355 GLY A C 1
ATOM 2784 O O . GLY A 1 355 ? 16.972 -2.116 -1.736 1.00 87.88 355 GLY A O 1
ATOM 2785 N N . THR A 1 356 ? 14.752 -1.850 -1.551 1.00 88.12 356 THR A N 1
ATOM 2786 C CA . THR A 1 356 ? 14.507 -1.435 -2.939 1.00 88.12 356 THR A CA 1
ATOM 2787 C C . THR A 1 356 ? 14.088 0.032 -3.040 1.00 88.12 356 THR A C 1
ATOM 2789 O O . THR A 1 356 ? 14.662 0.786 -3.830 1.00 88.12 356 THR A O 1
ATOM 2792 N N . VAL A 1 357 ? 13.115 0.451 -2.235 1.00 91.38 357 VAL A N 1
ATOM 2793 C CA . VAL A 1 357 ? 12.510 1.781 -2.224 1.00 91.38 357 VAL A CA 1
ATOM 2794 C C . VAL A 1 357 ? 12.843 2.480 -0.902 1.00 91.38 357 VAL A C 1
ATOM 2796 O O . VAL A 1 357 ? 12.508 1.979 0.177 1.00 91.38 357 VAL A O 1
ATOM 2799 N N . PRO A 1 358 ? 13.507 3.650 -0.944 1.00 91.06 358 PRO A N 1
ATOM 2800 C CA . PRO A 1 358 ? 13.715 4.466 0.244 1.00 91.06 358 PRO A CA 1
ATOM 2801 C C . PRO A 1 358 ? 12.393 4.803 0.932 1.00 91.06 358 PRO A C 1
ATOM 2803 O O . PRO A 1 358 ? 11.408 5.135 0.266 1.00 91.06 358 PRO A O 1
ATOM 2806 N N . LYS A 1 359 ? 12.388 4.805 2.270 1.00 90.50 359 LYS A N 1
ATOM 2807 C CA . LYS A 1 359 ? 11.178 5.056 3.066 1.00 90.50 359 LYS A CA 1
ATOM 2808 C C . LYS A 1 359 ? 10.467 6.341 2.650 1.00 90.50 359 LYS A C 1
ATOM 2810 O O . LYS A 1 359 ? 9.257 6.340 2.491 1.00 90.50 359 LYS A O 1
ATOM 2815 N N . TRP A 1 360 ? 11.216 7.422 2.443 1.00 86.56 360 TRP A N 1
ATOM 2816 C CA . TRP A 1 360 ? 10.656 8.735 2.110 1.00 86.56 360 TRP A CA 1
ATOM 2817 C C . TRP A 1 360 ? 9.925 8.775 0.758 1.00 86.56 360 TRP A C 1
ATOM 2819 O O . TRP A 1 360 ? 9.046 9.620 0.591 1.00 86.56 360 TRP A O 1
ATOM 2829 N N . ILE A 1 361 ? 10.258 7.866 -0.169 1.00 89.75 361 ILE A N 1
ATOM 2830 C CA . ILE A 1 361 ? 9.526 7.664 -1.426 1.00 89.75 361 ILE A CA 1
ATOM 2831 C C . ILE A 1 361 ? 8.284 6.816 -1.157 1.00 89.75 361 ILE A C 1
ATOM 2833 O O . ILE A 1 361 ? 7.180 7.238 -1.473 1.00 89.75 361 ILE A O 1
ATOM 2837 N N . ALA A 1 362 ? 8.453 5.641 -0.542 1.00 92.31 362 ALA A N 1
ATOM 2838 C CA . ALA A 1 362 ? 7.357 4.696 -0.313 1.00 92.31 362 ALA A CA 1
ATOM 2839 C C . ALA A 1 362 ? 6.271 5.226 0.633 1.00 92.31 362 ALA A C 1
ATOM 2841 O O . ALA A 1 362 ? 5.112 4.836 0.537 1.00 92.31 362 ALA A O 1
ATOM 2842 N N . SER A 1 363 ? 6.648 6.091 1.573 1.00 88.25 363 SER A N 1
ATOM 2843 C CA . SER A 1 363 ? 5.733 6.675 2.544 1.00 88.25 363 SER A CA 1
ATOM 2844 C C . SER A 1 363 ? 5.034 7.922 2.025 1.00 88.25 363 SER A C 1
ATOM 2846 O O . SER A 1 363 ? 4.272 8.488 2.791 1.00 88.25 363 SER A O 1
ATOM 2848 N N . GLU A 1 364 ? 5.342 8.408 0.817 1.00 85.19 364 GLU A N 1
ATOM 2849 C CA . GLU A 1 364 ? 4.834 9.678 0.291 1.00 85.19 364 GLU A CA 1
ATOM 2850 C C . GLU A 1 364 ? 5.004 10.834 1.299 1.00 85.19 364 GLU A C 1
ATOM 2852 O O . GLU A 1 364 ? 4.059 11.566 1.597 1.00 85.19 364 GLU A O 1
ATOM 2857 N N . ARG A 1 365 ? 6.205 10.983 1.888 1.00 76.88 365 ARG A N 1
ATOM 2858 C CA . ARG A 1 365 ? 6.433 11.803 3.104 1.00 76.88 365 ARG A CA 1
ATOM 2859 C C . ARG A 1 365 ? 5.911 13.244 3.014 1.00 76.88 365 ARG A C 1
ATOM 2861 O O . ARG A 1 365 ? 5.609 13.848 4.038 1.00 76.88 365 ARG A O 1
ATOM 2868 N N . MET A 1 366 ? 5.812 13.798 1.812 1.00 74.88 366 MET A N 1
ATOM 2869 C CA . MET A 1 366 ? 5.276 15.140 1.576 1.00 74.88 366 MET A CA 1
ATOM 2870 C C . MET A 1 366 ? 3.770 15.271 1.821 1.00 74.88 366 MET A C 1
ATOM 2872 O O . MET A 1 366 ? 3.294 16.355 2.153 1.00 74.88 366 MET A O 1
ATOM 2876 N N . TYR A 1 367 ? 3.013 14.197 1.603 1.00 79.62 367 TYR A N 1
ATOM 2877 C CA . TYR A 1 367 ? 1.551 14.203 1.660 1.00 79.62 367 TYR A CA 1
ATOM 2878 C C . TYR A 1 367 ? 1.004 13.278 2.741 1.00 79.62 367 TYR A C 1
ATOM 2880 O O . TYR A 1 367 ? -0.099 13.505 3.240 1.00 79.62 367 TYR A O 1
ATOM 2888 N N . SER A 1 368 ? 1.770 12.262 3.135 1.00 79.62 368 SER A N 1
ATOM 2889 C CA . SER A 1 368 ? 1.412 11.405 4.251 1.00 79.62 368 SER A CA 1
ATOM 2890 C C . SER A 1 368 ? 1.428 12.178 5.561 1.00 79.62 368 SER A C 1
ATOM 2892 O O . SER A 1 368 ? 2.328 12.968 5.845 1.00 79.62 368 SER A O 1
ATOM 2894 N N . THR A 1 369 ? 0.460 11.864 6.399 1.00 81.00 369 THR A N 1
ATOM 2895 C CA . THR A 1 369 ? 0.427 12.232 7.810 1.00 81.00 369 THR A CA 1
ATOM 2896 C C . THR A 1 369 ? 0.796 11.015 8.648 1.00 81.00 369 THR A C 1
ATOM 2898 O O . THR A 1 369 ? 0.760 9.881 8.168 1.00 81.00 369 THR A O 1
ATOM 2901 N N . ALA A 1 370 ? 1.072 11.212 9.934 1.00 72.31 370 ALA A N 1
ATOM 2902 C CA . ALA A 1 370 ? 1.247 10.094 10.860 1.00 72.31 370 ALA A CA 1
ATOM 2903 C C . ALA A 1 370 ? 0.030 9.143 10.891 1.00 72.31 370 ALA A C 1
ATOM 2905 O O . ALA A 1 370 ? 0.185 7.943 11.085 1.00 72.31 370 ALA A O 1
ATOM 2906 N N . ASN A 1 371 ? -1.177 9.658 10.619 1.00 74.81 371 ASN A N 1
ATOM 2907 C CA . ASN A 1 371 ? -2.400 8.850 10.575 1.00 74.81 371 ASN A CA 1
ATOM 2908 C C . ASN A 1 371 ? -2.435 7.898 9.379 1.00 74.81 371 ASN A C 1
ATOM 2910 O O . ASN A 1 371 ? -3.000 6.812 9.481 1.00 74.81 371 ASN A O 1
ATOM 2914 N N . THR A 1 372 ? -1.841 8.303 8.258 1.00 84.44 372 THR A N 1
ATOM 2915 C CA . THR A 1 372 ? -1.894 7.575 6.982 1.00 84.44 372 THR A CA 1
ATOM 2916 C C . THR A 1 372 ? -0.616 6.789 6.714 1.00 84.44 372 THR A C 1
ATOM 2918 O O . THR A 1 372 ? -0.633 5.854 5.923 1.00 84.44 372 THR A O 1
ATOM 2921 N N . SER A 1 373 ? 0.492 7.119 7.381 1.00 86.94 373 SER A N 1
ATOM 2922 C CA . SER A 1 373 ? 1.755 6.401 7.235 1.00 86.94 373 SER A CA 1
ATOM 2923 C C . SER A 1 373 ? 1.839 5.205 8.182 1.00 86.94 373 SER A C 1
ATOM 2925 O O . SER A 1 373 ? 1.434 5.271 9.344 1.00 86.94 373 SER A O 1
ATOM 2927 N N . ARG A 1 374 ? 2.381 4.098 7.684 1.00 89.31 374 ARG A N 1
ATOM 2928 C CA . ARG A 1 374 ? 2.743 2.902 8.446 1.00 89.31 374 ARG A CA 1
ATOM 2929 C C . ARG A 1 374 ? 4.133 2.446 8.019 1.00 89.31 374 ARG A C 1
ATOM 2931 O O . ARG A 1 374 ? 4.603 2.745 6.915 1.00 89.31 374 ARG A O 1
ATOM 2938 N N . SER A 1 375 ? 4.811 1.723 8.901 1.00 89.38 375 SER A N 1
ATOM 2939 C CA . SER A 1 375 ? 6.129 1.176 8.597 1.00 89.38 375 SER A CA 1
ATOM 2940 C C . SER A 1 375 ? 6.250 -0.282 9.009 1.00 89.38 375 SER A C 1
ATOM 2942 O O . SER A 1 375 ? 5.717 -0.670 10.044 1.00 89.38 375 SER A O 1
ATOM 2944 N N . ALA A 1 376 ? 6.975 -1.057 8.209 1.00 89.62 376 ALA A N 1
ATOM 2945 C CA . ALA A 1 376 ? 7.298 -2.452 8.476 1.00 89.62 376 ALA A CA 1
ATOM 2946 C C . ALA A 1 376 ? 8.817 -2.654 8.539 1.00 89.62 376 ALA A C 1
ATOM 2948 O O . ALA A 1 376 ? 9.597 -1.910 7.934 1.00 89.62 376 ALA A O 1
ATOM 2949 N N . SER A 1 377 ? 9.247 -3.657 9.299 1.00 87.81 377 SER A N 1
ATOM 2950 C CA . SER A 1 377 ? 10.663 -4.019 9.419 1.00 87.81 377 SER A CA 1
ATOM 2951 C C . SER A 1 377 ? 11.171 -4.928 8.292 1.00 87.81 377 SER A C 1
ATOM 2953 O O . SER A 1 377 ? 12.384 -5.069 8.113 1.00 87.81 377 SER A O 1
ATOM 2955 N N . GLU A 1 378 ? 10.259 -5.505 7.514 1.00 86.88 378 GLU A N 1
ATOM 2956 C CA . GLU A 1 378 ? 10.577 -6.432 6.433 1.00 86.88 378 GLU A CA 1
ATOM 2957 C C . GLU A 1 378 ? 11.155 -5.766 5.176 1.00 86.88 378 GLU A C 1
ATOM 2959 O O . GLU A 1 378 ? 11.026 -4.559 4.956 1.00 86.88 378 GLU A O 1
ATOM 2964 N N . GLY A 1 379 ? 11.817 -6.584 4.353 1.00 85.56 379 GLY A N 1
ATOM 2965 C CA . GLY A 1 379 ? 12.286 -6.186 3.024 1.00 85.56 379 GLY A CA 1
ATOM 2966 C C . GLY A 1 379 ? 11.155 -6.092 2.002 1.00 85.56 379 GLY A C 1
ATOM 2967 O O . GLY A 1 379 ? 10.056 -6.595 2.231 1.00 85.56 379 GLY A O 1
ATOM 2968 N N . HIS A 1 380 ? 11.439 -5.468 0.858 1.00 89.62 380 HIS A N 1
ATOM 2969 C CA . HIS A 1 380 ? 10.461 -5.067 -0.155 1.00 89.62 380 HIS A CA 1
ATOM 2970 C C . HIS A 1 380 ? 9.508 -6.201 -0.546 1.00 89.62 380 HIS A C 1
ATOM 2972 O O . HIS A 1 380 ? 8.293 -6.053 -0.457 1.00 89.62 380 HIS A O 1
ATOM 2978 N N . VAL A 1 381 ? 10.056 -7.371 -0.886 1.00 82.12 381 VAL A N 1
ATOM 2979 C CA . VAL A 1 381 ? 9.280 -8.557 -1.295 1.00 82.12 381 VAL A CA 1
ATOM 2980 C C . VAL A 1 381 ? 8.380 -9.083 -0.168 1.00 82.12 381 VAL A C 1
ATOM 2982 O O . VAL A 1 381 ? 7.306 -9.612 -0.433 1.00 82.12 381 VAL A O 1
ATOM 2985 N N . HIS A 1 382 ? 8.781 -8.905 1.090 1.00 84.62 382 HIS A N 1
ATOM 2986 C CA . HIS A 1 382 ? 8.087 -9.436 2.263 1.00 84.62 382 HIS A CA 1
ATOM 2987 C C . HIS A 1 382 ? 7.164 -8.423 2.947 1.00 84.62 382 HIS A C 1
ATOM 2989 O O . HIS A 1 382 ? 6.485 -8.785 3.905 1.00 84.62 382 HIS A O 1
ATOM 2995 N N . LEU A 1 383 ? 7.069 -7.180 2.455 1.00 88.00 383 LEU A N 1
ATOM 2996 C CA . LEU A 1 383 ? 6.207 -6.149 3.049 1.00 88.00 383 LEU A CA 1
ATOM 2997 C C . LEU A 1 383 ? 4.754 -6.615 3.180 1.00 88.00 383 LEU A C 1
ATOM 2999 O O . LEU A 1 383 ? 4.127 -6.417 4.220 1.00 88.00 383 LEU A O 1
ATOM 3003 N N . VAL A 1 384 ? 4.237 -7.283 2.148 1.00 89.88 384 VAL A N 1
ATOM 3004 C CA . VAL A 1 384 ? 2.858 -7.788 2.103 1.00 89.88 384 VAL A CA 1
ATOM 3005 C C . VAL A 1 384 ? 2.634 -8.939 3.098 1.00 89.88 384 VAL A C 1
ATOM 3007 O O . VAL A 1 384 ? 1.517 -9.149 3.547 1.00 89.88 384 VAL A O 1
ATOM 3010 N N . GLY A 1 385 ? 3.685 -9.661 3.489 1.00 87.69 385 GLY A N 1
ATOM 3011 C CA . GLY A 1 385 ? 3.638 -10.727 4.497 1.00 87.69 385 GLY A CA 1
ATOM 3012 C C . GLY A 1 385 ? 4.118 -10.306 5.889 1.00 87.69 385 GLY A C 1
ATOM 3013 O O . GLY A 1 385 ? 4.191 -11.156 6.776 1.00 87.69 385 GLY A O 1
ATOM 3014 N N . SER A 1 386 ? 4.481 -9.034 6.078 1.00 88.50 386 SER A N 1
ATOM 3015 C CA . SER A 1 386 ? 5.068 -8.536 7.326 1.00 88.50 386 SER A CA 1
ATOM 3016 C C . SER A 1 386 ? 4.070 -8.596 8.478 1.00 88.50 386 SER A C 1
ATOM 3018 O O . SER A 1 386 ? 2.879 -8.342 8.288 1.00 88.50 386 SER A O 1
ATOM 3020 N N . ALA A 1 387 ? 4.552 -8.891 9.687 1.00 87.31 387 ALA A N 1
ATOM 3021 C CA . ALA A 1 387 ? 3.700 -8.918 10.874 1.00 87.31 387 ALA A CA 1
ATOM 3022 C C . ALA A 1 387 ? 2.971 -7.579 11.071 1.00 87.31 387 ALA A C 1
ATOM 3024 O O . ALA A 1 387 ? 1.771 -7.562 11.321 1.00 87.31 387 ALA A O 1
ATOM 3025 N N . GLU A 1 388 ? 3.656 -6.456 10.848 1.00 88.50 388 GLU A N 1
ATOM 3026 C CA . GLU A 1 388 ? 3.082 -5.118 10.968 1.00 88.50 388 GLU A CA 1
ATOM 3027 C C . GLU A 1 388 ? 1.921 -4.888 9.990 1.00 88.50 388 GLU A C 1
ATOM 3029 O O . GLU A 1 388 ? 0.912 -4.288 10.367 1.00 88.50 388 GLU A O 1
ATOM 3034 N N . PHE A 1 389 ? 2.021 -5.385 8.751 1.00 90.44 389 PHE A N 1
ATOM 3035 C CA . PHE A 1 389 ? 0.914 -5.294 7.802 1.00 90.44 389 PHE A CA 1
ATOM 3036 C C . PHE A 1 389 ? -0.231 -6.249 8.154 1.00 90.44 389 PHE A C 1
ATOM 3038 O O . PHE A 1 389 ? -1.394 -5.849 8.104 1.00 90.44 389 PHE A O 1
ATOM 3045 N N . LEU A 1 390 ? 0.071 -7.492 8.537 1.00 89.75 390 LEU A N 1
ATOM 3046 C CA . LEU A 1 390 ? -0.953 -8.463 8.933 1.00 89.75 390 LEU A CA 1
ATOM 3047 C C . LEU A 1 390 ? -1.732 -8.002 10.170 1.00 89.75 390 LEU A C 1
ATOM 3049 O O . LEU A 1 390 ? -2.948 -8.180 10.229 1.00 89.75 390 LEU A O 1
ATOM 3053 N N . ASP A 1 391 ? -1.054 -7.361 11.114 1.00 86.06 391 ASP A N 1
ATOM 3054 C CA . ASP A 1 391 ? -1.692 -6.771 12.280 1.00 86.06 391 ASP A CA 1
ATOM 3055 C C . ASP A 1 391 ? -2.526 -5.538 11.914 1.00 86.06 391 ASP A C 1
ATOM 3057 O O . ASP A 1 391 ? -3.630 -5.366 12.427 1.00 86.06 391 ASP A O 1
ATOM 3061 N N . TYR A 1 392 ? -2.043 -4.695 10.991 1.00 88.62 392 TYR A N 1
ATOM 3062 C CA . TYR A 1 392 ? -2.849 -3.599 10.446 1.00 88.62 392 TYR A CA 1
ATOM 3063 C C . TYR A 1 392 ? -4.151 -4.129 9.826 1.00 88.62 392 TYR A C 1
ATOM 3065 O O . TYR A 1 392 ? -5.216 -3.535 10.006 1.00 88.62 392 TYR A O 1
ATOM 3073 N N . LEU A 1 393 ? -4.095 -5.263 9.122 1.00 89.69 393 LEU A N 1
ATOM 3074 C CA . LEU A 1 393 ? -5.287 -5.911 8.581 1.00 89.69 393 LEU A CA 1
ATOM 3075 C C . LEU A 1 393 ? -6.228 -6.415 9.687 1.00 89.69 393 LEU A C 1
ATOM 3077 O O . LEU A 1 393 ? -7.442 -6.305 9.523 1.00 89.69 393 LEU A O 1
ATOM 3081 N N . ASP A 1 394 ? -5.715 -6.915 10.815 1.00 86.88 394 ASP A N 1
ATOM 3082 C CA . ASP A 1 394 ? -6.549 -7.273 11.973 1.00 86.88 394 ASP A CA 1
ATOM 3083 C C . ASP A 1 394 ? -7.226 -6.048 12.603 1.00 86.88 394 ASP A C 1
ATOM 3085 O O . ASP A 1 394 ? -8.435 -6.075 12.847 1.00 86.88 394 ASP A O 1
ATOM 3089 N N . ASP A 1 395 ? -6.491 -4.953 12.804 1.00 85.62 395 ASP A N 1
ATOM 3090 C CA . ASP A 1 395 ? -7.067 -3.694 13.290 1.00 85.62 395 ASP A CA 1
ATOM 3091 C C . ASP A 1 395 ? -8.137 -3.166 12.318 1.00 85.62 395 ASP A C 1
ATOM 3093 O O . ASP A 1 395 ? -9.199 -2.681 12.741 1.00 85.62 395 ASP A O 1
ATOM 3097 N N . TYR A 1 396 ? -7.899 -3.313 11.009 1.00 89.88 396 TYR A N 1
ATOM 3098 C CA . TYR A 1 396 ? -8.869 -2.950 9.983 1.00 89.88 396 TYR A CA 1
ATOM 3099 C C . TYR A 1 396 ? -10.101 -3.856 10.002 1.00 89.88 396 TYR A C 1
ATOM 3101 O O . TYR A 1 396 ? -11.220 -3.357 9.897 1.00 89.88 396 TYR A O 1
ATOM 3109 N N . ARG A 1 397 ? -9.949 -5.169 10.211 1.00 89.50 397 ARG A N 1
ATOM 3110 C CA . ARG A 1 397 ? -11.088 -6.082 10.409 1.00 89.50 397 ARG A CA 1
ATOM 3111 C C . ARG A 1 397 ? -11.974 -5.598 11.549 1.00 89.50 397 ARG A C 1
ATOM 3113 O O . ARG A 1 397 ? -13.194 -5.518 11.399 1.00 89.50 397 ARG A O 1
ATOM 3120 N N . ASP A 1 398 ? -11.368 -5.239 12.675 1.00 88.19 398 ASP A N 1
ATOM 3121 C CA . ASP A 1 398 ? -12.111 -4.739 13.824 1.00 88.19 398 ASP A CA 1
ATOM 3122 C C . ASP A 1 398 ? -12.816 -3.411 13.485 1.00 88.19 398 ASP A C 1
ATOM 3124 O O . ASP A 1 398 ? -13.945 -3.183 13.922 1.00 88.19 398 ASP A O 1
ATOM 3128 N N . GLU A 1 399 ? -12.209 -2.550 12.659 1.00 90.38 399 GLU A N 1
ATOM 3129 C CA . GLU A 1 399 ? -12.853 -1.348 12.102 1.00 90.38 399 GLU A CA 1
ATOM 3130 C C . GLU A 1 399 ? -14.101 -1.691 11.277 1.00 90.38 399 GLU A C 1
ATOM 3132 O O . GLU A 1 399 ? -15.161 -1.098 11.496 1.00 90.38 399 GLU A O 1
ATOM 3137 N N . LEU A 1 400 ? -14.012 -2.684 10.387 1.00 91.25 400 LEU A N 1
ATOM 3138 C CA . LEU A 1 400 ? -15.137 -3.152 9.573 1.00 91.25 400 LEU A CA 1
ATOM 3139 C C . LEU A 1 400 ? -16.280 -3.697 10.435 1.00 91.25 400 LEU A C 1
ATOM 3141 O O . LEU A 1 400 ? -17.446 -3.371 10.199 1.00 91.25 400 LEU A O 1
ATOM 3145 N N . HIS A 1 401 ? -15.963 -4.471 11.474 1.00 92.12 401 HIS A N 1
ATOM 3146 C CA . HIS A 1 401 ? -16.968 -4.958 12.413 1.00 92.12 401 HIS A CA 1
ATOM 3147 C C . HIS A 1 401 ? -17.633 -3.824 13.196 1.00 92.12 401 HIS A C 1
ATOM 3149 O O . HIS A 1 401 ? -18.855 -3.827 13.338 1.00 92.12 401 HIS A O 1
ATOM 3155 N N . ARG A 1 402 ? -16.867 -2.837 13.678 1.00 92.00 402 ARG A N 1
ATOM 3156 C CA . ARG A 1 402 ? -17.433 -1.665 14.365 1.00 92.00 402 ARG A CA 1
ATOM 3157 C C . ARG A 1 402 ? -18.376 -0.885 13.453 1.00 92.00 402 ARG A C 1
ATOM 3159 O O . ARG A 1 402 ? -19.465 -0.500 13.875 1.00 92.00 402 ARG A O 1
ATOM 3166 N N . GLU A 1 403 ? -17.992 -0.696 12.196 1.00 92.12 403 GLU A N 1
ATOM 3167 C CA . GLU A 1 403 ? -18.835 -0.036 11.201 1.00 92.12 403 GLU A CA 1
ATOM 3168 C C . GLU A 1 403 ? -20.122 -0.827 10.928 1.00 92.12 403 GLU A C 1
ATOM 3170 O O . GLU A 1 403 ? -21.218 -0.262 10.927 1.00 92.12 403 GLU A O 1
ATOM 3175 N N . MET A 1 404 ? -20.019 -2.151 10.785 1.00 92.56 404 MET A N 1
ATOM 3176 C CA . MET A 1 404 ? -21.184 -3.030 10.667 1.00 92.56 404 MET A CA 1
ATOM 3177 C C . MET A 1 404 ? -22.104 -2.906 11.886 1.00 92.56 404 MET A C 1
ATOM 3179 O O . MET A 1 404 ? -23.320 -2.808 11.713 1.00 92.56 404 MET A O 1
ATOM 3183 N N . MET A 1 405 ? -21.550 -2.890 13.104 1.00 93.62 405 MET A N 1
ATOM 3184 C CA . MET A 1 405 ? -22.328 -2.746 14.336 1.00 93.62 405 MET A CA 1
ATOM 3185 C C . MET A 1 405 ? -23.124 -1.438 14.341 1.00 93.62 405 MET A C 1
ATOM 3187 O O . MET A 1 405 ? -24.329 -1.455 14.591 1.00 93.62 405 MET A O 1
ATOM 3191 N N . ARG A 1 406 ? -22.481 -0.313 13.998 1.00 93.19 406 ARG A N 1
ATOM 3192 C CA . ARG A 1 406 ? -23.139 1.002 13.921 1.00 93.19 406 ARG A CA 1
ATOM 3193 C C . ARG A 1 406 ? -24.242 1.029 12.868 1.00 93.19 406 ARG A C 1
ATOM 3195 O O . ARG A 1 406 ? -25.358 1.443 13.170 1.00 93.19 406 ARG A O 1
ATOM 3202 N N . ARG A 1 407 ? -23.974 0.528 11.656 1.00 92.75 407 ARG A N 1
ATOM 3203 C CA . ARG A 1 407 ? -24.973 0.456 10.572 1.00 92.75 407 ARG A CA 1
ATOM 3204 C C . ARG A 1 407 ? -26.148 -0.439 10.926 1.00 92.75 407 ARG A C 1
ATOM 3206 O O . ARG A 1 407 ? -27.291 -0.104 10.625 1.00 92.75 407 ARG A O 1
ATOM 3213 N N . TYR A 1 408 ? -25.881 -1.580 11.553 1.00 93.88 408 TYR A N 1
ATOM 3214 C CA . TYR A 1 408 ? -26.932 -2.471 12.018 1.00 93.88 408 TYR A CA 1
ATOM 3215 C C . TYR A 1 408 ? -27.794 -1.781 13.074 1.00 93.88 408 TYR A C 1
ATOM 3217 O O . TYR A 1 408 ? -29.011 -1.759 12.916 1.00 93.88 408 TYR A O 1
ATOM 3225 N N . ALA A 1 409 ? -27.185 -1.188 14.106 1.00 92.88 409 ALA A N 1
ATOM 3226 C CA . ALA A 1 409 ? -27.921 -0.529 15.180 1.00 92.88 409 ALA A CA 1
ATOM 3227 C C . ALA A 1 409 ? -28.748 0.655 14.664 1.00 92.88 409 ALA A C 1
ATOM 3229 O O . ALA A 1 409 ? -29.897 0.803 15.065 1.00 92.88 409 ALA A O 1
ATOM 3230 N N . LEU A 1 410 ? -28.221 1.429 13.707 1.00 92.94 410 LEU A N 1
ATOM 3231 C CA . LEU A 1 410 ? -28.964 2.506 13.049 1.00 92.94 410 LEU A CA 1
ATOM 3232 C C . LEU A 1 410 ? -30.232 1.993 12.342 1.00 92.94 410 LEU A C 1
ATOM 3234 O O . LEU A 1 410 ? -31.263 2.655 12.376 1.00 92.94 410 LEU A O 1
ATOM 3238 N N . LYS A 1 411 ? -30.171 0.813 11.711 1.00 94.12 411 LYS A N 1
ATOM 3239 C CA . LYS A 1 411 ? -31.309 0.222 10.982 1.00 94.12 411 LYS A CA 1
ATOM 3240 C C . LYS A 1 411 ? -32.278 -0.546 11.884 1.00 94.12 411 LYS A C 1
ATOM 3242 O O . LYS A 1 411 ? -33.470 -0.570 11.606 1.00 94.12 411 LYS A O 1
ATOM 3247 N N . ALA A 1 412 ? -31.770 -1.217 12.915 1.00 94.19 412 ALA A N 1
ATOM 3248 C CA . ALA A 1 412 ? -32.557 -2.062 13.813 1.00 94.19 412 ALA A CA 1
ATOM 3249 C C . ALA A 1 412 ? -33.092 -1.309 15.044 1.00 94.19 412 ALA A C 1
ATOM 3251 O O . ALA A 1 412 ? -33.974 -1.816 15.731 1.00 94.19 412 ALA A O 1
ATOM 3252 N N . GLY A 1 413 ? -32.539 -0.134 15.353 1.00 94.50 413 GLY A N 1
ATOM 3253 C CA . GLY A 1 413 ? -32.857 0.657 16.543 1.00 94.50 413 GLY A CA 1
ATOM 3254 C C . GLY A 1 413 ? -32.209 0.159 17.843 1.00 94.50 413 GLY A C 1
ATOM 3255 O O . GLY A 1 413 ? -32.358 0.813 18.869 1.00 94.50 413 GLY A O 1
ATOM 3256 N N . ASN A 1 414 ? -31.499 -0.977 17.834 1.00 93.19 414 ASN A N 1
ATOM 3257 C CA . ASN A 1 414 ? -30.789 -1.530 18.996 1.00 93.19 414 ASN A CA 1
ATOM 3258 C C . ASN A 1 414 ? -29.664 -2.514 18.581 1.00 93.19 414 ASN A C 1
ATOM 3260 O O . ASN A 1 414 ? -29.650 -2.982 17.435 1.00 93.19 414 ASN A O 1
ATOM 3264 N N . PRO A 1 415 ? -28.718 -2.849 19.487 1.00 94.88 415 PRO A N 1
ATOM 3265 C CA . PRO A 1 415 ? -27.639 -3.804 19.220 1.00 94.88 415 PRO A CA 1
ATOM 3266 C C . PRO A 1 415 ? -27.957 -5.275 19.564 1.00 94.88 415 PRO A C 1
ATOM 3268 O O . PRO A 1 415 ? -27.093 -6.129 19.370 1.00 94.88 415 PRO A O 1
ATOM 3271 N N . ASP A 1 416 ? -29.156 -5.627 20.041 1.00 95.19 416 ASP A N 1
ATOM 3272 C CA . ASP A 1 416 ? -29.448 -6.956 20.623 1.00 95.19 416 ASP A CA 1
ATOM 3273 C C . ASP A 1 416 ? -29.185 -8.126 19.667 1.00 95.19 416 ASP A C 1
ATOM 3275 O O . ASP A 1 416 ? -28.681 -9.181 20.063 1.00 95.19 416 ASP A O 1
ATOM 3279 N N . GLY A 1 417 ? -29.492 -7.944 18.380 1.00 93.44 417 GLY A N 1
ATOM 3280 C CA . GLY A 1 417 ? -29.199 -8.953 17.361 1.00 93.44 417 GLY A CA 1
ATOM 3281 C C . GLY A 1 417 ? -27.697 -9.188 17.166 1.00 93.44 417 GLY A C 1
ATOM 3282 O O . GLY A 1 417 ? -27.278 -10.330 16.978 1.00 93.44 417 GLY A O 1
ATOM 3283 N N . LEU A 1 418 ? -26.876 -8.134 17.266 1.00 94.06 418 LEU A N 1
ATOM 3284 C CA . LEU A 1 418 ? -25.415 -8.253 17.223 1.00 94.06 418 LEU A CA 1
ATOM 3285 C C . LEU A 1 418 ? -24.895 -8.949 18.475 1.00 94.06 418 LEU A C 1
ATOM 3287 O O . LEU A 1 418 ? -24.031 -9.810 18.359 1.00 94.06 418 LEU A O 1
ATOM 3291 N N . ILE A 1 419 ? -25.439 -8.615 19.648 1.00 96.12 419 ILE A N 1
ATOM 3292 C CA . ILE A 1 419 ? -25.066 -9.246 20.919 1.00 96.12 419 ILE A CA 1
ATOM 3293 C C . ILE A 1 419 ? -25.251 -10.762 20.828 1.00 96.12 419 ILE A C 1
ATOM 3295 O O . ILE A 1 419 ? -24.314 -11.511 21.092 1.00 96.12 419 ILE A O 1
ATOM 3299 N N . LYS A 1 420 ? -26.425 -11.222 20.375 1.00 95.38 420 LYS A N 1
ATOM 3300 C CA . LYS A 1 420 ? -26.699 -12.656 20.185 1.00 95.38 420 LYS A CA 1
ATOM 3301 C C . LYS A 1 420 ? -25.740 -13.296 19.179 1.00 95.38 420 LYS A C 1
ATOM 3303 O O . LYS A 1 420 ? -25.214 -14.375 19.442 1.00 95.38 420 LYS A O 1
ATOM 3308 N N . MET A 1 421 ? -25.492 -12.629 18.050 1.00 93.50 421 MET A N 1
ATOM 3309 C CA . MET A 1 421 ? -24.586 -13.126 17.012 1.00 93.50 421 MET A CA 1
ATOM 3310 C C . MET A 1 421 ? -23.159 -13.299 17.548 1.00 93.50 421 MET A C 1
ATOM 3312 O O . MET A 1 421 ? -22.603 -14.391 17.472 1.00 93.50 421 MET A O 1
ATOM 3316 N N . TYR A 1 422 ? -22.579 -12.253 18.131 1.00 94.00 422 TYR A N 1
ATOM 3317 C CA . TYR A 1 422 ? -21.213 -12.275 18.651 1.00 94.00 422 TYR A CA 1
ATOM 3318 C C . TYR A 1 422 ? -21.046 -13.212 19.853 1.00 94.00 422 TYR A C 1
ATOM 3320 O O . TYR A 1 422 ? -20.041 -13.917 19.940 1.00 94.00 422 TYR A O 1
ATOM 3328 N N . ALA A 1 423 ? -22.055 -13.310 20.725 1.00 95.31 423 ALA A N 1
ATOM 3329 C CA . ALA A 1 423 ? -22.068 -14.296 21.803 1.00 95.31 423 ALA A CA 1
ATOM 3330 C C . ALA A 1 423 ? -22.078 -15.737 21.265 1.00 95.31 423 ALA A C 1
ATOM 3332 O O . ALA A 1 423 ? -21.353 -16.584 21.782 1.00 95.31 423 ALA A O 1
ATOM 3333 N N . SER A 1 424 ? -22.817 -16.022 20.185 1.00 94.38 424 SER A N 1
ATOM 3334 C CA . SER A 1 424 ? -22.863 -17.376 19.606 1.00 94.38 424 SER A CA 1
ATOM 3335 C C . SER A 1 424 ? -21.505 -17.871 19.092 1.00 94.38 424 SER A C 1
ATOM 3337 O O . SER A 1 424 ? -21.219 -19.063 19.169 1.00 94.38 424 SER A O 1
ATOM 3339 N N . VAL A 1 425 ? -20.644 -16.954 18.640 1.00 91.94 425 VAL A N 1
ATOM 3340 C CA . VAL A 1 425 ? -19.272 -17.250 18.188 1.00 91.94 425 VAL A CA 1
ATOM 3341 C C . VAL A 1 425 ? -18.214 -16.939 19.251 1.00 91.94 425 VAL A C 1
ATOM 3343 O O . VAL A 1 425 ? -17.022 -17.003 18.965 1.00 91.94 425 VAL A O 1
ATOM 3346 N N . ARG A 1 426 ? -18.637 -16.598 20.478 1.00 93.44 426 ARG A N 1
ATOM 3347 C CA . ARG A 1 426 ? -17.769 -16.236 21.612 1.00 93.44 426 ARG A CA 1
ATOM 3348 C C . ARG A 1 426 ? -16.719 -15.170 21.268 1.00 93.44 426 ARG A C 1
ATOM 3350 O O . ARG A 1 426 ? -15.585 -15.243 21.733 1.00 93.44 426 ARG A O 1
ATOM 3357 N N . ALA A 1 427 ? -17.094 -14.178 20.462 1.00 91.56 427 ALA A N 1
ATOM 3358 C CA . ALA A 1 427 ? -16.193 -13.121 20.008 1.00 91.56 427 ALA A CA 1
ATOM 3359 C C . ALA A 1 427 ? -16.663 -11.745 20.483 1.00 91.56 427 ALA A C 1
ATOM 3361 O O . ALA A 1 427 ? -17.856 -11.461 20.497 1.00 91.56 427 ALA A O 1
ATOM 3362 N N . VAL A 1 428 ? -15.723 -10.865 20.828 1.00 92.56 428 VAL A N 1
ATOM 3363 C CA . VAL A 1 428 ? -16.007 -9.483 21.234 1.00 92.56 428 VAL A CA 1
ATOM 3364 C C . VAL A 1 428 ? -15.133 -8.539 20.428 1.00 92.56 428 VAL A C 1
ATOM 3366 O O . VAL A 1 428 ? -13.919 -8.713 20.376 1.00 92.56 428 VAL A O 1
ATOM 3369 N N . VAL A 1 429 ? -15.748 -7.523 19.823 1.00 90.94 429 VAL A N 1
ATOM 3370 C CA . VAL A 1 429 ? -15.025 -6.487 19.077 1.00 90.94 429 VAL A CA 1
ATOM 3371 C C . VAL A 1 429 ? -14.743 -5.318 20.022 1.00 90.94 429 VAL A C 1
ATOM 3373 O O . VAL A 1 429 ? -15.691 -4.764 20.584 1.00 90.94 429 VAL A O 1
ATOM 3376 N N . PRO A 1 430 ? -13.474 -4.926 20.221 1.00 89.75 430 PRO A N 1
ATOM 3377 C CA . PRO A 1 430 ? -13.126 -3.844 21.133 1.00 89.75 430 PRO A CA 1
ATOM 3378 C C . PRO A 1 430 ? -13.593 -2.486 20.593 1.00 89.75 430 PRO A C 1
ATOM 3380 O O . PRO A 1 430 ? -13.441 -2.183 19.401 1.00 89.75 430 PRO A O 1
ATOM 3383 N N . SER A 1 431 ? -14.116 -1.628 21.475 1.00 87.31 431 SER A N 1
ATOM 3384 C CA . SER A 1 431 ? -14.538 -0.274 21.100 1.00 87.31 431 SER A CA 1
ATOM 3385 C C . SER A 1 431 ? -13.339 0.646 20.844 1.00 87.31 431 SER A C 1
ATOM 3387 O O . SER A 1 431 ? -12.273 0.505 21.457 1.00 87.31 431 SER A O 1
ATOM 3389 N N . THR A 1 432 ? -13.497 1.619 19.944 1.00 78.62 432 THR A N 1
ATOM 3390 C CA . THR A 1 432 ? -12.540 2.731 19.756 1.00 78.62 432 THR A CA 1
ATOM 3391 C C . THR A 1 432 ? -13.047 4.055 20.321 1.00 78.62 432 THR A C 1
ATOM 3393 O O . THR A 1 432 ? -12.263 4.986 20.457 1.00 78.62 432 THR A O 1
ATOM 3396 N N . GLY A 1 433 ? -14.335 4.150 20.660 1.00 70.88 433 GLY A N 1
ATOM 3397 C CA . GLY A 1 433 ? -14.941 5.385 21.148 1.00 70.88 433 GLY A CA 1
ATOM 3398 C C . GLY A 1 433 ? -14.399 5.810 22.512 1.00 70.88 433 GLY A C 1
ATOM 3399 O O . GLY A 1 433 ? -14.126 4.983 23.384 1.00 70.88 433 GLY A O 1
ATOM 3400 N N . THR A 1 434 ? -14.267 7.121 22.705 1.00 69.19 434 THR A N 1
ATOM 3401 C CA . THR A 1 434 ? -14.174 7.728 24.042 1.00 69.19 434 THR A CA 1
ATOM 3402 C C . THR A 1 434 ? -15.532 7.730 24.745 1.00 69.19 434 THR A C 1
ATOM 3404 O O . THR A 1 434 ? -15.582 7.761 25.975 1.00 69.19 434 THR A O 1
ATOM 3407 N N . ASP A 1 435 ? -16.617 7.655 23.969 1.00 73.94 435 ASP A N 1
ATOM 3408 C CA . ASP A 1 435 ? -17.977 7.510 24.461 1.00 73.94 435 ASP A CA 1
ATOM 3409 C C . ASP A 1 435 ? -18.226 6.077 24.949 1.00 73.94 435 ASP A C 1
ATOM 3411 O O . ASP A 1 435 ? -18.193 5.110 24.182 1.00 73.94 435 ASP A O 1
ATOM 3415 N N . ALA A 1 436 ? -18.488 5.949 26.250 1.00 69.50 436 ALA A N 1
ATOM 3416 C CA . ALA A 1 436 ? -18.821 4.675 26.865 1.00 69.50 436 ALA A CA 1
ATOM 3417 C C . ALA A 1 436 ? -20.152 4.112 26.344 1.00 69.50 436 ALA A C 1
ATOM 3419 O O . ALA A 1 436 ? -20.367 2.904 26.466 1.00 69.50 436 ALA A O 1
ATOM 3420 N N . ASP A 1 437 ? -21.010 4.947 25.760 1.00 78.44 437 ASP A N 1
ATOM 3421 C CA . ASP A 1 437 ? -22.312 4.587 25.215 1.00 78.44 437 ASP A CA 1
ATOM 3422 C C . ASP A 1 437 ? -22.298 4.400 23.689 1.00 78.44 437 ASP A C 1
ATOM 3424 O O . ASP A 1 437 ? -23.349 4.137 23.106 1.00 78.44 437 ASP A O 1
ATOM 3428 N N . ASP A 1 438 ? -21.129 4.404 23.033 1.00 88.50 438 ASP A N 1
ATOM 3429 C CA . ASP A 1 438 ? -21.030 3.988 21.628 1.00 88.50 438 ASP A CA 1
ATOM 3430 C C . ASP A 1 438 ? -21.555 2.548 21.453 1.00 88.50 438 ASP A C 1
ATOM 3432 O O . ASP A 1 438 ? -21.338 1.657 22.284 1.00 88.50 438 ASP A O 1
ATOM 3436 N N . VAL A 1 439 ? -22.252 2.311 20.338 1.00 91.50 439 VAL A N 1
ATOM 3437 C CA . VAL A 1 439 ? -22.886 1.028 19.989 1.00 91.50 439 VAL A CA 1
ATOM 3438 C C . VAL A 1 439 ? -21.923 -0.154 20.120 1.00 91.50 439 VAL A C 1
ATOM 3440 O O . VAL A 1 439 ? -22.334 -1.242 20.524 1.00 91.50 439 VAL A O 1
ATOM 3443 N N . THR A 1 440 ? -20.641 0.030 19.811 1.00 91.38 440 THR A N 1
ATOM 3444 C CA . THR A 1 440 ? -19.631 -1.032 19.894 1.00 91.38 440 THR A CA 1
ATOM 3445 C C . THR A 1 440 ? -19.333 -1.402 21.346 1.00 91.38 440 THR A C 1
ATOM 3447 O O . THR A 1 440 ? -19.299 -2.585 21.677 1.00 91.38 440 THR A O 1
ATOM 3450 N N . ALA A 1 441 ? -19.238 -0.415 22.242 1.00 89.75 441 ALA A N 1
ATOM 3451 C CA . ALA A 1 441 ? -19.069 -0.639 23.676 1.00 89.75 441 ALA A CA 1
ATOM 3452 C C . ALA A 1 441 ? -20.329 -1.261 24.305 1.00 89.75 441 ALA A C 1
ATOM 3454 O O . ALA A 1 441 ? -20.229 -2.164 25.140 1.00 89.75 441 ALA A O 1
ATOM 3455 N N . GLN A 1 442 ? -21.525 -0.831 23.880 1.00 92.81 442 GLN A N 1
ATOM 3456 C CA . GLN A 1 442 ? -22.787 -1.462 24.286 1.00 92.81 442 GLN A CA 1
ATOM 3457 C C . GLN A 1 442 ? -22.849 -2.929 23.848 1.00 92.81 442 GLN A C 1
ATOM 3459 O O . GLN A 1 442 ? -23.171 -3.800 24.656 1.00 92.81 442 GLN A O 1
ATOM 3464 N N . THR A 1 443 ? -22.483 -3.204 22.594 1.00 94.31 443 THR A N 1
ATOM 3465 C CA . THR A 1 443 ? -22.454 -4.561 22.039 1.00 94.31 443 THR A CA 1
ATOM 3466 C C . THR A 1 443 ? -21.459 -5.432 22.801 1.00 94.31 443 THR A C 1
ATOM 3468 O O . THR A 1 443 ? -21.828 -6.514 23.243 1.00 94.31 443 THR A O 1
ATOM 3471 N N . ALA A 1 444 ? -20.234 -4.952 23.043 1.00 93.12 444 ALA A N 1
ATOM 3472 C CA . ALA A 1 444 ? -19.224 -5.688 23.801 1.00 93.12 444 ALA A CA 1
ATOM 3473 C C . ALA A 1 444 ? -19.708 -6.058 25.212 1.00 93.12 444 ALA A C 1
ATOM 3475 O O . ALA A 1 444 ? -19.607 -7.215 25.618 1.00 93.12 444 ALA A O 1
ATOM 3476 N N . ARG A 1 445 ? -20.310 -5.105 25.937 1.00 92.94 445 ARG A N 1
ATOM 3477 C CA . ARG A 1 445 ? -20.912 -5.365 27.256 1.00 92.94 445 ARG A CA 1
ATOM 3478 C C . ARG A 1 445 ? -22.021 -6.407 27.193 1.00 92.94 445 ARG A C 1
ATOM 3480 O O . ARG A 1 445 ? -22.048 -7.306 28.027 1.00 92.94 445 ARG A O 1
ATOM 3487 N N . GLY A 1 446 ? -22.917 -6.287 26.216 1.00 95.12 446 GLY A N 1
ATOM 3488 C CA . GLY A 1 446 ? -24.006 -7.239 26.029 1.00 95.12 446 GLY A CA 1
ATOM 3489 C C . GLY A 1 446 ? -23.499 -8.648 25.734 1.00 95.12 446 GLY A C 1
ATOM 3490 O O . GLY A 1 446 ? -24.021 -9.606 26.293 1.00 95.12 446 GLY A O 1
ATOM 3491 N N . VAL A 1 447 ? -22.453 -8.783 24.912 1.00 96.12 447 VAL A N 1
ATOM 3492 C CA . VAL A 1 447 ? -21.841 -10.084 24.602 1.00 96.12 447 VAL A CA 1
ATOM 3493 C C . VAL A 1 447 ? -21.209 -10.699 25.845 1.00 96.12 447 VAL A C 1
ATOM 3495 O O . VAL A 1 447 ? -21.476 -11.856 26.145 1.00 96.12 447 VAL A O 1
ATOM 3498 N N . ILE A 1 448 ? -20.413 -9.932 26.592 1.00 95.88 448 ILE A N 1
ATOM 3499 C CA . ILE A 1 448 ? -19.778 -10.416 27.824 1.00 95.88 448 ILE A CA 1
ATOM 3500 C C . ILE A 1 448 ? -20.824 -10.859 28.853 1.00 95.88 448 ILE A C 1
ATOM 3502 O O . ILE A 1 448 ? -20.682 -11.933 29.434 1.00 95.88 448 ILE A O 1
ATOM 3506 N N . ALA A 1 449 ? -21.908 -10.093 29.014 1.00 95.69 449 ALA A N 1
ATOM 3507 C CA . ALA A 1 449 ? -23.024 -10.473 29.876 1.00 95.69 449 ALA A CA 1
ATOM 3508 C C . ALA A 1 449 ? -23.733 -11.749 29.386 1.00 95.69 449 ALA A C 1
ATOM 3510 O O . ALA A 1 449 ? -24.037 -12.625 30.188 1.00 95.69 449 ALA A O 1
ATOM 3511 N N . ALA A 1 450 ? -23.963 -11.887 28.076 1.00 96.94 450 ALA A N 1
ATOM 3512 C CA . ALA A 1 450 ? -24.591 -13.073 27.488 1.00 96.94 450 ALA A CA 1
ATOM 3513 C C . ALA A 1 450 ? -23.721 -14.340 27.590 1.00 96.94 450 ALA A C 1
ATOM 3515 O O . ALA A 1 450 ? -24.252 -15.447 27.576 1.00 96.94 450 ALA A O 1
ATOM 3516 N N . LEU A 1 451 ? -22.398 -14.181 27.680 1.00 96.62 451 LEU A N 1
ATOM 3517 C CA . LEU A 1 451 ? -21.438 -15.270 27.864 1.00 96.62 451 LEU A CA 1
ATOM 3518 C C . LEU A 1 451 ? -21.181 -15.620 29.338 1.00 96.62 451 LEU A C 1
ATOM 3520 O O . LEU A 1 451 ? -20.427 -16.556 29.592 1.00 96.62 451 LEU A O 1
ATOM 3524 N N . ASP A 1 452 ? -21.763 -14.872 30.281 1.00 96.69 452 ASP A N 1
ATOM 3525 C CA . ASP A 1 452 ? -21.498 -14.981 31.723 1.00 96.69 452 ASP A CA 1
ATOM 3526 C C . ASP A 1 452 ? -19.997 -14.890 32.075 1.00 96.69 452 ASP A C 1
ATOM 3528 O O . ASP A 1 452 ? -19.483 -15.553 32.976 1.00 96.69 452 ASP A O 1
ATOM 3532 N N . VAL A 1 453 ? -19.257 -14.060 31.330 1.00 95.81 453 VAL A N 1
ATOM 3533 C CA . VAL A 1 453 ? -17.826 -13.826 31.567 1.00 95.81 453 VAL A CA 1
ATOM 3534 C C . VAL A 1 453 ? -17.662 -12.640 32.508 1.00 95.81 453 VAL A C 1
ATOM 3536 O O . VAL A 1 453 ? -18.134 -11.534 32.244 1.00 95.81 453 VAL A O 1
ATOM 3539 N N . GLN A 1 454 ? -16.938 -12.845 33.604 1.00 95.50 454 GLN A N 1
ATOM 3540 C CA . GLN A 1 454 ? -16.660 -11.784 34.566 1.00 95.50 454 GLN A CA 1
ATOM 3541 C C . GLN A 1 454 ? -15.517 -10.882 34.065 1.00 95.50 454 GLN A C 1
ATOM 3543 O O . GLN A 1 454 ? -14.531 -11.395 33.526 1.00 95.50 454 GLN A O 1
ATOM 3548 N N . PRO A 1 455 ? -15.567 -9.550 34.281 1.00 94.50 455 PRO A N 1
ATOM 3549 C CA . PRO A 1 455 ? -14.491 -8.638 33.877 1.00 94.50 455 PRO A CA 1
ATOM 3550 C C . PRO A 1 455 ? -13.094 -9.077 34.343 1.00 94.50 455 PRO A C 1
ATOM 3552 O O . PRO A 1 455 ? -12.132 -8.987 33.583 1.00 94.50 455 PRO A O 1
ATOM 3555 N N . ASP A 1 456 ? -12.979 -9.627 35.554 1.00 95.56 456 ASP A N 1
ATOM 3556 C CA . ASP A 1 456 ? -11.701 -10.095 36.105 1.00 95.56 456 ASP A CA 1
ATOM 3557 C C . ASP A 1 456 ? -11.088 -11.256 35.306 1.00 95.56 456 ASP A C 1
ATOM 3559 O O . ASP A 1 456 ? -9.865 -11.344 35.193 1.00 95.56 456 ASP A O 1
ATOM 3563 N N . GLN A 1 457 ? -11.909 -12.103 34.677 1.00 96.19 457 GLN A N 1
ATOM 3564 C CA . GLN A 1 457 ? -11.425 -13.168 33.792 1.00 96.19 457 GLN A CA 1
ATOM 3565 C C . GLN A 1 457 ? -10.827 -12.591 32.503 1.00 96.19 457 GLN A C 1
ATOM 3567 O O . GLN A 1 457 ? -9.803 -13.079 32.024 1.00 96.19 457 GLN A O 1
ATOM 3572 N N . ILE A 1 458 ? -11.420 -11.521 31.96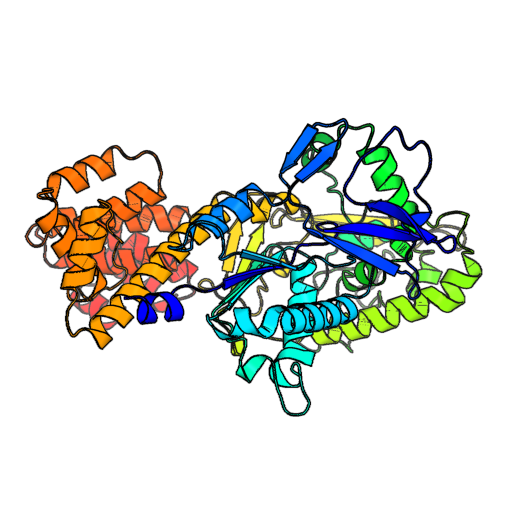3 1.00 96.00 458 ILE A N 1
ATOM 3573 C CA . ILE A 1 458 ? -10.900 -10.813 30.782 1.00 96.00 458 ILE A CA 1
ATOM 3574 C C . ILE A 1 458 ? -9.560 -10.160 31.121 1.00 96.00 458 ILE A C 1
ATOM 3576 O O . ILE A 1 458 ? -8.600 -10.276 30.360 1.00 96.00 458 ILE A O 1
ATOM 3580 N N . PHE A 1 459 ? -9.472 -9.523 32.291 1.00 96.25 459 PHE A N 1
ATOM 3581 C CA . PHE A 1 459 ? -8.232 -8.923 32.776 1.00 96.25 459 PHE A CA 1
ATOM 3582 C C . PHE A 1 459 ? -7.123 -9.965 32.964 1.00 96.25 459 PHE A C 1
ATOM 3584 O O . PHE A 1 459 ? -6.011 -9.776 32.474 1.00 96.25 459 PHE A O 1
ATOM 3591 N N . ALA A 1 460 ? -7.433 -11.090 33.616 1.00 96.56 460 ALA A N 1
ATOM 3592 C CA . ALA A 1 460 ? -6.497 -12.197 33.794 1.00 96.56 460 ALA A CA 1
ATOM 3593 C C . ALA A 1 460 ? -6.035 -12.776 32.448 1.00 96.56 460 ALA A C 1
ATOM 3595 O O . ALA A 1 460 ? -4.843 -13.012 32.259 1.00 96.56 460 ALA A O 1
ATOM 3596 N N . THR A 1 461 ? -6.955 -12.926 31.490 1.00 95.88 461 THR A N 1
ATOM 3597 C CA . THR A 1 461 ? -6.636 -13.364 30.123 1.00 95.88 461 THR A CA 1
ATOM 3598 C C . THR A 1 461 ? -5.668 -12.392 29.452 1.00 95.88 461 THR A C 1
ATOM 3600 O O . THR A 1 461 ? -4.662 -12.816 28.885 1.00 95.88 461 THR A O 1
ATOM 3603 N N . ALA A 1 462 ? -5.913 -11.083 29.559 1.00 96.12 462 ALA A N 1
ATOM 3604 C CA . ALA A 1 462 ? -5.032 -10.069 28.989 1.00 96.12 462 ALA A CA 1
ATOM 3605 C C . ALA A 1 462 ? -3.606 -10.153 29.565 1.00 96.12 462 ALA A C 1
ATOM 3607 O O . ALA A 1 462 ? -2.636 -10.075 28.815 1.00 96.12 462 ALA A O 1
ATOM 3608 N N . LEU A 1 463 ? -3.463 -10.382 30.874 1.00 96.12 463 LEU A N 1
ATOM 3609 C CA . LEU A 1 463 ? -2.155 -10.497 31.530 1.00 96.12 463 LEU A CA 1
ATOM 3610 C C . LEU A 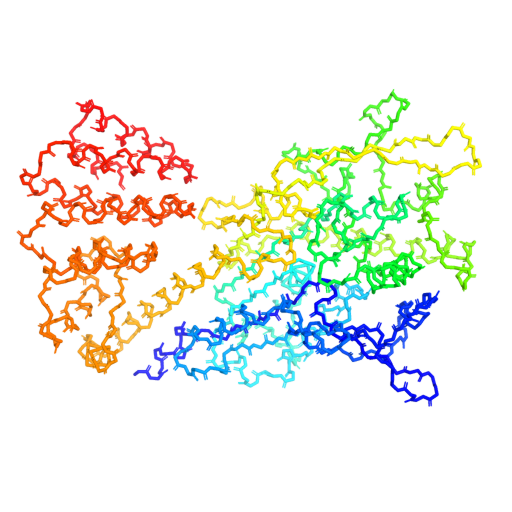1 463 ? -1.309 -11.666 31.002 1.00 96.12 463 LEU A C 1
ATOM 3612 O O . LEU A 1 463 ? -0.092 -11.525 30.892 1.00 96.12 463 LEU A O 1
ATOM 3616 N N . ILE A 1 464 ? -1.940 -12.797 30.670 1.00 96.38 464 ILE A N 1
ATOM 3617 C CA . ILE A 1 464 ? -1.245 -14.013 30.212 1.00 96.38 464 ILE A CA 1
ATOM 3618 C C . ILE A 1 464 ? -1.156 -14.130 28.684 1.00 96.38 464 ILE A C 1
ATOM 3620 O O . ILE A 1 464 ? -0.479 -15.021 28.174 1.00 96.38 464 ILE A O 1
ATOM 3624 N N . THR A 1 465 ? -1.837 -13.256 27.938 1.00 95.94 465 THR A N 1
ATOM 3625 C CA . THR A 1 465 ? -1.834 -13.295 26.472 1.00 95.94 465 THR A CA 1
ATOM 3626 C C . THR A 1 465 ? -0.470 -12.861 25.934 1.00 95.94 465 THR A C 1
ATOM 3628 O O . THR A 1 465 ? -0.026 -11.731 26.157 1.00 95.94 465 THR A O 1
ATOM 3631 N N . ALA A 1 466 ? 0.193 -13.769 25.212 1.00 94.12 466 ALA A N 1
ATOM 3632 C CA . ALA A 1 466 ? 1.510 -13.524 24.627 1.00 94.12 466 ALA A CA 1
ATOM 3633 C C . ALA A 1 466 ? 1.443 -12.580 23.417 1.00 94.12 466 ALA A C 1
ATOM 3635 O O . ALA A 1 466 ? 2.287 -11.691 23.291 1.00 94.12 466 ALA A O 1
ATOM 3636 N N . ASP A 1 467 ? 0.430 -12.753 22.561 1.00 91.50 467 ASP A N 1
ATOM 3637 C CA . ASP A 1 467 ? 0.243 -11.917 21.379 1.00 91.50 467 ASP A CA 1
ATOM 3638 C C . ASP A 1 467 ? -0.058 -10.457 21.782 1.00 91.50 467 ASP A C 1
ATOM 3640 O O . ASP A 1 467 ? -1.038 -10.200 22.495 1.00 91.50 467 ASP A O 1
ATOM 3644 N N . PRO A 1 468 ? 0.766 -9.476 21.368 1.00 91.12 468 PRO A N 1
ATOM 3645 C CA . PRO A 1 468 ? 0.589 -8.095 21.792 1.00 91.12 468 PRO A CA 1
ATOM 3646 C C . PRO A 1 468 ? -0.768 -7.508 21.398 1.00 91.12 468 PRO A C 1
ATOM 3648 O O . PRO A 1 468 ? -1.362 -6.806 22.217 1.00 91.12 468 PRO A O 1
ATOM 3651 N N . LEU A 1 469 ? -1.266 -7.788 20.190 1.00 88.62 469 LEU A N 1
ATOM 3652 C CA . LEU A 1 469 ? -2.509 -7.199 19.694 1.00 88.62 469 LEU A CA 1
ATOM 3653 C C . LEU A 1 469 ? -3.728 -7.782 20.418 1.00 88.62 469 LEU A C 1
ATOM 3655 O O . LEU A 1 469 ? -4.549 -7.033 20.950 1.00 88.62 469 LEU A O 1
ATOM 3659 N N . ALA A 1 470 ? -3.806 -9.105 20.546 1.00 90.88 470 ALA A N 1
ATOM 3660 C CA . ALA A 1 470 ? -4.839 -9.785 21.316 1.00 90.88 470 ALA A CA 1
ATOM 3661 C C . ALA A 1 470 ? -4.844 -9.317 22.777 1.00 90.88 470 ALA A C 1
ATOM 3663 O O . ALA A 1 470 ? -5.906 -9.039 23.337 1.00 90.88 470 ALA A O 1
ATOM 3664 N N . ARG A 1 471 ? -3.663 -9.131 23.382 1.00 95.00 471 ARG A N 1
ATOM 3665 C CA . ARG A 1 471 ? -3.533 -8.563 24.729 1.00 95.00 471 ARG A CA 1
ATOM 3666 C C . ARG A 1 471 ? -4.047 -7.124 24.806 1.00 95.00 471 ARG A C 1
ATOM 3668 O O . ARG A 1 471 ? -4.799 -6.793 25.723 1.00 95.00 471 ARG A O 1
ATOM 3675 N N . ALA A 1 472 ? -3.668 -6.264 23.860 1.00 93.88 472 ALA A N 1
ATOM 3676 C CA . ALA A 1 472 ? -4.138 -4.881 23.802 1.00 93.88 472 ALA A CA 1
ATOM 3677 C C . ALA A 1 472 ? -5.665 -4.807 23.649 1.00 93.88 472 ALA A C 1
ATOM 3679 O O . ALA A 1 472 ? -6.307 -3.992 24.319 1.00 93.88 472 ALA A O 1
ATOM 3680 N N . ASN A 1 473 ? -6.245 -5.686 22.831 1.00 92.31 473 ASN A N 1
ATOM 3681 C CA . ASN A 1 473 ? -7.685 -5.806 22.627 1.00 92.31 473 ASN A CA 1
ATOM 3682 C C . ASN A 1 473 ? -8.408 -6.344 23.866 1.00 92.31 473 ASN A C 1
ATOM 3684 O O . ASN A 1 473 ? -9.431 -5.783 24.257 1.00 92.31 473 ASN A O 1
ATOM 3688 N N . ALA A 1 474 ? -7.854 -7.341 24.558 1.00 94.88 474 ALA A N 1
ATOM 3689 C CA . ALA A 1 474 ? -8.404 -7.833 25.819 1.00 94.88 474 ALA A CA 1
ATOM 3690 C C . ALA A 1 474 ? -8.425 -6.736 26.902 1.00 94.88 474 ALA A C 1
ATOM 3692 O O . ALA A 1 474 ? -9.438 -6.559 27.581 1.00 94.88 474 ALA A O 1
ATOM 3693 N N . TYR A 1 475 ? -7.367 -5.920 27.006 1.00 96.25 475 TYR A N 1
ATOM 3694 C CA . TYR A 1 475 ? -7.367 -4.750 27.891 1.00 96.25 475 TYR A CA 1
ATOM 3695 C C . TYR A 1 475 ? -8.437 -3.716 27.526 1.00 96.25 475 TYR A C 1
ATOM 3697 O O . TYR A 1 475 ? -9.051 -3.132 28.419 1.00 96.25 475 TYR A O 1
ATOM 3705 N N . ARG A 1 476 ? -8.693 -3.497 26.231 1.00 93.56 476 ARG A N 1
ATOM 3706 C CA . ARG A 1 476 ? -9.752 -2.586 25.768 1.00 93.56 476 ARG A CA 1
ATOM 3707 C C . ARG A 1 476 ? -11.132 -3.092 26.158 1.00 93.56 476 ARG A C 1
ATOM 3709 O O . ARG A 1 476 ? -11.896 -2.336 26.751 1.00 93.56 476 ARG A O 1
ATOM 3716 N N . VAL A 1 477 ? -11.412 -4.369 25.892 1.00 94.06 477 VAL A N 1
ATOM 3717 C CA . VAL A 1 477 ? -12.679 -5.005 26.276 1.00 94.06 477 VAL A CA 1
ATOM 3718 C C . VAL A 1 477 ? -12.873 -4.928 27.787 1.00 94.06 477 VAL A C 1
ATOM 3720 O O . VAL A 1 477 ? -13.935 -4.509 28.238 1.00 94.06 477 VAL A O 1
ATOM 3723 N N . PHE A 1 478 ? -11.844 -5.238 28.582 1.00 95.50 478 PHE A N 1
ATOM 3724 C CA . PHE A 1 478 ? -11.905 -5.063 30.033 1.00 95.50 478 PHE A CA 1
ATOM 3725 C C . PHE A 1 478 ? -12.260 -3.618 30.421 1.00 95.50 478 PHE A C 1
ATOM 3727 O O . PHE A 1 478 ? -13.182 -3.387 31.207 1.00 95.50 478 PHE A O 1
ATOM 3734 N N . GLY A 1 479 ? -11.572 -2.640 29.826 1.00 92.38 479 GLY A N 1
ATOM 3735 C CA . GLY A 1 479 ? -11.820 -1.221 30.056 1.00 92.38 479 GLY A CA 1
ATOM 3736 C C . GLY A 1 479 ? -13.250 -0.768 29.719 1.00 92.38 479 GLY A C 1
ATOM 3737 O O . GLY A 1 479 ? -13.757 0.172 30.342 1.00 92.38 479 GLY A O 1
ATOM 3738 N N . ASP A 1 480 ? -13.911 -1.439 28.771 1.00 89.56 480 ASP A N 1
ATOM 3739 C CA . ASP A 1 480 ? -15.298 -1.183 28.357 1.00 89.56 480 ASP A CA 1
ATOM 3740 C C . ASP A 1 480 ? -16.343 -1.761 29.316 1.00 89.56 480 ASP A C 1
ATOM 3742 O O . ASP A 1 480 ? -17.427 -1.183 29.476 1.00 89.56 480 ASP A O 1
ATOM 3746 N N . VAL A 1 481 ? -16.039 -2.899 29.947 1.00 91.12 481 VAL A N 1
ATOM 3747 C CA . VAL A 1 481 ? -17.001 -3.638 30.779 1.00 91.12 481 VAL A CA 1
ATOM 3748 C C . VAL A 1 481 ? -16.850 -3.372 32.280 1.00 91.12 481 VAL A C 1
ATOM 3750 O O . VAL A 1 481 ? -17.829 -3.481 33.018 1.00 91.12 481 VAL A O 1
ATOM 3753 N N . ALA A 1 482 ? -15.671 -2.958 32.754 1.00 90.94 482 ALA A N 1
ATOM 3754 C CA . ALA A 1 482 ? -15.359 -2.812 34.180 1.00 90.94 482 ALA A CA 1
ATOM 3755 C C . ALA A 1 482 ? -15.899 -1.514 34.832 1.00 90.94 482 ALA A C 1
ATOM 3757 O O . ALA A 1 482 ? -15.166 -0.815 35.522 1.00 90.94 482 ALA A O 1
ATOM 3758 N N . LYS A 1 483 ? -17.188 -1.177 34.650 1.00 80.56 483 LYS A N 1
ATOM 3759 C CA . LYS A 1 483 ? -17.801 0.138 34.976 1.00 80.56 483 LYS A CA 1
ATOM 3760 C C . LYS A 1 483 ? -17.503 0.735 36.363 1.00 80.56 483 LYS A C 1
ATOM 3762 O O . LYS A 1 483 ? -17.607 1.947 36.507 1.00 80.56 483 LYS A O 1
ATOM 3767 N N . LYS A 1 484 ? -17.212 -0.083 37.377 1.00 85.12 484 LYS A N 1
ATOM 3768 C CA . LYS A 1 484 ? -17.013 0.359 38.771 1.00 85.12 484 LYS A CA 1
ATOM 3769 C C . LYS A 1 484 ? -15.542 0.439 39.194 1.00 85.12 484 LYS A C 1
ATOM 3771 O O . LYS A 1 484 ? -15.272 0.808 40.329 1.00 85.12 484 LYS A O 1
ATOM 3776 N N . ASP A 1 485 ? -14.609 0.091 38.310 1.00 89.94 485 ASP A N 1
ATOM 3777 C CA . ASP A 1 485 ? -13.186 -0.009 38.633 1.00 89.94 485 ASP A CA 1
ATOM 3778 C C . ASP A 1 485 ? -12.339 0.928 37.770 1.00 89.94 485 ASP A C 1
ATOM 3780 O O . ASP A 1 485 ? -11.580 0.515 36.891 1.00 89.94 485 ASP A O 1
ATOM 3784 N N . ASP A 1 486 ? -12.498 2.230 37.993 1.00 91.12 486 ASP A N 1
ATOM 3785 C CA . ASP A 1 486 ? -11.829 3.242 37.175 1.00 91.12 486 ASP A CA 1
ATOM 3786 C C . ASP A 1 486 ? -10.293 3.160 37.256 1.00 91.12 486 ASP A C 1
ATOM 3788 O O . ASP A 1 486 ? -9.612 3.463 36.274 1.00 91.12 486 ASP A O 1
ATOM 3792 N N . GLN A 1 487 ? -9.735 2.656 38.364 1.00 93.69 487 GLN A N 1
ATOM 3793 C CA . GLN A 1 487 ? -8.293 2.445 38.507 1.00 93.69 487 GLN A CA 1
ATOM 3794 C C . GLN A 1 487 ? -7.785 1.335 37.578 1.00 93.69 487 GLN A C 1
ATOM 3796 O O . GLN A 1 487 ? -6.845 1.565 36.809 1.00 93.69 487 GLN A O 1
ATOM 3801 N N . ARG A 1 488 ? -8.387 0.135 37.605 1.00 93.94 488 ARG A N 1
ATOM 3802 C CA . ARG A 1 488 ? -7.966 -0.948 36.701 1.00 93.94 488 ARG A CA 1
ATOM 3803 C C . ARG A 1 488 ? -8.303 -0.624 35.250 1.00 93.94 488 ARG A C 1
ATOM 3805 O O . ARG A 1 488 ? -7.522 -0.982 34.370 1.00 93.94 488 ARG A O 1
ATOM 3812 N N . ARG A 1 489 ? -9.397 0.099 34.976 1.00 93.75 489 ARG A N 1
ATOM 3813 C CA . ARG A 1 489 ? -9.710 0.604 33.625 1.00 93.75 489 ARG A CA 1
ATOM 3814 C C . ARG A 1 489 ? -8.614 1.521 33.096 1.00 93.75 489 ARG A C 1
ATOM 3816 O O . ARG A 1 489 ? -8.125 1.300 31.990 1.00 93.75 489 ARG A O 1
ATOM 3823 N N . ALA A 1 490 ? -8.201 2.512 33.888 1.00 93.81 490 ALA A N 1
ATOM 3824 C CA . ALA A 1 490 ? -7.110 3.412 33.528 1.00 93.81 490 ALA A CA 1
ATOM 3825 C C . ALA A 1 490 ? -5.825 2.630 33.239 1.00 93.81 490 ALA A C 1
ATOM 3827 O O . ALA A 1 490 ? -5.178 2.845 32.217 1.00 93.81 490 ALA A O 1
ATOM 3828 N N . TRP A 1 491 ? -5.500 1.658 34.095 1.00 95.44 491 TRP A N 1
ATOM 3829 C CA . TRP A 1 491 ? -4.341 0.792 33.908 1.00 95.44 491 TRP A CA 1
ATOM 3830 C C . TRP A 1 491 ? -4.427 -0.034 32.617 1.00 95.44 491 TRP A C 1
ATOM 3832 O O . TRP A 1 491 ? -3.455 -0.090 31.864 1.00 95.44 491 TRP A O 1
ATOM 3842 N N . ALA A 1 492 ? -5.580 -0.634 32.319 1.00 95.69 492 ALA A N 1
ATOM 3843 C CA . ALA A 1 492 ? -5.776 -1.445 31.121 1.00 95.69 492 ALA A CA 1
ATOM 3844 C C . ALA A 1 492 ? -5.663 -0.607 29.839 1.00 95.69 492 ALA A C 1
ATOM 3846 O O . ALA A 1 492 ? -4.906 -0.965 28.936 1.00 95.69 492 ALA A O 1
ATOM 3847 N N . PHE A 1 493 ? -6.331 0.551 29.780 1.00 95.19 493 PHE A N 1
ATOM 3848 C CA . PHE A 1 493 ? -6.204 1.462 28.640 1.00 95.19 493 PHE A CA 1
ATOM 3849 C C . PHE A 1 493 ? -4.772 1.964 28.462 1.00 95.19 493 PHE A C 1
ATOM 3851 O O . PHE A 1 493 ? -4.293 2.017 27.335 1.00 95.19 493 PHE A O 1
ATOM 3858 N N . ASN A 1 494 ? -4.058 2.248 29.552 1.00 95.62 494 ASN A N 1
ATOM 3859 C CA . ASN A 1 494 ? -2.667 2.684 29.493 1.00 95.62 494 ASN A CA 1
ATOM 3860 C C . ASN A 1 494 ? -1.731 1.594 28.933 1.00 95.62 494 ASN A C 1
ATOM 3862 O O . ASN A 1 494 ? -0.854 1.879 28.120 1.00 95.62 494 ASN A O 1
ATOM 3866 N N . ASN A 1 495 ? -1.929 0.331 29.325 1.00 96.56 495 ASN A N 1
ATOM 3867 C CA . ASN A 1 495 ? -1.161 -0.789 28.769 1.00 96.56 495 ASN A CA 1
ATOM 3868 C C . ASN A 1 495 ? -1.496 -1.036 27.298 1.00 96.56 495 ASN A C 1
ATOM 3870 O O . ASN A 1 495 ? -0.591 -1.276 26.502 1.00 96.56 495 ASN A O 1
ATOM 3874 N N . SER A 1 496 ? -2.772 -0.937 26.924 1.00 95.44 496 SER A N 1
ATOM 3875 C CA . SER A 1 496 ? -3.186 -1.019 25.523 1.00 95.44 496 SER A CA 1
ATOM 3876 C C . SER A 1 496 ? -2.547 0.107 24.694 1.00 95.44 496 SER A C 1
ATOM 3878 O O . SER A 1 496 ? -1.914 -0.169 23.678 1.00 95.44 496 SER A O 1
ATOM 3880 N N . ALA A 1 497 ? -2.591 1.353 25.182 1.00 95.00 497 ALA A N 1
ATOM 3881 C CA . ALA A 1 497 ? -1.955 2.507 24.544 1.00 95.00 497 ALA A CA 1
ATOM 3882 C C . ALA A 1 497 ? -0.446 2.306 24.346 1.00 95.00 497 ALA A C 1
ATOM 3884 O O . ALA A 1 497 ? 0.078 2.565 23.268 1.00 95.00 497 ALA A O 1
ATOM 3885 N N . HIS A 1 498 ? 0.250 1.789 25.361 1.00 95.69 498 HIS A N 1
ATOM 3886 C CA . HIS A 1 498 ? 1.678 1.488 25.274 1.00 95.69 498 HIS A CA 1
ATOM 3887 C C . HIS A 1 498 ? 1.990 0.397 24.238 1.00 95.69 498 HIS A C 1
ATOM 3889 O O . HIS A 1 498 ? 2.978 0.498 23.514 1.00 95.69 498 HIS A O 1
ATOM 3895 N N . ILE A 1 499 ? 1.157 -0.647 24.144 1.00 93.75 499 ILE A N 1
ATOM 3896 C CA . ILE A 1 499 ? 1.322 -1.688 23.122 1.00 93.75 499 ILE A CA 1
ATOM 3897 C C . ILE A 1 499 ? 1.165 -1.087 21.721 1.00 93.75 499 ILE A C 1
ATOM 3899 O O . ILE A 1 499 ? 2.021 -1.329 20.876 1.00 93.75 499 ILE A O 1
ATOM 3903 N N . TYR A 1 500 ? 0.129 -0.279 21.479 1.00 89.50 500 TYR A N 1
ATOM 3904 C CA . TYR A 1 500 ? -0.061 0.385 20.184 1.00 89.50 500 TYR A CA 1
ATOM 3905 C C . TYR A 1 500 ? 1.067 1.370 19.856 1.00 89.50 500 TYR A C 1
ATOM 3907 O O . TYR A 1 500 ? 1.539 1.400 18.721 1.00 89.50 500 TYR A O 1
ATOM 3915 N N . LEU A 1 501 ? 1.582 2.095 20.852 1.00 90.56 501 LEU A N 1
ATOM 3916 C CA . LEU A 1 501 ? 2.721 2.992 20.667 1.00 90.56 501 LEU A CA 1
ATOM 3917 C C . LEU A 1 501 ? 3.983 2.229 20.232 1.00 90.56 501 LEU A C 1
ATOM 3919 O O . LEU A 1 501 ? 4.654 2.637 19.289 1.00 90.56 501 LEU A O 1
ATOM 3923 N N . ASN A 1 502 ? 4.268 1.080 20.855 1.00 89.38 502 ASN A N 1
ATOM 3924 C CA . ASN A 1 502 ? 5.387 0.208 20.472 1.00 89.38 502 ASN A CA 1
ATOM 3925 C C . ASN A 1 502 ? 5.241 -0.387 19.063 1.00 89.38 502 ASN A C 1
ATOM 3927 O O . ASN A 1 502 ? 6.230 -0.800 18.460 1.00 89.38 502 ASN A O 1
ATOM 3931 N N . ARG A 1 503 ? 4.010 -0.441 18.552 1.00 84.81 503 ARG A N 1
ATOM 3932 C CA . ARG A 1 503 ? 3.668 -0.897 17.201 1.00 84.81 503 ARG A CA 1
ATOM 3933 C C . ARG A 1 503 ? 3.638 0.250 16.183 1.00 84.81 503 ARG A C 1
ATOM 3935 O O . ARG A 1 503 ? 3.246 0.029 15.044 1.00 84.81 503 ARG A O 1
ATOM 3942 N N . ASN A 1 504 ? 4.046 1.460 16.577 1.00 79.81 504 ASN A N 1
ATOM 3943 C CA . ASN A 1 504 ? 3.965 2.683 15.775 1.00 79.81 504 ASN A CA 1
ATOM 3944 C C . ASN A 1 504 ? 2.534 3.049 15.323 1.00 79.81 504 ASN A C 1
ATOM 3946 O O . ASN A 1 504 ? 2.370 3.699 14.292 1.00 79.81 504 ASN A O 1
ATOM 3950 N N . ASP A 1 505 ? 1.499 2.668 16.083 1.00 81.25 505 ASP A N 1
ATOM 3951 C CA . ASP A 1 505 ? 0.136 3.179 15.886 1.00 81.25 505 ASP A CA 1
ATOM 3952 C C . ASP A 1 505 ? -0.165 4.286 16.903 1.00 81.25 505 ASP A C 1
ATOM 3954 O O . ASP A 1 505 ? -0.793 4.092 17.951 1.00 81.25 505 ASP A O 1
ATOM 3958 N N . SER A 1 506 ? 0.339 5.478 16.596 1.00 87.69 506 SER A N 1
ATOM 3959 C CA . SER A 1 506 ? 0.200 6.655 17.452 1.00 87.69 506 SER A CA 1
ATOM 3960 C C . SER A 1 506 ? -1.253 7.129 17.558 1.00 87.69 506 SER A C 1
ATOM 3962 O O . SER A 1 506 ? -1.614 7.727 18.566 1.00 87.69 506 SER A O 1
ATOM 3964 N N . VAL A 1 507 ? -2.110 6.835 16.570 1.00 85.31 507 VAL A N 1
ATOM 3965 C CA . VAL A 1 507 ? -3.539 7.199 16.605 1.00 85.31 507 VAL A CA 1
ATOM 3966 C C . VAL A 1 507 ? -4.254 6.399 17.686 1.00 85.31 507 VAL A C 1
ATOM 3968 O O . VAL A 1 507 ? -4.834 6.978 18.606 1.00 85.31 507 VAL A O 1
ATOM 3971 N N . ALA A 1 508 ? -4.155 5.068 17.622 1.00 86.12 508 ALA A N 1
ATOM 3972 C CA . ALA A 1 508 ? -4.756 4.192 18.618 1.00 86.12 508 ALA A CA 1
ATOM 3973 C C . ALA A 1 508 ? -4.167 4.454 20.011 1.00 86.12 508 ALA A C 1
ATOM 3975 O O . ALA A 1 508 ? -4.910 4.538 20.994 1.00 86.12 508 ALA A O 1
ATOM 3976 N N . ALA A 1 509 ? -2.846 4.649 20.102 1.00 92.00 509 ALA A N 1
ATOM 3977 C CA . ALA A 1 509 ? -2.180 4.981 21.357 1.00 92.00 509 ALA A CA 1
ATOM 3978 C C . ALA A 1 509 ? -2.686 6.300 21.964 1.00 92.00 509 ALA A C 1
ATOM 3980 O O . ALA A 1 509 ? -2.935 6.357 23.170 1.00 92.00 509 ALA A O 1
ATOM 3981 N N . PHE A 1 510 ? -2.880 7.342 21.149 1.00 92.69 510 PHE A N 1
ATOM 3982 C CA . PHE A 1 510 ? -3.387 8.637 21.602 1.00 92.69 510 PHE A CA 1
ATOM 3983 C C . PHE A 1 510 ? -4.825 8.534 22.127 1.00 92.69 510 PHE A C 1
ATOM 3985 O O . PHE A 1 510 ? -5.121 9.004 23.229 1.00 92.69 510 PHE A O 1
ATOM 3992 N N . ASP A 1 511 ? -5.717 7.858 21.399 1.00 90.75 511 ASP A N 1
ATOM 3993 C CA . ASP A 1 511 ? -7.112 7.693 21.818 1.00 90.75 511 ASP A CA 1
ATOM 3994 C C . ASP A 1 511 ? -7.251 6.844 23.088 1.00 90.75 511 ASP A C 1
ATOM 3996 O O . ASP A 1 511 ? -7.989 7.205 24.011 1.00 90.75 511 ASP A O 1
ATOM 4000 N N . LEU A 1 512 ? -6.500 5.745 23.189 1.00 93.12 512 LEU A N 1
ATOM 4001 C CA . LEU A 1 512 ? -6.464 4.913 24.393 1.00 93.12 512 LEU A CA 1
ATOM 4002 C C . LEU A 1 512 ? -5.840 5.654 25.577 1.00 93.12 512 LEU A C 1
ATOM 4004 O O . LEU A 1 512 ? -6.325 5.528 26.702 1.00 93.12 512 LEU A O 1
ATOM 4008 N N . GLY A 1 513 ? -4.824 6.478 25.327 1.00 94.44 513 GLY A N 1
ATOM 4009 C CA . GLY A 1 513 ? -4.216 7.355 26.319 1.00 94.44 513 GLY A CA 1
ATOM 4010 C C . GLY A 1 513 ? -5.208 8.367 26.905 1.00 94.44 513 GLY A C 1
ATOM 4011 O O . GLY A 1 513 ? -5.327 8.480 28.128 1.00 94.44 513 GLY A O 1
ATOM 4012 N N . LYS A 1 514 ? -6.027 9.014 26.063 1.00 93.44 514 LYS A N 1
ATOM 4013 C CA . LYS A 1 514 ? -7.130 9.888 26.515 1.00 93.44 514 LYS A CA 1
ATOM 4014 C C . LYS A 1 514 ? -8.146 9.138 27.380 1.00 93.44 514 LYS A C 1
ATOM 4016 O O . LYS A 1 514 ? -8.584 9.653 28.410 1.00 93.44 514 LYS A O 1
ATOM 4021 N N . ARG A 1 515 ? -8.501 7.904 27.007 1.00 92.06 515 ARG A N 1
ATOM 4022 C CA . ARG A 1 515 ? -9.414 7.053 27.795 1.00 92.06 515 ARG A CA 1
ATOM 4023 C C . ARG A 1 515 ? -8.806 6.652 29.139 1.00 92.06 515 ARG A C 1
ATOM 4025 O O . ARG A 1 515 ? -9.507 6.673 30.151 1.00 92.06 515 ARG A O 1
ATOM 4032 N N . ALA A 1 516 ? -7.510 6.340 29.163 1.00 93.69 516 ALA A N 1
ATOM 4033 C CA . ALA A 1 516 ? -6.768 6.050 30.386 1.00 93.69 516 ALA A CA 1
ATOM 4034 C C . ALA A 1 516 ? -6.755 7.256 31.333 1.00 93.69 516 ALA A C 1
ATOM 4036 O O . ALA A 1 516 ? -7.038 7.104 32.519 1.00 93.69 516 ALA A O 1
ATOM 4037 N N . LEU A 1 517 ? -6.509 8.457 30.801 1.00 93.06 517 LEU A N 1
ATOM 4038 C CA . LEU A 1 517 ? -6.563 9.712 31.549 1.00 93.06 517 LEU A CA 1
ATOM 4039 C C . LEU A 1 517 ? -7.957 9.982 32.129 1.00 93.06 517 LEU A C 1
ATOM 4041 O O . LEU A 1 517 ? -8.075 10.285 33.313 1.00 93.06 517 LEU A O 1
ATOM 4045 N N . ALA A 1 518 ? -9.010 9.829 31.321 1.00 90.81 518 ALA A N 1
ATOM 4046 C CA . ALA A 1 518 ? -10.389 10.060 31.751 1.00 90.81 518 ALA A CA 1
ATOM 4047 C C . ALA A 1 518 ? -10.853 9.075 32.837 1.00 90.81 518 ALA A C 1
ATOM 4049 O O . ALA A 1 518 ? -11.543 9.478 33.773 1.00 90.81 518 ALA A O 1
ATOM 4050 N N . ALA A 1 519 ? -10.473 7.797 32.737 1.00 90.94 519 ALA A N 1
ATOM 4051 C CA . ALA A 1 519 ? -10.723 6.817 33.793 1.00 90.94 519 ALA A CA 1
ATOM 4052 C C . ALA A 1 519 ? -9.882 7.131 35.043 1.00 90.94 519 ALA A C 1
ATOM 4054 O O . ALA A 1 519 ? -10.406 7.184 36.151 1.00 90.94 519 ALA A O 1
ATOM 4055 N N . GLY A 1 520 ? -8.595 7.437 34.862 1.00 92.06 520 GLY A N 1
ATOM 4056 C CA . GLY A 1 520 ? -7.671 7.738 35.952 1.00 92.06 520 GLY A CA 1
ATOM 4057 C C . GLY A 1 520 ? -8.121 8.935 36.787 1.00 92.06 520 GLY A C 1
ATOM 4058 O O . GLY A 1 520 ? -8.125 8.851 38.010 1.00 92.06 520 GLY A O 1
ATOM 4059 N N . ALA A 1 521 ? -8.595 10.001 36.137 1.00 88.94 521 ALA A N 1
ATOM 4060 C CA . ALA A 1 521 ? -9.092 11.209 36.795 1.00 88.94 521 ALA A CA 1
ATOM 4061 C C . ALA A 1 521 ? -10.355 10.994 37.651 1.00 88.94 521 ALA A C 1
ATOM 4063 O O . ALA A 1 521 ? -10.603 11.774 38.566 1.00 88.94 521 ALA A O 1
ATOM 4064 N N . LYS A 1 522 ? -11.154 9.959 37.360 1.00 87.06 522 LYS A N 1
ATOM 4065 C CA . LYS A 1 522 ? -12.337 9.576 38.155 1.00 87.06 522 LYS A CA 1
ATOM 4066 C C . LYS A 1 522 ? -12.003 8.623 39.302 1.00 87.06 522 LYS A C 1
ATOM 4068 O O . LYS A 1 522 ? -12.820 8.422 40.195 1.00 87.06 522 LYS A O 1
ATOM 4073 N N . SER A 1 523 ? -10.822 8.015 39.262 1.00 85.56 523 SER A N 1
ATOM 4074 C CA . SER A 1 523 ? -10.398 6.993 40.211 1.00 85.56 523 SER A CA 1
ATOM 4075 C C . SER A 1 523 ? -9.585 7.570 41.371 1.00 85.56 523 SER A C 1
ATOM 4077 O O . SER A 1 523 ? -8.962 8.620 41.246 1.00 85.56 523 SER A O 1
ATOM 4079 N N . ASN A 1 524 ? -9.472 6.805 42.459 1.00 77.50 524 ASN A N 1
ATOM 4080 C CA . ASN A 1 524 ? -8.450 7.023 43.491 1.00 77.50 524 ASN A CA 1
ATOM 4081 C C . ASN A 1 524 ? -7.067 6.485 43.069 1.00 77.50 524 ASN A C 1
ATOM 4083 O O . ASN A 1 524 ? -6.202 6.281 43.923 1.00 77.50 524 ASN A O 1
ATOM 4087 N N . ALA A 1 525 ? -6.851 6.183 41.781 1.00 68.56 525 ALA A N 1
ATOM 4088 C CA . ALA A 1 525 ? -5.547 5.745 41.316 1.00 68.56 525 ALA A CA 1
ATOM 4089 C C . ALA A 1 525 ? -4.523 6.833 41.637 1.00 68.56 525 ALA A C 1
ATOM 4091 O O . ALA A 1 525 ? -4.734 8.007 41.331 1.00 68.56 525 ALA A O 1
ATOM 4092 N N . GLY A 1 526 ? -3.411 6.438 42.256 1.00 77.44 526 GLY A N 1
ATOM 4093 C CA . GLY A 1 526 ? -2.332 7.366 42.569 1.00 77.44 526 GLY A CA 1
ATOM 4094 C C . GLY A 1 526 ? -1.937 8.193 41.342 1.00 77.44 526 GLY A C 1
ATOM 4095 O O . GLY A 1 526 ? -1.968 7.702 40.208 1.00 77.44 526 GLY A O 1
ATOM 4096 N N . MET A 1 527 ? -1.541 9.447 41.585 1.00 85.38 527 MET A N 1
ATOM 4097 C CA . MET A 1 527 ? -1.149 10.415 40.551 1.00 85.38 527 MET A CA 1
ATOM 4098 C C . MET A 1 527 ? -0.148 9.850 39.533 1.00 85.38 527 MET A C 1
ATOM 4100 O O . MET A 1 527 ? -0.134 10.287 38.385 1.00 85.38 527 MET A O 1
ATOM 4104 N N . ASP A 1 528 ? 0.646 8.852 39.915 1.00 88.38 528 ASP A N 1
ATOM 4105 C CA . ASP A 1 528 ? 1.614 8.182 39.049 1.00 88.38 528 ASP A CA 1
ATOM 4106 C C . ASP A 1 528 ? 0.974 7.482 37.843 1.00 88.38 528 ASP A C 1
ATOM 4108 O O . ASP A 1 528 ? 1.490 7.592 36.730 1.00 88.38 528 ASP A O 1
ATOM 4112 N N . LEU A 1 529 ? -0.173 6.808 38.011 1.00 90.31 529 LEU A N 1
ATOM 4113 C CA . LEU A 1 529 ? -0.850 6.140 36.892 1.00 90.31 529 LEU A CA 1
ATOM 4114 C C . LEU A 1 529 ? -1.381 7.162 35.882 1.00 90.31 529 LEU A C 1
ATOM 4116 O O . LEU A 1 529 ? -1.246 6.986 34.666 1.00 90.31 529 LEU A O 1
ATOM 4120 N N . VAL A 1 530 ? -1.967 8.246 36.390 1.00 89.56 530 VAL A N 1
ATOM 4121 C CA . VAL A 1 530 ? -2.540 9.308 35.561 1.00 89.56 530 VAL A CA 1
ATOM 4122 C C . VAL A 1 530 ? -1.427 10.065 34.830 1.00 89.56 530 VAL A C 1
ATOM 4124 O O . VAL A 1 530 ? -1.522 10.280 33.624 1.00 89.56 530 VAL A O 1
ATOM 4127 N N . ARG A 1 531 ? -0.312 10.368 35.509 1.00 91.62 531 ARG A N 1
ATOM 4128 C CA . ARG A 1 531 ? 0.883 10.966 34.891 1.00 91.62 531 ARG A CA 1
ATOM 4129 C C . ARG A 1 531 ? 1.510 10.057 33.838 1.00 91.62 531 ARG A C 1
ATOM 4131 O O . ARG A 1 531 ? 1.848 10.536 32.762 1.00 91.62 531 ARG A O 1
ATOM 4138 N N . LYS A 1 532 ? 1.607 8.746 34.088 1.00 92.94 532 LYS A N 1
ATOM 4139 C CA . LYS A 1 532 ? 2.096 7.782 33.085 1.00 92.94 532 LYS A CA 1
ATOM 4140 C C . LYS A 1 532 ? 1.217 7.781 31.831 1.00 92.94 532 LYS A C 1
ATOM 4142 O O . LYS A 1 532 ? 1.747 7.762 30.722 1.00 92.94 532 LYS A O 1
ATOM 4147 N N . SER A 1 533 ? -0.102 7.841 32.015 1.00 93.50 533 SER A N 1
ATOM 4148 C CA . SER A 1 533 ? -1.060 7.947 30.908 1.00 93.50 533 SER A CA 1
ATOM 4149 C C . SER A 1 533 ? -0.844 9.241 30.121 1.00 93.50 533 SER A C 1
ATOM 4151 O O . SER A 1 533 ? -0.800 9.213 28.893 1.00 93.50 533 SER A O 1
ATOM 4153 N N . GLY A 1 534 ? -0.607 10.360 30.814 1.00 93.94 534 GLY A N 1
ATOM 4154 C CA . GLY A 1 534 ? -0.237 11.633 30.195 1.00 93.94 534 GLY A CA 1
ATOM 4155 C C . GLY A 1 534 ? 1.028 11.527 29.341 1.00 93.94 534 GLY A C 1
ATOM 4156 O O . GLY A 1 534 ? 1.015 11.962 28.194 1.00 93.94 534 GLY A O 1
ATOM 4157 N N . SER A 1 535 ? 2.083 10.881 29.847 1.00 95.62 535 SER A N 1
ATOM 4158 C CA . SER A 1 535 ? 3.350 10.723 29.123 1.00 95.62 535 SER A CA 1
ATOM 4159 C C . SER A 1 535 ? 3.196 9.896 27.848 1.00 95.62 535 SER A C 1
ATOM 4161 O O . SER A 1 535 ? 3.664 10.317 26.795 1.00 95.62 535 SER A O 1
ATOM 4163 N N . ILE A 1 536 ? 2.515 8.745 27.916 1.00 95.25 536 ILE A N 1
ATOM 4164 C CA . ILE A 1 536 ? 2.266 7.894 26.737 1.00 95.25 536 ILE A CA 1
ATOM 4165 C C . ILE A 1 536 ? 1.439 8.652 25.696 1.00 95.25 536 ILE A C 1
ATOM 4167 O O . ILE A 1 536 ? 1.799 8.679 24.520 1.00 95.25 536 ILE A O 1
ATOM 4171 N N . THR A 1 537 ? 0.381 9.335 26.141 1.00 95.44 537 THR A N 1
ATOM 4172 C CA . THR A 1 537 ? -0.467 10.152 25.263 1.00 95.44 537 THR A CA 1
ATOM 4173 C C . THR A 1 537 ? 0.335 11.296 24.634 1.00 95.44 537 THR A C 1
ATOM 4175 O O . THR A 1 537 ? 0.125 11.616 23.469 1.00 95.44 537 THR A O 1
ATOM 4178 N N . ALA A 1 538 ? 1.282 11.899 25.363 1.00 96.00 538 ALA A N 1
ATOM 4179 C CA . ALA A 1 538 ? 2.122 12.976 24.844 1.00 96.00 538 ALA A CA 1
ATOM 4180 C C . ALA A 1 538 ? 3.052 12.504 23.722 1.00 96.00 538 ALA A C 1
ATOM 4182 O O . ALA A 1 538 ? 3.190 13.199 22.719 1.00 96.00 538 ALA A O 1
ATOM 4183 N N . VAL A 1 539 ? 3.682 11.334 23.889 1.00 95.38 539 VAL A N 1
ATOM 4184 C CA . VAL A 1 539 ? 4.548 10.743 22.855 1.00 95.38 539 VAL A CA 1
ATOM 4185 C C . VAL A 1 539 ? 3.726 10.411 21.615 1.00 95.38 539 VAL A C 1
ATOM 4187 O O . VAL A 1 539 ? 4.139 10.733 20.505 1.00 95.38 539 VAL A O 1
ATOM 4190 N N . ALA A 1 540 ? 2.537 9.833 21.801 1.00 93.19 540 ALA A N 1
ATOM 4191 C CA . ALA A 1 540 ? 1.619 9.573 20.701 1.00 93.19 540 ALA A CA 1
ATOM 4192 C C . ALA A 1 540 ? 1.238 10.875 19.969 1.00 93.19 540 ALA A C 1
ATOM 4194 O O . ALA A 1 540 ? 1.393 10.954 18.756 1.00 93.19 540 ALA A O 1
ATOM 4195 N N . ALA A 1 541 ? 0.842 11.928 20.694 1.00 93.00 541 ALA A N 1
ATOM 4196 C CA . ALA A 1 541 ? 0.502 13.234 20.118 1.00 93.00 541 ALA A CA 1
ATOM 4197 C C . ALA A 1 541 ? 1.662 13.858 19.322 1.00 93.00 541 ALA A C 1
ATOM 4199 O O . ALA A 1 541 ? 1.461 14.391 18.234 1.00 93.00 541 ALA A O 1
ATOM 4200 N N . GLU A 1 542 ? 2.889 13.758 19.835 1.00 92.25 542 GLU A N 1
ATOM 4201 C CA . GLU A 1 542 ? 4.084 14.258 19.154 1.00 92.25 542 GLU A CA 1
ATOM 4202 C C . GLU A 1 542 ? 4.372 13.492 17.860 1.00 92.25 542 GLU A C 1
ATOM 4204 O O . GLU A 1 542 ? 4.636 14.114 16.833 1.00 92.25 542 GLU A O 1
ATOM 4209 N N . GLN A 1 543 ? 4.258 12.159 17.879 1.00 86.56 543 GLN A N 1
ATOM 4210 C CA . GLN A 1 543 ? 4.377 11.335 16.672 1.00 86.56 543 GLN A CA 1
ATOM 4211 C C . GLN A 1 543 ? 3.290 11.666 15.642 1.00 86.56 543 GLN A C 1
ATOM 4213 O O . GLN A 1 543 ? 3.538 11.565 14.443 1.00 86.56 543 GLN A O 1
ATOM 4218 N N . LEU A 1 544 ? 2.117 12.115 16.101 1.00 85.50 544 LEU A N 1
ATOM 4219 C CA . LEU A 1 544 ? 1.037 12.615 15.252 1.00 85.50 544 LEU A CA 1
ATOM 4220 C C . LEU A 1 544 ? 1.276 14.028 14.692 1.00 85.50 544 LEU A C 1
ATOM 4222 O O . LEU A 1 544 ? 0.509 14.484 13.845 1.00 85.50 544 LEU A O 1
ATOM 4226 N N . GLY A 1 545 ? 2.327 14.722 15.137 1.00 85.69 545 GLY A N 1
ATOM 4227 C CA . GLY A 1 545 ? 2.591 16.120 14.796 1.00 85.69 545 GLY A CA 1
ATOM 4228 C C . GLY A 1 545 ? 1.737 17.127 15.579 1.00 85.69 545 GLY A C 1
ATOM 4229 O O . GLY A 1 545 ? 1.834 18.328 15.328 1.00 85.69 545 GLY A O 1
ATOM 4230 N N . ASP A 1 546 ? 0.939 16.679 16.554 1.00 90.56 546 ASP A N 1
ATOM 4231 C CA . ASP A 1 546 ? 0.161 17.543 17.448 1.00 90.56 546 ASP A CA 1
ATOM 4232 C C . ASP A 1 546 ? 1.025 18.017 18.628 1.00 90.56 546 ASP A C 1
ATOM 4234 O O . ASP A 1 546 ? 0.899 17.591 19.783 1.00 90.56 546 ASP A O 1
ATOM 4238 N N . LEU A 1 547 ? 1.950 18.927 18.315 1.00 92.75 547 LEU A N 1
ATOM 4239 C CA . LEU A 1 547 ? 2.890 19.496 19.284 1.00 92.75 547 LEU A CA 1
ATOM 4240 C C . LEU A 1 547 ? 2.182 20.275 20.407 1.00 92.75 547 LEU A C 1
ATOM 4242 O O . LEU A 1 547 ? 2.715 20.382 21.515 1.00 92.75 547 LEU A O 1
ATOM 4246 N N . GLY A 1 548 ? 0.984 20.805 20.136 1.00 93.44 548 GLY A N 1
ATOM 4247 C CA . GLY A 1 548 ? 0.165 21.520 21.111 1.00 93.44 548 GLY A CA 1
ATOM 4248 C C . GLY A 1 548 ? -0.322 20.583 22.210 1.00 93.44 548 GLY A C 1
ATOM 4249 O O . GLY A 1 548 ? 0.008 20.788 23.384 1.00 93.44 548 GLY A O 1
ATOM 4250 N N . SER A 1 549 ? -1.031 19.518 21.829 1.00 93.94 549 SER A N 1
ATOM 4251 C CA . SER A 1 549 ? -1.485 18.488 22.768 1.00 93.94 549 SER A CA 1
ATOM 4252 C C . SER A 1 549 ? -0.309 17.828 23.481 1.00 93.94 549 SER A C 1
ATOM 4254 O O . SER A 1 549 ? -0.337 17.687 24.706 1.00 93.94 549 SER A O 1
ATOM 4256 N N . ALA A 1 550 ? 0.770 17.502 22.755 1.00 95.56 550 ALA A N 1
ATOM 4257 C CA . ALA A 1 550 ? 1.971 16.902 23.334 1.00 95.56 550 ALA A CA 1
ATOM 4258 C C . ALA A 1 550 ? 2.562 17.759 24.464 1.00 95.56 550 ALA A C 1
ATOM 4260 O O . ALA A 1 550 ? 2.911 17.241 25.529 1.00 95.56 550 ALA A O 1
ATOM 4261 N N . LYS A 1 551 ? 2.630 19.084 24.274 1.00 95.94 551 LYS A N 1
ATOM 4262 C CA . LYS A 1 551 ? 3.108 20.010 25.306 1.00 95.94 551 LYS A CA 1
ATOM 4263 C C . LYS A 1 551 ? 2.210 19.989 26.546 1.00 95.94 551 LYS A C 1
ATOM 4265 O O . LYS A 1 551 ? 2.728 19.831 27.650 1.00 95.94 551 LYS A O 1
ATOM 4270 N N . PHE A 1 552 ? 0.891 20.135 26.388 1.00 95.56 552 PHE A N 1
ATOM 4271 C CA . PHE A 1 552 ? -0.032 20.127 27.532 1.00 95.56 552 PHE A CA 1
ATOM 4272 C C . PHE A 1 552 ? 0.015 18.798 28.293 1.00 95.56 552 PHE A C 1
ATOM 4274 O O . PHE A 1 552 ? 0.059 18.789 29.522 1.00 95.56 552 PHE A O 1
ATOM 4281 N N . LEU A 1 553 ? 0.094 17.676 27.578 1.00 96.44 553 LEU A N 1
ATOM 4282 C CA . LEU A 1 553 ? 0.209 16.347 28.172 1.00 96.44 553 LEU A CA 1
ATOM 4283 C C . LEU A 1 553 ? 1.526 16.160 28.941 1.00 96.44 553 LEU A C 1
ATOM 4285 O O . LEU A 1 553 ? 1.518 15.576 30.027 1.00 96.44 553 LEU A O 1
ATOM 4289 N N . ARG A 1 554 ? 2.649 16.703 28.449 1.00 95.75 554 ARG A N 1
ATOM 4290 C CA . ARG A 1 554 ? 3.930 16.725 29.184 1.00 95.75 554 ARG A CA 1
ATOM 4291 C C . ARG A 1 554 ? 3.855 17.584 30.440 1.00 95.75 554 ARG A C 1
ATOM 4293 O O . ARG A 1 554 ? 4.297 17.144 31.500 1.00 95.75 554 ARG A O 1
ATOM 4300 N N . ASP A 1 555 ? 3.281 18.781 30.340 1.00 94.44 555 ASP A N 1
ATOM 4301 C CA . ASP A 1 555 ? 3.115 19.676 31.487 1.00 94.44 555 ASP A CA 1
ATOM 4302 C C . ASP A 1 555 ? 2.220 19.031 32.559 1.00 94.44 555 ASP A C 1
ATOM 4304 O O . ASP A 1 555 ? 2.546 19.077 33.746 1.00 94.44 555 ASP A O 1
ATOM 4308 N N . PHE A 1 556 ? 1.150 18.345 32.150 1.00 94.12 556 PHE A N 1
ATOM 4309 C CA . PHE A 1 556 ? 0.301 17.562 33.048 1.00 94.12 556 PHE A CA 1
ATOM 4310 C C . PHE A 1 556 ? 1.076 16.417 33.717 1.00 94.12 556 PHE A C 1
ATOM 4312 O O . PHE A 1 556 ? 1.039 16.261 34.939 1.00 94.12 556 PHE A O 1
ATOM 4319 N N . SER A 1 557 ? 1.840 15.653 32.936 1.00 93.50 557 SER A N 1
ATOM 4320 C CA . SER A 1 557 ? 2.626 14.513 33.432 1.00 93.50 557 SER A CA 1
ATOM 4321 C C . SER A 1 557 ? 3.713 14.939 34.422 1.00 93.50 557 SER A C 1
ATOM 4323 O O . SER A 1 557 ? 3.987 14.228 35.386 1.00 93.50 557 SER A O 1
ATOM 4325 N N . ALA A 1 558 ? 4.275 16.136 34.236 1.00 93.94 558 ALA A N 1
ATOM 4326 C CA . ALA A 1 558 ? 5.219 16.765 35.157 1.00 93.94 558 ALA A CA 1
ATOM 4327 C C . ALA A 1 558 ? 4.549 17.406 36.391 1.00 93.94 558 ALA A C 1
ATOM 4329 O O . ALA A 1 558 ? 5.241 17.955 37.245 1.00 93.94 558 ALA A O 1
ATOM 4330 N N . GLY A 1 559 ? 3.215 17.372 36.497 1.00 92.19 559 GLY A N 1
ATOM 4331 C CA . GLY A 1 559 ? 2.465 17.978 37.598 1.00 92.19 559 GLY A CA 1
ATOM 4332 C C . GLY A 1 559 ? 2.374 19.505 37.543 1.00 92.19 559 GLY A C 1
ATOM 4333 O O . GLY A 1 559 ? 2.064 20.120 38.558 1.00 92.19 559 GLY A O 1
ATOM 4334 N N . LYS A 1 560 ? 2.642 20.124 36.387 1.00 94.19 560 LYS A N 1
ATOM 4335 C CA . LYS A 1 560 ? 2.598 21.585 36.213 1.00 94.19 560 LYS A CA 1
ATOM 4336 C C . LYS A 1 560 ? 1.186 22.125 35.982 1.00 94.19 560 LYS A C 1
ATOM 4338 O O . LYS A 1 560 ? 0.943 23.299 36.238 1.00 94.19 560 LYS A O 1
ATOM 4343 N N . ILE A 1 561 ? 0.269 21.295 35.480 1.00 92.12 561 ILE A N 1
ATOM 4344 C CA . ILE A 1 561 ? -1.143 21.646 35.261 1.00 92.12 561 ILE A CA 1
ATOM 4345 C C . ILE A 1 561 ? -2.063 20.535 35.777 1.00 92.12 561 ILE A C 1
ATOM 4347 O O . ILE A 1 561 ? -1.654 19.378 35.874 1.00 92.12 561 ILE A O 1
ATOM 4351 N N . SER A 1 562 ? -3.311 20.880 36.107 1.00 90.88 562 SER A N 1
ATOM 4352 C CA . SER A 1 562 ? -4.327 19.917 36.549 1.00 90.88 562 SER A CA 1
ATOM 4353 C C . SER A 1 562 ? -5.014 19.215 35.371 1.00 90.88 562 SER A C 1
ATOM 4355 O O . SER A 1 562 ? -4.968 19.686 34.232 1.00 90.88 562 SER A O 1
ATOM 4357 N N . TYR A 1 563 ? -5.705 18.104 35.649 1.00 88.50 563 TYR A N 1
ATOM 4358 C CA . TYR A 1 563 ? -6.475 17.387 34.627 1.00 88.50 563 TYR A CA 1
ATOM 4359 C C . TYR A 1 563 ? -7.607 18.244 34.041 1.00 88.50 563 TYR A C 1
ATOM 4361 O O . TYR A 1 563 ? -7.843 18.205 32.841 1.00 88.50 563 TYR A O 1
ATOM 4369 N N . THR A 1 564 ? -8.262 19.081 34.851 1.00 88.44 564 THR A N 1
ATOM 4370 C CA . THR A 1 564 ? -9.319 19.994 34.382 1.00 88.44 564 THR A CA 1
ATOM 4371 C C . THR A 1 564 ? -8.802 20.983 33.337 1.00 88.44 564 THR A C 1
ATOM 4373 O O . THR A 1 564 ? -9.482 21.248 32.351 1.00 88.44 564 THR A O 1
ATOM 4376 N N . VAL A 1 565 ? -7.580 21.500 33.520 1.00 88.38 565 VAL A N 1
ATOM 4377 C CA . VAL A 1 565 ? -6.933 22.377 32.531 1.00 88.38 565 VAL A CA 1
ATOM 4378 C C . VAL A 1 565 ? -6.594 21.599 31.262 1.00 88.38 565 VAL A C 1
ATOM 4380 O O . VAL A 1 565 ? -6.795 22.110 30.164 1.00 88.38 565 VAL A O 1
ATOM 4383 N N . LEU A 1 566 ? -6.108 20.364 31.409 1.00 88.19 566 LEU A N 1
ATOM 4384 C CA . LEU A 1 566 ? -5.782 19.490 30.286 1.00 88.19 566 LEU A CA 1
ATOM 4385 C C . LEU A 1 566 ? -7.023 19.142 29.446 1.00 88.19 566 LEU A C 1
ATOM 4387 O O . LEU A 1 566 ? -6.975 19.262 28.229 1.00 88.19 566 LEU A O 1
ATOM 4391 N N . GLN A 1 567 ? -8.133 18.756 30.079 1.00 85.31 567 GLN A N 1
ATOM 4392 C CA . GLN A 1 567 ? -9.361 18.312 29.406 1.00 85.31 567 GLN A CA 1
ATOM 4393 C C . GLN A 1 567 ? -9.969 19.384 28.486 1.00 85.31 567 GLN A C 1
ATOM 4395 O O . GLN A 1 567 ? -10.622 19.054 27.507 1.00 85.31 567 GLN A O 1
ATOM 4400 N N . GLY A 1 568 ? -9.756 20.672 28.771 1.00 79.88 568 GLY A N 1
ATOM 4401 C CA . GLY A 1 568 ? -10.200 21.760 27.893 1.00 79.88 568 GLY A CA 1
ATOM 4402 C C . GLY A 1 568 ? -9.286 22.021 26.687 1.00 79.88 568 GLY A C 1
ATOM 4403 O O . GLY A 1 568 ? -9.504 23.000 25.972 1.00 79.88 568 GLY A O 1
ATOM 4404 N N . LYS A 1 569 ? -8.219 21.232 26.510 1.00 82.50 569 LYS A N 1
ATOM 4405 C CA . LYS A 1 569 ? -7.150 21.464 25.524 1.00 82.50 569 LYS A CA 1
ATOM 4406 C C . LYS A 1 569 ? -6.866 20.276 24.604 1.00 82.50 569 LYS A C 1
ATOM 4408 O O . LYS A 1 569 ? -6.328 20.519 23.529 1.00 82.50 569 LYS A O 1
ATOM 4413 N N . ILE A 1 570 ? -7.187 19.054 25.028 1.00 79.62 570 ILE A N 1
ATOM 4414 C CA . ILE A 1 570 ? -7.023 17.793 24.278 1.00 79.62 570 ILE A CA 1
ATOM 4415 C C . ILE A 1 570 ? -8.384 17.155 24.021 1.00 79.62 570 ILE A C 1
ATOM 4417 O O . ILE A 1 570 ? -8.479 16.351 23.067 1.00 79.62 570 ILE A O 1
#

Foldseek 3Di:
DVVLQQALAAFEEEQEAQLQWFKWWQDPVRDIDGQGQEDDDQQPAADPVLADDPPIDMDTHGRQWRADPNDTDGLQVLLLCLSQVLHPVRRDRYDYQTDDSLADLLVSLVVVQVVCLVVVVPLQRHAYEYEAAEQSVLSVLSNVQPAQAQHHNDPPDHVVVRNHHAEYEYAQYLLQAFLLLVQVQFPLFQLPDFPPDCVVCVSQVVSRCVRNSNNCSARVLNGLNSLLRPGPAPDVPLDPDPPPPNQLQQAEPPDDSPPRQDPLDLVSCLQQVTSPHYHPVDDSVCCSVPVSNVSSVVSVVSSSSSNPRDCVVPHHAAQEWEFADFAFRYKYWYGDPDSPHHIHIDTDTDRGGQSTHGRCSRQVVVRDFLQRYAYFNHHSSCRSVGPLNSVVSVVVSLVSVLSSQQSCCVVVVANVVVLVVCLVVVHARFDLDLDLPRSSLVSLQSNCVSNVHDLVNLVVCLVPDPDLSSSLRSLRSSLSHVVPCLQSSLVSLLSSLVSCVVSSNLVSNLSSLVSSLVSCVVDPHPLQSNLSSLQSNLSSCVSRVNPQLNVLSNCVSVVNDDSVVSVVRD

Organism: NCBI:txid2840469

pLDDT: mean 86.21, std 13.13, range [40.97, 98.75]

Secondary structure (DSSP, 8-state):
-HHHHHHHSPEEEEE--TT-EEEEEE-TTS-EEEEES-B-S---S--GGGS--TT-EEEEEE-SEEEETTEEEESSHHHHHHHHTSSTTSS-SEEE----TTS-HHHHHHHHHHHHHHTHHHHTSS-EEEEEETTHHHHHHHHHHHTTTT--SSTT--HHHHS-EEEEEEES--BTB-HHHHHHHHTT--TTS-SS-HHHHHHTTTTHHHHHHHHHHHHGGG-HHHHHTS-----TTT---TTS-TTS---BSSS-TT----TT-HHHHHHHT-SS---TTS-HHHIIIIIHHHHHHHHHHHHHHHHS--GGGTSEEEEEEE-SB-EEEEEEEEPPSSTTSPPEEEEEEESSBBSSSBHHHHTTTTT--TTTEEEESS-GGGGGG-HHHHHHHHHHHHHHHHHHHHHHHHHHSSSHHHHHHHHHTT--PPP--S-TTSHHHHHHHHHHHHTT--HHHHHHHHHH--SHHHHHHHHHHHHHH-TT-HHHHHHHHHHHHHHHHHTT-HHHHHHHHHHHHHHHHHS---HHHHHHHHHHHHHHHHHTT-HHHHHHHHHHHTTSS-HHHHHTT-

InterPro domains:
  IPR003386 Lecithin:cholesterol/phospholipid:diacylglycerol acyltransferase [PF02450] (60-253)
  IPR029058 Alpha/Beta hydrolase fold [G3DSA:3.40.50.1820] (49-204)
  IPR029058 Alpha/Beta hydrolase fold [SSF53474] (11-183)

Radius of gyration: 26.45 Å; chains: 1; bounding box: 70×52×78 Å